Protein AF-A0A1B7P5T7-F1 (afdb_monomer_lite)

Foldseek 3Di:
DQFKEWEWEDAFFKIKIWIWGFDVVTHTAKIKMWGCLVNDQTWIWIAGDPDDDTDIDGDPPRNGLQSRVVVVLVCQCPDPVNVCRVDLQSAQAYEFEAADQQPDLFKDFDDPVSLVVLLVCCVLEVNTGPSRSVNLVVCCVRNVNHGYIYGYQLNLQPLADVVQWDDPDDVVVCVVNVFTFRHGPSLQLLQVLVLVCVVVVHDSQCAWAWEWADDLQTKIFTAHRNGTHHIQGISYSQEAAFGLQAAHDDDPCVQCVVDVQQQPFDPPADPSHGDGPVNCCRRHVHGLCVQPVDSDLVQLLDPDHPDVSSVVSLVSRLVSVLVVVVVSCVVNVLDHQAHEFEHDCSQPRLSSLVSNQVSCVVSQFAFDSVQSVVGADDPPRQKDWGGDDDPDDDDDDNGHTYMYGYTDSSSSDDPPGDPPDPCVVDDDPPPPDDDDDDDDPDPPPPPDDPDDDDDDDDDDPDDDDDDDDDDDDDDDDDDDDDDDDDDDDDDDDDPDDDDDDDDDDDDDDDDDDDDDDDDDDDDDDDD

Organism: NCBI:txid1955775

Structure (mmCIF, N/CA/C/O backbone):
data_AF-A0A1B7P5T7-F1
#
_entry.id   AF-A0A1B7P5T7-F1
#
loop_
_atom_site.group_PDB
_atom_site.id
_atom_site.type_symbol
_atom_site.label_atom_id
_atom_site.label_alt_id
_atom_site.label_comp_id
_atom_site.label_asym_id
_atom_site.label_entity_id
_atom_site.label_seq_id
_atom_site.pdbx_PDB_ins_code
_atom_site.Cartn_x
_atom_site.Cartn_y
_atom_site.Cartn_z
_atom_site.occupancy
_atom_site.B_iso_or_equiv
_atom_site.auth_seq_id
_atom_site.auth_comp_id
_atom_site.auth_asym_id
_atom_site.auth_atom_id
_atom_site.pdbx_PDB_model_num
ATOM 1 N N . MET A 1 1 ? -31.247 10.668 15.272 1.00 51.38 1 MET A N 1
ATOM 2 C CA . MET A 1 1 ? -30.556 9.468 14.753 1.00 51.38 1 MET A CA 1
ATOM 3 C C . MET A 1 1 ? -29.256 9.953 14.159 1.00 51.38 1 MET A C 1
ATOM 5 O O . MET A 1 1 ? -29.330 10.884 13.368 1.00 51.38 1 MET A O 1
ATOM 9 N N . SER A 1 2 ? -28.126 9.380 14.560 1.00 57.34 2 SER A N 1
ATOM 10 C CA . SER A 1 2 ? -26.796 9.682 14.020 1.00 57.34 2 SER A CA 1
ATOM 11 C C . SER A 1 2 ? -26.779 9.445 12.501 1.00 57.34 2 SER A C 1
ATOM 13 O O . SER A 1 2 ? -27.321 8.438 12.042 1.00 57.34 2 SER A O 1
ATOM 15 N N . ARG A 1 3 ? -26.241 10.390 11.717 1.00 76.69 3 ARG A N 1
ATOM 16 C CA . ARG A 1 3 ? -26.348 10.405 10.238 1.00 76.69 3 ARG A CA 1
ATOM 17 C C . ARG A 1 3 ? -25.011 10.359 9.505 1.00 76.69 3 ARG A C 1
ATOM 19 O O . ARG A 1 3 ? -25.023 10.300 8.277 1.00 76.69 3 ARG A O 1
ATOM 26 N N . ALA A 1 4 ? -23.888 10.392 10.216 1.00 89.00 4 ALA A N 1
ATOM 27 C CA . ALA A 1 4 ? -22.567 10.508 9.610 1.00 89.00 4 ALA A CA 1
ATOM 28 C C . ALA A 1 4 ? -21.696 9.254 9.800 1.00 89.00 4 ALA A C 1
ATOM 30 O O . ALA A 1 4 ? -21.784 8.554 10.813 1.00 89.00 4 ALA A O 1
ATOM 31 N N . ILE A 1 5 ? -20.814 9.006 8.831 1.00 91.12 5 ILE A N 1
ATOM 32 C CA . ILE A 1 5 ? -19.674 8.088 8.925 1.00 91.12 5 ILE A CA 1
ATOM 33 C C . ILE A 1 5 ? -18.402 8.938 8.921 1.00 91.12 5 ILE A C 1
ATOM 35 O O . ILE A 1 5 ? -18.224 9.774 8.033 1.00 91.12 5 ILE A O 1
ATOM 39 N N . LEU A 1 6 ? -17.503 8.689 9.869 1.00 92.06 6 LEU A N 1
ATOM 40 C CA . LEU A 1 6 ? -16.169 9.283 9.912 1.00 92.06 6 LEU A CA 1
ATOM 41 C C . LEU A 1 6 ? -15.144 8.281 9.362 1.00 92.06 6 LEU A C 1
ATOM 43 O O . LEU A 1 6 ? -14.897 7.254 9.983 1.00 92.06 6 LEU A O 1
ATOM 47 N N . SER A 1 7 ? -14.539 8.551 8.209 1.00 92.50 7 SER A N 1
ATOM 48 C CA . SER A 1 7 ? -13.424 7.760 7.668 1.00 92.50 7 SER A CA 1
ATOM 49 C C . SER A 1 7 ? -12.093 8.370 8.106 1.00 92.50 7 SER A C 1
ATOM 51 O O . SER A 1 7 ? -11.916 9.582 7.993 1.00 92.50 7 SER A O 1
ATOM 53 N N . VAL A 1 8 ? -11.170 7.554 8.624 1.00 91.56 8 VAL A N 1
ATOM 54 C CA . VAL A 1 8 ? -9.904 7.991 9.236 1.00 91.56 8 VAL A CA 1
ATOM 55 C C . VAL A 1 8 ? -8.719 7.209 8.664 1.00 91.56 8 VAL A C 1
ATOM 57 O O . VAL A 1 8 ? -8.592 5.997 8.853 1.00 91.56 8 VAL A O 1
ATOM 60 N N . ASN A 1 9 ? -7.801 7.922 8.011 1.00 90.38 9 ASN A N 1
ATOM 61 C CA . ASN A 1 9 ? -6.564 7.394 7.435 1.00 90.38 9 ASN A CA 1
ATOM 62 C C . ASN A 1 9 ? -5.360 8.062 8.123 1.00 90.38 9 ASN A C 1
ATOM 64 O O . ASN A 1 9 ? -5.010 9.208 7.829 1.00 90.38 9 ASN A O 1
ATOM 68 N N . ALA A 1 10 ? -4.759 7.359 9.086 1.00 86.75 10 ALA A N 1
ATOM 69 C CA . ALA A 1 10 ? -3.661 7.862 9.907 1.00 86.75 10 ALA A CA 1
ATOM 70 C C . ALA A 1 10 ? -2.315 7.255 9.482 1.00 86.75 10 ALA A C 1
ATOM 72 O O . ALA A 1 10 ? -2.081 6.058 9.623 1.00 86.75 10 ALA A O 1
ATOM 73 N N . GLY A 1 11 ? -1.405 8.097 8.995 1.00 79.38 11 GLY A N 1
ATOM 74 C CA . GLY A 1 11 ? -0.007 7.749 8.748 1.00 79.38 11 GLY A CA 1
ATOM 75 C C . GLY A 1 11 ? 0.931 8.474 9.712 1.00 79.38 11 GLY A C 1
ATOM 76 O O . GLY A 1 11 ? 0.549 9.439 10.370 1.00 79.38 11 GLY A O 1
ATOM 77 N N . SER A 1 12 ? 2.204 8.066 9.762 1.00 72.69 12 SER A N 1
ATOM 78 C CA . SER A 1 12 ? 3.178 8.683 10.681 1.00 72.69 12 SER A CA 1
ATOM 79 C C . SER A 1 12 ? 3.430 10.176 10.420 1.00 72.69 12 SER A C 1
ATOM 81 O O . SER A 1 12 ? 3.912 10.861 11.307 1.00 72.69 12 SER A O 1
ATOM 83 N N . SER A 1 13 ? 3.162 10.665 9.205 1.00 74.38 13 SER A N 1
ATOM 84 C CA . SER A 1 13 ? 3.458 12.034 8.748 1.00 74.38 13 SER A CA 1
ATOM 85 C C . SER A 1 13 ? 2.216 12.878 8.434 1.00 74.38 13 SER A C 1
ATOM 87 O O . SER A 1 13 ? 2.353 14.046 8.066 1.00 74.38 13 SER A O 1
ATOM 89 N N . SER A 1 14 ? 1.020 12.287 8.503 1.00 85.75 14 SER A N 1
ATOM 90 C CA . SER A 1 14 ? -0.239 12.942 8.140 1.00 85.75 14 SER A CA 1
ATOM 91 C C . SER A 1 14 ? -1.453 12.152 8.617 1.00 85.75 14 SER A C 1
ATOM 93 O O . SER A 1 14 ? -1.450 10.924 8.530 1.00 85.75 14 SER A O 1
ATOM 95 N N . VAL A 1 15 ? -2.521 12.851 8.985 1.00 89.81 15 VAL A N 1
ATOM 96 C CA . VAL A 1 15 ? -3.845 12.270 9.233 1.00 89.81 15 VAL A CA 1
ATOM 97 C C . VAL A 1 15 ? -4.824 12.879 8.241 1.00 89.81 15 VAL A C 1
ATOM 99 O O . VAL A 1 15 ? -4.860 14.097 8.080 1.00 89.81 15 VAL A O 1
ATOM 102 N N . LYS A 1 16 ? -5.603 12.039 7.561 1.00 91.19 16 LYS A N 1
ATOM 103 C CA . LYS A 1 16 ? -6.710 12.458 6.699 1.00 91.19 16 LYS A CA 1
ATOM 104 C C . LYS A 1 16 ? -8.017 11.905 7.251 1.00 91.19 16 LYS A C 1
ATOM 106 O O . LYS A 1 16 ? -8.069 10.760 7.701 1.00 91.19 16 LYS A O 1
ATOM 111 N N . VAL A 1 17 ? -9.047 12.740 7.228 1.00 91.19 17 VAL A N 1
ATOM 112 C CA . VAL A 1 17 ? -10.387 12.440 7.718 1.00 91.19 17 VAL A CA 1
ATOM 113 C C . VAL A 1 17 ? -11.403 12.857 6.659 1.00 91.19 17 VAL A C 1
ATOM 115 O O . VAL A 1 17 ? -11.334 13.968 6.135 1.00 91.19 17 VAL A O 1
ATOM 118 N N . THR A 1 18 ? -12.355 11.980 6.355 1.00 90.12 18 THR A N 1
ATOM 119 C CA . THR A 1 18 ? -13.440 12.245 5.399 1.00 90.12 18 THR A CA 1
ATOM 120 C C . THR A 1 18 ? -14.776 11.886 6.030 1.00 90.12 18 THR A C 1
ATOM 122 O O . THR A 1 18 ? -14.934 10.801 6.585 1.00 90.12 18 THR A O 1
ATOM 125 N N . ILE A 1 19 ? -15.741 12.798 5.938 1.00 90.25 19 ILE A N 1
ATOM 126 C CA . ILE A 1 19 ? -17.090 12.628 6.470 1.00 90.25 19 ILE A CA 1
ATOM 127 C C . ILE A 1 19 ? -18.034 12.280 5.326 1.00 90.25 19 ILE A C 1
ATOM 129 O O . ILE A 1 19 ? -18.067 12.955 4.294 1.00 90.25 19 ILE A O 1
ATOM 133 N N . TYR A 1 20 ? -18.820 11.231 5.539 1.00 88.75 20 TYR A N 1
ATOM 134 C CA . TYR A 1 20 ? -19.881 10.794 4.642 1.00 88.75 20 TYR A CA 1
ATOM 135 C C . TYR A 1 20 ? -21.224 10.859 5.352 1.00 88.75 20 TYR A C 1
ATOM 137 O O . TYR A 1 20 ? -21.311 10.617 6.557 1.00 88.75 20 TYR A O 1
ATOM 145 N N . ARG A 1 21 ? -22.288 11.095 4.592 1.00 88.88 21 ARG A N 1
ATOM 146 C CA . ARG A 1 21 ? -23.647 10.814 5.039 1.00 88.88 21 ARG A CA 1
ATOM 147 C C . ARG A 1 21 ? -23.909 9.309 4.956 1.00 88.88 21 ARG A C 1
ATOM 149 O O . ARG A 1 21 ? -23.490 8.646 4.006 1.00 88.88 21 ARG A O 1
ATOM 156 N N . PHE A 1 22 ? -24.619 8.781 5.947 1.00 84.94 22 PHE A N 1
ATOM 157 C CA . PHE A 1 22 ? -25.044 7.388 6.024 1.00 84.94 22 PHE A CA 1
ATOM 158 C C . PHE A 1 22 ? -26.217 7.122 5.058 1.00 84.94 22 PHE A C 1
ATOM 160 O O . PHE A 1 22 ? -27.383 7.101 5.448 1.00 84.94 22 PHE A O 1
ATOM 167 N N . GLU A 1 23 ? -25.880 6.965 3.779 1.00 81.94 23 GLU A N 1
ATOM 168 C CA . GLU A 1 23 ? -26.760 6.592 2.661 1.00 81.94 23 GLU A CA 1
ATOM 169 C C . GLU A 1 23 ? -26.146 5.391 1.903 1.00 81.94 23 GLU A C 1
ATOM 171 O O . GLU A 1 23 ? -25.008 5.002 2.177 1.00 81.94 23 GLU A O 1
ATOM 176 N N . ILE A 1 24 ? -26.885 4.779 0.968 1.00 75.06 24 ILE A N 1
ATOM 177 C CA . ILE A 1 24 ? -26.395 3.668 0.131 1.00 75.06 24 ILE A CA 1
ATOM 178 C C . ILE A 1 24 ? -26.502 4.067 -1.354 1.00 75.06 24 ILE A C 1
ATOM 180 O O . ILE A 1 24 ? -27.625 4.153 -1.855 1.00 75.06 24 ILE A O 1
ATOM 184 N N . PRO A 1 25 ? -25.383 4.288 -2.077 1.00 73.94 25 PRO A N 1
ATOM 185 C CA . PRO A 1 25 ? -24.006 4.400 -1.577 1.00 73.94 25 PRO A CA 1
ATOM 186 C C . PRO A 1 25 ? -23.803 5.636 -0.667 1.00 73.94 25 PRO A C 1
ATOM 188 O O . PRO A 1 25 ? -24.591 6.580 -0.725 1.00 73.94 25 PRO A O 1
ATOM 191 N N . PRO A 1 26 ? -22.749 5.660 0.171 1.00 80.44 26 PRO A N 1
ATOM 192 C CA . PRO A 1 26 ? -22.503 6.743 1.115 1.00 80.44 26 PRO A CA 1
ATOM 193 C C . PRO A 1 26 ? -22.027 8.004 0.389 1.00 80.44 26 PRO A C 1
ATOM 195 O O . PRO A 1 26 ? -21.061 7.980 -0.377 1.00 80.44 26 PRO A O 1
ATOM 198 N N . VAL A 1 27 ? -22.683 9.132 0.657 1.00 83.62 27 VAL A N 1
ATOM 199 C CA . VAL A 1 27 ? -22.398 10.408 -0.015 1.00 83.62 27 VAL A CA 1
ATOM 200 C C . VAL A 1 27 ? -21.320 11.171 0.746 1.00 83.62 27 VAL A C 1
ATOM 202 O O . VAL A 1 27 ? -21.494 11.494 1.920 1.00 83.62 27 VAL A O 1
ATOM 205 N N . LYS A 1 28 ? -20.201 11.482 0.084 1.00 85.19 28 LYS A N 1
ATOM 206 C CA . LYS A 1 28 ? -19.122 12.295 0.663 1.00 85.19 28 LYS A CA 1
ATOM 207 C C . LYS A 1 28 ? -19.605 13.727 0.913 1.00 85.19 28 LYS A C 1
ATOM 209 O O . LYS A 1 28 ? -20.057 14.389 -0.016 1.00 85.19 28 LYS A O 1
ATOM 214 N N . LEU A 1 29 ? -19.471 14.198 2.152 1.00 86.94 29 LEU A N 1
ATOM 215 C CA . LEU A 1 29 ? -19.852 15.552 2.567 1.00 86.94 29 LEU A CA 1
ATOM 216 C C . LEU A 1 29 ? -18.642 16.486 2.612 1.00 86.94 29 LEU A C 1
ATOM 218 O O . LEU A 1 29 ? -18.667 17.553 2.008 1.00 86.94 29 LEU A O 1
ATOM 222 N N . ALA A 1 30 ? -17.570 16.078 3.289 1.00 88.06 30 ALA A N 1
ATOM 223 C CA . ALA A 1 30 ? -16.359 16.881 3.436 1.00 88.06 30 ALA A CA 1
ATOM 224 C C . ALA A 1 30 ? -15.125 15.993 3.636 1.00 88.06 30 ALA A C 1
ATOM 226 O O . ALA A 1 30 ? -15.236 14.838 4.044 1.00 88.06 30 ALA A O 1
ATOM 227 N N . SER A 1 31 ? -13.934 16.519 3.363 1.00 88.56 31 SER A N 1
ATOM 228 C CA . SER A 1 31 ? -12.670 15.870 3.725 1.00 88.56 31 SER A CA 1
ATOM 229 C C . SER A 1 31 ? -11.606 16.880 4.099 1.00 88.56 31 SER A C 1
ATOM 231 O O . SER A 1 31 ? -11.488 17.911 3.445 1.00 88.56 31 SER A O 1
ATOM 233 N N . ALA A 1 32 ? -10.796 16.548 5.097 1.00 89.81 32 ALA A N 1
ATOM 234 C CA . ALA A 1 32 ? -9.703 17.379 5.556 1.00 89.81 32 ALA A CA 1
ATOM 235 C C . ALA A 1 32 ? -8.475 16.540 5.918 1.00 89.81 32 ALA A C 1
ATOM 237 O O . ALA A 1 32 ? -8.563 15.352 6.233 1.00 89.81 32 ALA A O 1
ATOM 238 N N . GLN A 1 33 ? -7.306 17.158 5.832 1.00 90.69 33 GLN A N 1
ATOM 239 C CA . GLN A 1 33 ? -6.018 16.528 6.054 1.00 90.69 33 GLN A CA 1
ATOM 240 C C . GLN A 1 33 ? -5.104 17.473 6.822 1.00 90.69 33 GLN A C 1
ATOM 242 O O . GLN A 1 33 ? -4.976 18.641 6.468 1.00 90.69 33 GLN A O 1
ATOM 247 N N . VAL A 1 34 ? -4.409 16.928 7.816 1.00 89.44 34 VAL A N 1
ATOM 248 C CA . VAL A 1 34 ? -3.215 17.532 8.407 1.00 89.44 34 VAL A CA 1
ATOM 249 C C . VAL A 1 34 ? -2.005 16.731 7.925 1.00 89.44 34 VAL A C 1
ATOM 251 O O . VAL A 1 34 ? -1.988 15.503 8.033 1.00 89.44 34 VAL A O 1
ATOM 254 N N . ALA A 1 35 ? -0.994 17.396 7.373 1.00 86.75 35 ALA A N 1
ATOM 255 C CA . ALA A 1 35 ? 0.223 16.784 6.839 1.00 86.75 35 ALA A CA 1
ATOM 256 C C . ALA A 1 35 ? 1.479 17.550 7.279 1.00 86.75 35 ALA A C 1
ATOM 258 O O . ALA A 1 35 ? 1.395 18.702 7.677 1.00 86.75 35 ALA A O 1
ATOM 259 N N . GLY A 1 36 ? 2.655 16.921 7.203 1.00 79.19 36 GLY A N 1
ATOM 260 C CA . GLY A 1 36 ? 3.926 17.548 7.603 1.00 79.19 36 GLY A CA 1
ATOM 261 C C . GLY A 1 36 ? 4.328 17.301 9.063 1.00 79.19 36 GLY A C 1
ATOM 262 O O . GLY A 1 36 ? 5.327 17.851 9.517 1.00 79.19 36 GLY A O 1
ATOM 263 N N . LEU A 1 37 ? 3.627 16.414 9.784 1.00 80.25 37 LEU A N 1
ATOM 264 C CA . LEU A 1 37 ? 3.866 16.124 11.212 1.00 80.25 37 LEU A CA 1
ATOM 265 C C . LEU A 1 37 ? 5.318 15.712 11.526 1.00 80.25 37 LEU A C 1
ATOM 267 O O . LEU A 1 37 ? 5.845 16.024 12.586 1.00 80.25 37 LEU A O 1
ATOM 271 N N . THR A 1 38 ? 5.987 15.032 10.589 1.00 71.38 38 THR A N 1
ATOM 272 C CA . THR A 1 38 ? 7.397 14.603 10.713 1.00 71.38 38 THR A CA 1
ATOM 273 C C . THR A 1 38 ? 8.345 15.352 9.772 1.00 71.38 38 THR A C 1
ATOM 275 O O . THR A 1 38 ? 9.499 14.955 9.619 1.00 71.38 38 THR A O 1
ATOM 278 N N . ALA A 1 39 ? 7.846 16.362 9.060 1.00 69.94 39 ALA A N 1
ATOM 279 C CA . ALA A 1 39 ? 8.586 17.156 8.082 1.00 69.94 39 ALA A CA 1
ATOM 280 C C . ALA A 1 39 ? 7.889 18.524 7.924 1.00 69.94 39 ALA A C 1
ATOM 282 O O . ALA A 1 39 ? 7.090 18.678 6.998 1.00 69.94 39 ALA A O 1
ATOM 283 N N . PRO A 1 40 ? 8.134 19.477 8.84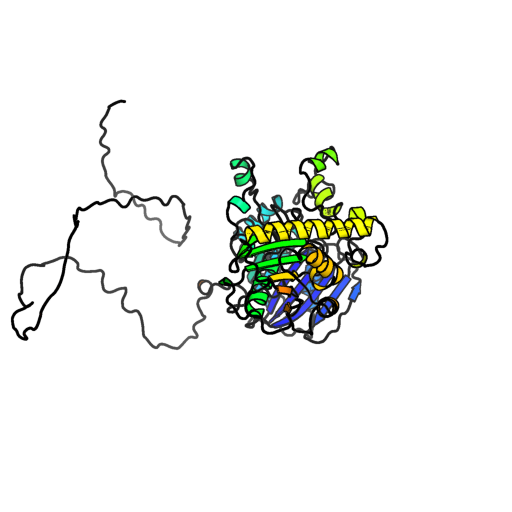7 1.00 67.31 40 PRO A N 1
ATOM 284 C CA . PRO A 1 40 ? 7.455 20.772 8.857 1.00 67.31 40 PRO A CA 1
ATOM 285 C C . PRO A 1 40 ? 7.698 21.604 7.578 1.00 67.31 40 PRO A C 1
ATOM 287 O O . PRO A 1 40 ? 8.721 21.403 6.917 1.00 67.31 40 PRO A O 1
ATOM 290 N N . PRO A 1 41 ? 6.822 22.576 7.248 1.00 77.19 41 PRO A N 1
ATOM 291 C CA . PRO A 1 41 ? 5.680 23.046 8.040 1.00 77.19 41 PRO A CA 1
ATOM 292 C C . PRO A 1 41 ? 4.532 22.032 8.119 1.00 77.19 41 PRO A C 1
ATOM 294 O O . PRO A 1 41 ? 4.277 21.279 7.179 1.00 77.19 41 PRO A O 1
ATOM 297 N N . CYS A 1 42 ? 3.828 22.028 9.252 1.00 82.62 42 CYS A N 1
ATOM 298 C CA . CYS A 1 42 ? 2.563 21.314 9.363 1.00 82.62 42 CYS A CA 1
ATOM 299 C C . CYS A 1 42 ? 1.507 22.094 8.566 1.00 82.62 42 CYS A C 1
ATOM 301 O O . CYS A 1 42 ? 1.411 23.314 8.692 1.00 82.62 42 CYS A O 1
ATOM 303 N N . THR A 1 43 ? 0.757 21.411 7.708 1.00 84.69 43 THR A N 1
ATOM 304 C CA . THR A 1 43 ? -0.218 22.011 6.791 1.00 84.69 43 THR A CA 1
ATOM 305 C C . THR A 1 43 ? -1.584 21.381 6.983 1.00 84.69 43 THR A C 1
ATOM 307 O O . THR A 1 43 ? -1.705 20.159 7.079 1.00 84.69 43 THR A O 1
ATOM 310 N N . PHE A 1 44 ? -2.608 22.222 7.009 1.00 86.81 44 PHE A N 1
ATOM 311 C CA . PHE A 1 44 ? -4.008 21.841 6.984 1.00 86.81 44 PHE A CA 1
ATOM 312 C C . PHE A 1 44 ? -4.583 22.084 5.595 1.00 86.81 44 PHE A C 1
ATOM 314 O O . PHE A 1 44 ? -4.299 23.110 4.981 1.00 86.81 44 PHE A O 1
ATOM 321 N N . LYS A 1 45 ? -5.379 21.135 5.101 1.00 85.12 45 LYS A N 1
ATOM 322 C CA . LYS A 1 45 ? -6.140 21.263 3.855 1.00 85.12 45 LYS A CA 1
ATOM 323 C C . LYS A 1 45 ? -7.536 20.713 4.063 1.00 85.12 45 LYS A C 1
ATOM 325 O O . LYS A 1 45 ? -7.653 19.557 4.466 1.00 85.12 45 LYS A O 1
ATOM 330 N N . ASN A 1 46 ? -8.573 21.469 3.727 1.00 82.81 46 ASN A N 1
ATOM 331 C CA . ASN A 1 46 ? -9.949 20.972 3.681 1.00 82.81 46 ASN A CA 1
ATOM 332 C C . ASN A 1 46 ? -10.553 21.052 2.267 1.00 82.81 46 ASN A C 1
ATOM 334 O O . ASN A 1 46 ? -9.945 21.568 1.328 1.00 82.81 46 ASN A O 1
ATOM 338 N N . ALA A 1 47 ? -11.714 20.421 2.112 1.00 76.88 47 ALA A N 1
ATOM 339 C CA . ALA A 1 47 ? -12.602 20.503 0.960 1.00 76.88 47 ALA A CA 1
ATOM 340 C C . ALA A 1 47 ? -14.014 20.098 1.415 1.00 76.88 47 ALA A C 1
ATOM 342 O O . ALA A 1 47 ? -14.190 19.008 1.971 1.00 76.88 47 ALA A O 1
ATOM 343 N N . GLN A 1 48 ? -15.006 20.953 1.173 1.00 66.94 48 GLN A N 1
ATOM 344 C CA . GLN A 1 48 ? -16.412 20.749 1.540 1.00 66.94 48 GLN A CA 1
ATOM 345 C C . GLN A 1 48 ? -17.281 20.650 0.276 1.00 66.94 48 GLN A C 1
ATOM 347 O O . GLN A 1 48 ? -17.174 21.466 -0.636 1.00 66.94 48 GLN A O 1
ATOM 352 N N . GLY A 1 49 ? -18.169 19.659 0.222 1.00 54.44 49 GLY A N 1
ATOM 353 C CA . GLY A 1 49 ? -19.081 19.441 -0.899 1.00 54.44 49 GLY A CA 1
ATOM 354 C C . GLY A 1 49 ? -18.388 19.167 -2.242 1.00 54.44 49 GLY A C 1
ATOM 355 O O . GLY A 1 49 ? -17.244 18.720 -2.318 1.00 54.44 49 GLY A O 1
ATOM 356 N N . VAL A 1 50 ? -19.125 19.420 -3.328 1.00 44.00 50 VAL A N 1
ATOM 357 C CA . VAL A 1 50 ? -18.649 19.238 -4.716 1.00 44.00 50 VAL A CA 1
ATOM 358 C C . VAL A 1 50 ? -17.842 20.454 -5.207 1.00 44.00 50 VAL A C 1
ATOM 360 O O . VAL A 1 50 ? -17.118 20.354 -6.196 1.00 44.00 50 VAL A O 1
ATOM 363 N N . ASN A 1 51 ? -17.935 21.603 -4.524 1.00 40.56 51 ASN A N 1
ATOM 364 C CA . ASN A 1 51 ? -17.302 22.851 -4.953 1.00 40.56 51 ASN A CA 1
ATOM 365 C C . ASN A 1 51 ? -15.963 23.101 -4.250 1.00 40.56 51 ASN A C 1
ATOM 367 O O . ASN A 1 51 ? -15.809 22.931 -3.046 1.00 40.56 51 ASN A O 1
ATOM 371 N N . ARG A 1 52 ? -14.961 23.476 -5.046 1.00 52.19 52 ARG A N 1
ATOM 372 C CA . ARG A 1 52 ? -13.547 23.336 -4.692 1.00 52.19 52 ARG A CA 1
ATOM 373 C C . ARG A 1 52 ? -12.932 24.596 -4.091 1.00 52.19 52 ARG A C 1
ATOM 375 O O . ARG A 1 52 ? -12.114 25.233 -4.752 1.00 52.19 52 ARG A O 1
ATOM 382 N N . GLU A 1 53 ? -13.210 24.883 -2.826 1.00 47.88 53 GLU A N 1
ATOM 383 C CA . GLU A 1 53 ? -12.281 25.700 -2.037 1.00 47.88 53 GLU A CA 1
ATOM 384 C C . GLU A 1 53 ? -11.364 24.783 -1.223 1.00 47.88 53 GLU A C 1
ATOM 386 O O . GLU A 1 53 ? -11.799 24.007 -0.375 1.00 47.88 53 GLU A O 1
ATOM 391 N N . LYS A 1 54 ? -10.075 24.818 -1.579 1.00 55.38 54 LYS A N 1
ATOM 392 C CA . LYS A 1 54 ? -8.987 24.215 -0.811 1.00 55.38 54 LYS A CA 1
ATOM 393 C C . LYS A 1 54 ? -8.317 25.334 -0.037 1.00 55.38 54 LYS A C 1
ATOM 395 O O . LYS A 1 54 ? -7.414 25.976 -0.574 1.00 55.38 54 LYS A O 1
ATOM 400 N N . ASN A 1 55 ? -8.732 25.542 1.204 1.00 63.22 55 ASN A N 1
ATOM 401 C CA . ASN A 1 55 ? -7.952 26.380 2.101 1.00 63.22 55 ASN A CA 1
ATOM 402 C C . ASN A 1 55 ? -6.726 25.570 2.525 1.00 63.22 55 ASN A C 1
ATOM 404 O O . ASN A 1 55 ? -6.853 24.430 2.973 1.00 63.22 55 ASN A O 1
ATOM 408 N N . GLU A 1 56 ? -5.539 26.125 2.284 1.00 72.12 56 GLU A N 1
ATOM 409 C CA . GLU A 1 56 ? -4.264 25.548 2.698 1.00 72.12 56 GLU A CA 1
ATOM 410 C C . GLU A 1 56 ? -3.617 26.485 3.711 1.00 72.12 56 GLU A C 1
ATOM 412 O O . GLU A 1 56 ? -3.194 27.590 3.374 1.00 72.12 56 GLU A O 1
ATOM 417 N N . GLU A 1 57 ? -3.565 26.033 4.959 1.00 82.38 57 GLU A N 1
ATOM 418 C CA . GLU A 1 57 ? -3.093 26.817 6.097 1.00 82.38 57 GLU A CA 1
ATOM 419 C C . GLU A 1 57 ? -1.883 26.138 6.737 1.00 82.38 57 GLU A C 1
ATOM 421 O O . GLU A 1 57 ? -1.786 24.909 6.770 1.00 82.38 57 GLU A O 1
ATOM 426 N N . ILE A 1 58 ? -0.949 26.932 7.262 1.00 77.94 58 ILE A N 1
ATOM 427 C CA . ILE A 1 58 ? 0.136 26.417 8.102 1.00 77.94 58 ILE A CA 1
ATOM 428 C C . ILE A 1 58 ? -0.390 26.337 9.533 1.00 77.94 58 ILE A C 1
ATOM 430 O O . ILE A 1 58 ? -0.850 27.339 10.076 1.00 77.94 58 ILE A O 1
ATOM 434 N N . LEU A 1 59 ? -0.297 25.158 10.148 1.00 78.25 59 LEU A N 1
ATOM 435 C CA . LEU A 1 59 ? -0.642 24.966 11.552 1.00 78.25 59 LEU A CA 1
ATOM 436 C C . LEU A 1 59 ? 0.614 24.981 12.420 1.00 78.25 59 LEU A C 1
ATOM 438 O O . LEU A 1 59 ? 1.563 24.230 12.187 1.00 78.25 59 LEU A O 1
ATOM 442 N N . GLU A 1 60 ? 0.589 25.791 13.472 1.00 75.75 60 GLU A N 1
ATOM 443 C CA . GLU A 1 60 ? 1.580 25.750 14.545 1.00 75.75 60 GLU A CA 1
ATOM 444 C C . GLU A 1 60 ? 1.072 24.886 15.711 1.00 75.75 60 GLU A C 1
ATOM 446 O O . GLU A 1 60 ? -0.129 24.741 15.929 1.00 75.75 60 GLU A O 1
ATOM 451 N N . GLY A 1 61 ? 1.990 24.279 16.468 1.00 77.06 61 GLY A N 1
ATOM 452 C CA . GLY A 1 61 ? 1.664 23.539 17.696 1.00 77.06 61 GLY A CA 1
ATOM 453 C C . GLY A 1 61 ? 1.115 22.113 17.532 1.00 77.06 61 GLY A C 1
ATOM 454 O O . GLY A 1 61 ? 1.049 21.402 18.529 1.00 77.06 61 GLY A O 1
ATOM 455 N N . ILE A 1 62 ? 0.781 21.649 16.320 1.00 82.69 62 ILE A N 1
ATOM 456 C CA . ILE A 1 62 ? 0.410 20.241 16.077 1.00 82.69 62 ILE A CA 1
ATOM 457 C C . ILE A 1 62 ? 1.656 19.426 15.724 1.00 82.69 62 ILE A C 1
ATOM 459 O O . ILE A 1 62 ? 2.282 19.655 14.689 1.00 82.69 62 ILE A O 1
ATOM 463 N N . SER A 1 63 ? 1.987 18.448 16.568 1.00 81.06 63 SER A N 1
ATOM 464 C CA . SER A 1 63 ? 3.218 17.651 16.475 1.00 81.06 63 SER A CA 1
ATOM 465 C C . SER A 1 63 ? 2.982 16.143 16.339 1.00 81.06 63 SER A C 1
ATOM 467 O O . SER A 1 63 ? 3.870 15.412 15.900 1.00 81.06 63 SER A O 1
ATOM 469 N N . SER A 1 64 ? 1.782 15.668 16.680 1.00 86.69 64 SER A N 1
ATOM 470 C CA . SER A 1 64 ? 1.439 14.244 16.717 1.00 86.69 64 SER A CA 1
ATOM 471 C C . SER A 1 64 ? 0.188 13.899 15.888 1.00 86.69 64 SER A C 1
ATOM 473 O O . SER A 1 64 ? -0.695 14.744 15.713 1.00 86.69 64 SER A O 1
ATOM 475 N N . PRO A 1 65 ? 0.053 12.651 15.389 1.00 88.06 65 PRO A N 1
ATOM 476 C CA . PRO A 1 65 ? -1.175 12.181 14.738 1.00 88.06 65 PRO A CA 1
ATOM 477 C C . PRO A 1 65 ? -2.429 12.314 15.615 1.00 88.06 65 PRO A C 1
ATOM 479 O O . PRO A 1 65 ? -3.521 12.554 15.109 1.00 88.06 65 PRO A O 1
ATOM 482 N N . GLN A 1 66 ? -2.276 12.185 16.932 1.00 90.69 66 GLN A N 1
ATOM 483 C CA . GLN A 1 66 ? -3.345 12.287 17.919 1.00 90.69 66 GLN A CA 1
ATOM 484 C C . GLN A 1 66 ? -3.865 13.732 18.026 1.00 90.69 66 GLN A C 1
ATOM 486 O O . GLN A 1 66 ? -5.075 13.950 17.984 1.00 90.69 66 GLN A O 1
ATOM 491 N N . GLU A 1 67 ? -2.968 14.722 18.099 1.00 90.94 67 GLU A N 1
ATOM 492 C CA . GLU A 1 67 ? -3.317 16.154 18.045 1.00 90.94 67 GLU A CA 1
ATOM 493 C C . GLU A 1 67 ? -3.942 16.525 16.696 1.00 90.94 67 GLU A C 1
ATOM 495 O O . GLU A 1 67 ? -4.971 17.194 16.655 1.00 90.94 67 GLU A O 1
ATOM 500 N N . ALA A 1 68 ? -3.368 16.031 15.594 1.00 91.50 68 ALA A N 1
ATOM 501 C CA . ALA A 1 68 ? -3.887 16.241 14.246 1.00 91.50 68 ALA A CA 1
ATOM 502 C C . ALA A 1 68 ? -5.315 15.699 14.079 1.00 91.50 68 ALA A C 1
ATOM 504 O O . ALA A 1 68 ? -6.173 16.381 13.523 1.00 91.50 68 ALA A O 1
ATOM 505 N N . PHE A 1 69 ? -5.592 14.494 14.588 1.00 93.69 69 PHE A N 1
ATOM 506 C CA . PHE A 1 69 ? -6.936 13.921 14.574 1.00 93.69 69 PHE A CA 1
ATOM 507 C C . PHE A 1 69 ? -7.923 14.742 15.410 1.00 93.69 69 PHE A C 1
ATOM 509 O O . PHE A 1 69 ? -9.031 15.001 14.947 1.00 93.69 69 PHE A O 1
ATOM 516 N N . LYS A 1 70 ? -7.525 15.186 16.609 1.00 92.38 70 LYS A N 1
ATOM 517 C CA . LYS A 1 70 ? -8.374 16.032 17.462 1.00 92.38 70 LYS A CA 1
ATOM 518 C C . LYS A 1 70 ? -8.709 17.359 16.794 1.00 92.38 70 LYS A C 1
ATOM 520 O O . LYS A 1 70 ? -9.880 17.707 16.727 1.00 92.38 70 LYS A O 1
ATOM 525 N N . TYR A 1 71 ? -7.716 18.028 16.212 1.00 91.62 71 TYR A N 1
ATOM 526 C CA . TYR A 1 71 ? -7.930 19.245 15.432 1.00 91.62 71 TYR A CA 1
ATOM 527 C C . TYR A 1 71 ? -8.896 19.016 14.258 1.00 91.62 71 TYR A C 1
ATOM 529 O O . TYR A 1 71 ? -9.817 19.801 14.068 1.00 91.62 71 TYR A O 1
ATOM 537 N N . LEU A 1 72 ? -8.737 17.923 13.500 1.00 91.56 72 LEU A N 1
ATOM 538 C CA . LEU A 1 72 ? -9.638 17.578 12.391 1.00 91.56 72 LEU A CA 1
ATOM 539 C C . LEU A 1 72 ? -11.073 17.306 12.863 1.00 91.56 72 LEU A C 1
ATOM 541 O O . LEU A 1 72 ? -12.025 17.756 12.232 1.00 91.56 72 LEU A O 1
ATOM 545 N N . LEU A 1 73 ? -11.233 16.580 13.969 1.00 90.56 73 LEU A N 1
ATOM 546 C CA . LEU A 1 73 ? -12.533 16.276 14.561 1.00 90.56 73 LEU A CA 1
ATOM 547 C C . LEU A 1 73 ? -13.226 17.545 15.072 1.00 90.56 73 LEU A C 1
ATOM 549 O O . LEU A 1 73 ? -14.400 17.763 14.781 1.00 90.56 73 LEU A O 1
ATOM 553 N N . ASP A 1 74 ? -12.501 18.385 15.808 1.00 90.06 74 ASP A N 1
ATOM 554 C CA . ASP A 1 74 ? -13.038 19.626 16.356 1.00 90.06 74 ASP A CA 1
ATOM 555 C C . ASP A 1 74 ? -13.293 20.662 15.238 1.00 90.06 74 ASP A C 1
ATOM 557 O O . ASP A 1 74 ? -14.271 21.399 15.327 1.00 90.06 74 ASP A O 1
ATOM 561 N N . HIS A 1 75 ? -12.513 20.680 14.146 1.00 88.81 75 HIS A N 1
ATOM 562 C CA . HIS A 1 75 ? -12.811 21.482 12.948 1.00 88.81 75 HIS A CA 1
ATOM 563 C C . HIS A 1 75 ? -14.185 21.126 12.366 1.00 88.81 75 HIS A C 1
ATOM 565 O O . HIS A 1 75 ? -15.000 22.016 12.153 1.00 88.81 75 HIS A O 1
ATOM 571 N N . PHE A 1 76 ? -14.470 19.835 12.164 1.00 88.12 76 PHE A N 1
ATOM 572 C CA . PHE A 1 76 ? -15.738 19.396 11.576 1.00 88.12 76 PHE A CA 1
ATOM 573 C C . PHE A 1 76 ? -16.949 19.532 12.503 1.00 88.12 76 PHE A C 1
ATOM 575 O O . PHE A 1 76 ? -18.035 19.825 12.025 1.00 88.12 76 PHE A O 1
ATOM 582 N N . VAL A 1 77 ? -16.796 19.323 13.814 1.00 87.31 77 VAL A N 1
ATOM 583 C CA . VAL A 1 77 ? -17.918 19.456 14.768 1.00 87.31 77 VAL A CA 1
ATOM 584 C C . VAL A 1 77 ? -18.307 20.925 14.995 1.00 87.31 77 VAL A C 1
ATOM 586 O O . VAL A 1 77 ? -19.441 21.207 15.371 1.00 87.31 77 VAL A O 1
ATOM 589 N N . ASN A 1 78 ? -17.387 21.866 14.757 1.00 87.12 78 ASN A N 1
ATOM 590 C CA . ASN A 1 78 ? -17.647 23.307 14.842 1.00 87.12 78 ASN A CA 1
ATOM 591 C C . ASN A 1 78 ? -17.921 23.960 13.469 1.00 87.12 78 ASN A C 1
ATOM 593 O O . ASN A 1 78 ? -17.999 25.186 13.388 1.00 87.12 78 ASN A O 1
ATOM 597 N N . ASP A 1 79 ? -18.062 23.168 12.403 1.00 85.25 79 ASP A N 1
ATOM 598 C CA . ASP A 1 79 ? -18.334 23.631 11.039 1.00 85.25 79 ASP A CA 1
ATOM 599 C C . ASP A 1 79 ? -19.842 23.923 10.860 1.00 85.25 79 ASP A C 1
ATOM 601 O O . ASP A 1 79 ? -20.650 22.990 10.837 1.00 85.25 79 ASP A O 1
ATOM 605 N N . PRO A 1 80 ? -20.271 25.197 10.735 1.00 80.81 80 PRO A N 1
ATOM 606 C CA . PRO A 1 80 ? -21.692 25.545 10.658 1.00 80.81 80 PRO A CA 1
ATOM 607 C C . PRO A 1 80 ? -22.361 25.098 9.348 1.00 80.81 80 PRO A C 1
ATOM 609 O O . PRO A 1 80 ? -23.595 25.025 9.289 1.00 80.81 80 PRO A O 1
ATOM 612 N N . ASP A 1 81 ? -21.579 24.803 8.306 1.00 81.88 81 ASP A N 1
ATOM 613 C CA . ASP A 1 81 ? -22.095 24.351 7.016 1.00 81.88 81 ASP A CA 1
ATOM 614 C C . ASP A 1 81 ? -22.304 22.825 6.981 1.00 81.88 81 ASP A C 1
ATOM 616 O O . ASP A 1 81 ? -23.170 22.336 6.245 1.00 81.88 81 ASP A O 1
ATOM 620 N N . LEU A 1 82 ? -21.620 22.068 7.849 1.00 82.88 82 LEU A N 1
ATOM 621 C CA . LEU A 1 82 ? -21.733 20.610 7.972 1.00 82.88 82 LEU A CA 1
ATOM 622 C C . LEU A 1 82 ? -22.885 20.179 8.903 1.00 82.88 82 LEU A C 1
ATOM 624 O O . LEU A 1 82 ? -22.702 19.560 9.949 1.00 82.88 82 LEU A O 1
ATOM 628 N N . LYS A 1 83 ? -24.120 20.469 8.488 1.00 81.31 83 LYS A N 1
ATOM 629 C CA . LYS A 1 83 ? -25.354 20.256 9.280 1.00 81.31 83 LYS A CA 1
ATOM 630 C C . LYS A 1 83 ? -25.615 18.809 9.719 1.00 81.31 83 LYS A C 1
ATOM 632 O O . LYS A 1 83 ? -26.424 18.583 10.617 1.00 81.31 83 LYS A O 1
ATOM 637 N N . GLU A 1 84 ? -24.987 17.826 9.080 1.00 81.56 84 GLU A N 1
ATOM 638 C CA . GLU A 1 84 ? -25.033 16.416 9.471 1.00 81.56 84 GLU A CA 1
ATOM 639 C C . GLU A 1 84 ? -24.163 16.062 10.691 1.00 81.56 84 GLU A C 1
ATOM 641 O O . GLU A 1 84 ? -24.320 14.959 11.215 1.00 81.56 84 GLU A O 1
ATOM 646 N N . VAL A 1 85 ? -23.272 16.958 11.137 1.00 83.19 85 VAL A N 1
ATOM 647 C CA . VAL A 1 85 ? -22.364 16.764 12.279 1.00 83.19 85 VAL A CA 1
ATOM 648 C C . VAL A 1 85 ? -22.341 18.031 13.142 1.00 83.19 85 VAL A C 1
ATOM 650 O O . VAL A 1 85 ? -21.446 18.858 13.033 1.00 83.19 85 VAL A O 1
ATOM 653 N N . ALA A 1 86 ? -23.322 18.173 14.036 1.00 83.19 86 ALA A N 1
ATOM 654 C CA . ALA A 1 86 ? -23.352 19.248 15.036 1.00 83.19 86 ALA A CA 1
ATOM 655 C C . ALA A 1 86 ? -22.742 18.814 16.386 1.00 83.19 86 ALA A C 1
ATOM 657 O O . ALA A 1 86 ? -22.583 19.616 17.307 1.00 83.19 86 ALA A O 1
ATOM 658 N N . SER A 1 87 ? -22.447 17.521 16.535 1.00 87.94 87 SER A N 1
ATOM 659 C CA . SER A 1 87 ? -21.897 16.899 17.735 1.00 87.94 87 SER A CA 1
ATOM 660 C C . SER A 1 87 ? -21.050 15.679 17.375 1.00 87.94 87 SER A C 1
ATOM 662 O O . SER A 1 87 ? -21.311 14.990 16.388 1.00 87.94 87 SER A O 1
ATOM 664 N N . LYS A 1 88 ? -20.096 15.322 18.248 1.00 88.00 88 LYS A N 1
ATOM 665 C CA . LYS A 1 88 ? -19.399 14.022 18.191 1.00 88.00 88 LYS A CA 1
ATOM 666 C C . LYS A 1 88 ? -20.403 12.847 18.213 1.00 88.00 88 LYS A C 1
ATOM 668 O O . LYS A 1 88 ? -20.157 11.823 17.589 1.00 88.00 88 LYS A O 1
ATOM 673 N N . ASP A 1 89 ? -21.570 13.016 18.840 1.00 88.94 89 ASP A N 1
ATOM 674 C CA . ASP A 1 89 ? -22.638 12.003 18.903 1.00 88.94 89 ASP A CA 1
ATOM 675 C C . ASP A 1 89 ? -23.382 11.741 17.568 1.00 88.94 89 ASP A C 1
ATOM 677 O O . ASP A 1 89 ? -24.125 10.757 17.458 1.00 88.94 89 ASP A O 1
ATOM 681 N N . ASP A 1 90 ? -23.217 12.597 16.552 1.00 90.38 90 ASP A N 1
ATOM 682 C CA . ASP A 1 90 ? -23.895 12.447 15.253 1.00 90.38 90 ASP A CA 1
ATOM 683 C C . ASP A 1 90 ? -23.226 11.410 14.332 1.00 90.38 90 ASP A C 1
ATOM 685 O O . ASP A 1 90 ? -23.826 10.972 13.339 1.00 90.38 90 ASP A O 1
ATOM 689 N N . PHE A 1 91 ? -22.019 10.956 14.685 1.00 90.25 91 PHE A N 1
ATOM 690 C CA . PHE A 1 91 ? -21.350 9.838 14.026 1.00 90.25 91 PHE A CA 1
ATOM 691 C C . PHE A 1 91 ? -21.992 8.506 14.430 1.00 90.25 91 PHE A C 1
ATOM 693 O O . PHE A 1 91 ? -21.987 8.111 15.593 1.00 90.25 91 PHE A O 1
ATOM 700 N N . ALA A 1 92 ? -22.526 7.780 13.447 1.00 89.44 92 ALA A N 1
ATOM 701 C CA . ALA A 1 92 ? -23.002 6.410 13.630 1.00 89.44 92 ALA A CA 1
ATOM 702 C C . ALA A 1 92 ? -21.839 5.403 13.586 1.00 89.44 92 ALA A C 1
ATOM 704 O O . ALA A 1 92 ? -21.839 4.411 14.317 1.00 89.44 92 ALA A O 1
ATOM 705 N N . TYR A 1 93 ? -20.842 5.677 12.739 1.00 90.69 93 TYR A N 1
ATOM 706 C CA . TYR A 1 93 ? -19.698 4.804 12.481 1.00 90.69 93 TYR A CA 1
ATOM 707 C C . TYR A 1 93 ? -18.401 5.598 12.367 1.00 90.69 93 TYR A C 1
ATOM 709 O O . TYR A 1 93 ? -18.384 6.686 11.788 1.00 90.69 93 TYR A O 1
ATOM 717 N N . ILE A 1 94 ? -17.304 5.009 12.845 1.00 92.44 94 ILE A N 1
ATOM 718 C CA . ILE A 1 94 ? -15.945 5.506 12.612 1.00 92.44 94 ILE A CA 1
ATOM 719 C C . ILE A 1 94 ? -15.141 4.380 11.968 1.00 92.44 94 ILE A C 1
ATOM 721 O O . ILE A 1 94 ? -14.945 3.326 12.566 1.00 92.44 94 ILE A O 1
ATOM 725 N N . CYS A 1 95 ? -14.712 4.591 10.729 1.00 93.00 95 CYS A N 1
ATOM 726 C CA . CYS A 1 95 ? -13.991 3.627 9.910 1.00 93.00 95 CYS A CA 1
ATOM 727 C C . CYS A 1 95 ? -12.504 3.984 9.893 1.00 93.00 95 CYS A C 1
ATOM 729 O O . CYS A 1 95 ? -12.113 4.991 9.307 1.00 93.00 95 CYS A O 1
ATOM 731 N N . HIS A 1 96 ? -11.664 3.156 10.504 1.00 92.31 96 HIS A N 1
ATOM 732 C CA . HIS A 1 96 ? -10.219 3.358 10.544 1.00 92.31 96 HIS A CA 1
ATOM 733 C C . HIS A 1 96 ? -9.510 2.473 9.530 1.00 92.31 96 HIS A C 1
ATOM 735 O O . HIS A 1 96 ? -9.707 1.258 9.511 1.00 92.31 96 HIS A O 1
ATOM 741 N N . ARG A 1 97 ? -8.587 3.055 8.764 1.00 91.19 97 ARG A N 1
ATOM 742 C CA . ARG A 1 97 ? -7.552 2.272 8.091 1.00 91.19 97 ARG A CA 1
ATOM 743 C C . ARG A 1 97 ? -6.471 1.866 9.092 1.00 91.19 97 ARG A C 1
ATOM 745 O O . ARG A 1 97 ? -5.822 2.709 9.717 1.00 91.19 97 ARG A O 1
ATOM 752 N N . VAL A 1 98 ? -6.232 0.565 9.178 1.00 91.00 98 VAL A N 1
ATOM 753 C CA . VAL A 1 98 ? -5.133 -0.047 9.925 1.00 91.00 98 VAL A CA 1
ATOM 754 C C . VAL A 1 98 ? -4.263 -0.813 8.930 1.00 91.00 98 VAL A C 1
ATOM 756 O O . VAL A 1 98 ? -4.768 -1.515 8.058 1.00 91.00 98 VAL A O 1
ATOM 759 N N . VAL A 1 99 ? -2.941 -0.672 9.013 1.00 90.00 99 VAL A N 1
ATOM 760 C CA . VAL A 1 99 ? -2.054 -1.283 8.011 1.00 90.00 99 VAL A CA 1
ATOM 761 C C . VAL A 1 99 ? -2.021 -2.805 8.175 1.00 90.00 99 VAL A C 1
ATOM 763 O O . VAL A 1 99 ? -2.216 -3.536 7.208 1.00 90.00 99 VAL A O 1
ATOM 766 N N . HIS A 1 100 ? -1.817 -3.293 9.398 1.00 90.81 100 HIS A N 1
ATOM 767 C CA . HIS A 1 100 ? -1.618 -4.712 9.680 1.00 90.81 100 HIS A CA 1
ATOM 768 C C . HIS A 1 100 ? -2.754 -5.287 10.539 1.00 90.81 100 HIS A C 1
ATOM 770 O O . HIS A 1 100 ? -2.852 -4.964 11.721 1.00 90.81 100 HIS A O 1
ATOM 776 N N . GLY A 1 101 ? -3.581 -6.166 9.966 1.00 90.69 101 GLY A N 1
ATOM 777 C CA . GLY A 1 101 ? -4.657 -6.876 10.678 1.00 90.69 101 GLY A CA 1
ATOM 778 C C . GLY A 1 101 ? -4.259 -8.238 11.253 1.00 90.69 101 GLY A C 1
ATOM 779 O O . GLY A 1 101 ? -5.034 -8.845 11.981 1.00 90.69 101 GLY A O 1
ATOM 780 N N . GLY A 1 102 ? -3.068 -8.750 10.927 1.00 89.25 102 GLY A N 1
ATOM 781 C CA . GLY A 1 102 ? -2.653 -10.083 11.369 1.00 89.25 102 GLY A CA 1
ATOM 782 C C . GLY A 1 102 ? -3.552 -11.156 10.761 1.00 89.25 102 GLY A C 1
ATOM 783 O O . GLY A 1 102 ? -3.640 -11.268 9.537 1.00 89.25 102 GLY A O 1
ATOM 784 N N . ASP A 1 103 ? -4.220 -11.934 11.606 1.00 87.44 103 ASP A N 1
ATOM 785 C CA . ASP A 1 103 ? -5.089 -13.031 11.175 1.00 87.44 103 ASP A CA 1
ATOM 786 C C . ASP A 1 103 ? -6.550 -12.611 10.924 1.00 87.44 103 ASP A C 1
ATOM 788 O O . ASP A 1 103 ? -7.375 -13.465 10.610 1.00 87.44 103 ASP A O 1
ATOM 792 N N . PHE A 1 104 ? -6.888 -11.313 10.990 1.00 90.19 104 PHE A N 1
ATOM 793 C CA . PHE A 1 104 ? -8.208 -10.838 10.560 1.00 90.19 104 PHE A CA 1
ATOM 794 C C . PHE A 1 104 ? -8.464 -11.156 9.070 1.00 90.19 104 PHE A C 1
ATOM 796 O O . PHE A 1 104 ? -7.723 -10.729 8.175 1.00 90.19 104 PHE A O 1
ATOM 803 N N . GLU A 1 105 ? -9.532 -11.921 8.812 1.00 86.75 105 GLU A N 1
ATOM 804 C CA . GLU A 1 105 ? -9.992 -12.332 7.472 1.00 86.75 105 GLU A CA 1
ATOM 805 C C . GLU A 1 105 ? -10.947 -11.320 6.815 1.00 86.75 105 GLU A C 1
ATOM 807 O O . GLU A 1 105 ? -11.180 -11.383 5.608 1.00 86.75 105 GLU A O 1
ATOM 812 N N . THR A 1 106 ? -11.459 -10.367 7.596 1.00 87.00 106 THR A N 1
ATOM 813 C CA . THR A 1 106 ? -12.376 -9.284 7.208 1.00 87.00 106 THR A CA 1
ATOM 814 C C . THR A 1 106 ? -12.016 -8.008 7.979 1.00 87.00 106 THR A C 1
ATOM 816 O O . THR A 1 106 ? -11.133 -8.017 8.837 1.00 87.00 106 THR A O 1
ATOM 819 N N . GLU A 1 107 ? -12.694 -6.899 7.696 1.00 87.00 107 GLU A N 1
ATOM 820 C CA . GLU A 1 107 ? -12.863 -5.803 8.661 1.00 87.00 107 GLU A CA 1
ATOM 821 C C . GLU A 1 107 ? -13.435 -6.291 10.006 1.00 87.00 107 GLU A C 1
ATOM 823 O O . GLU A 1 107 ? -14.086 -7.337 10.088 1.00 87.00 107 GLU A O 1
ATOM 828 N N . ALA A 1 108 ? -13.176 -5.531 11.073 1.00 89.56 108 ALA A N 1
ATOM 829 C CA . ALA A 1 108 ? -13.594 -5.868 12.432 1.00 89.56 108 ALA A CA 1
ATOM 830 C C . ALA A 1 108 ? -14.216 -4.663 13.146 1.00 89.56 108 ALA A C 1
ATOM 832 O O . ALA A 1 108 ? -13.655 -3.565 13.137 1.00 89.56 108 ALA A O 1
ATOM 833 N N . VAL A 1 109 ? -15.347 -4.878 13.824 1.00 90.94 109 VAL A N 1
ATOM 834 C CA . VAL A 1 109 ? -15.846 -3.943 14.844 1.00 90.94 109 VAL A CA 1
ATOM 835 C C . VAL A 1 109 ? -14.886 -3.998 16.033 1.00 90.94 109 VAL A C 1
ATOM 837 O O . VAL A 1 109 ? -14.573 -5.081 16.525 1.00 90.94 109 VAL A O 1
ATOM 840 N N . ILE A 1 110 ? -14.407 -2.843 16.489 1.00 92.06 110 ILE A N 1
ATOM 841 C CA . ILE A 1 110 ? -13.424 -2.773 17.569 1.00 92.06 110 ILE A CA 1
ATOM 842 C C . ILE A 1 110 ? -14.119 -2.898 18.927 1.00 92.06 110 ILE A C 1
ATOM 844 O O . ILE A 1 110 ? -14.674 -1.938 19.459 1.00 92.06 110 ILE A O 1
ATOM 848 N N . THR A 1 111 ? -14.070 -4.110 19.475 1.00 89.31 111 THR A N 1
ATOM 849 C CA . THR A 1 111 ? -14.289 -4.415 20.895 1.00 89.31 111 THR A CA 1
ATOM 850 C C . THR A 1 111 ? -12.986 -4.258 21.690 1.00 89.31 111 THR A C 1
ATOM 852 O O . THR A 1 111 ? -11.922 -4.052 21.105 1.00 89.31 111 THR A O 1
ATOM 855 N N . GLU A 1 112 ? -13.051 -4.398 23.017 1.00 87.38 112 GLU A N 1
ATOM 856 C CA . GLU A 1 112 ? -11.869 -4.447 23.895 1.00 87.38 112 GLU A CA 1
ATOM 857 C C . GLU A 1 112 ? -10.912 -5.584 23.482 1.00 87.38 112 GLU A C 1
ATOM 859 O O . GLU A 1 112 ? -9.757 -5.316 23.158 1.00 87.38 112 GLU A O 1
ATOM 864 N N . ASP A 1 113 ? -11.418 -6.815 23.319 1.00 88.56 113 ASP A N 1
ATOM 865 C CA . ASP A 1 113 ? -10.637 -7.968 22.830 1.00 88.56 113 ASP A CA 1
ATOM 866 C C . ASP A 1 113 ? -9.972 -7.711 21.461 1.00 88.56 113 ASP A C 1
ATOM 868 O O . ASP A 1 113 ? -8.813 -8.073 21.234 1.00 88.56 113 ASP A O 1
ATOM 872 N N . ALA A 1 114 ? -10.699 -7.089 20.524 1.00 90.50 114 ALA A N 1
ATOM 873 C CA . ALA A 1 114 ? -10.181 -6.786 19.190 1.00 90.50 114 ALA A CA 1
ATOM 874 C C . ALA A 1 114 ? -9.104 -5.692 19.236 1.00 90.50 114 ALA A C 1
ATOM 876 O O . ALA A 1 114 ? -8.106 -5.774 18.517 1.00 90.50 114 ALA A O 1
ATOM 877 N N . TYR A 1 115 ? -9.286 -4.683 20.093 1.00 91.19 115 TYR A N 1
ATOM 878 C CA . TYR A 1 115 ? -8.294 -3.644 20.335 1.00 91.19 115 TYR A CA 1
ATOM 879 C C . TYR A 1 115 ? -7.020 -4.233 20.955 1.00 91.19 115 TYR A C 1
ATOM 881 O O . TYR A 1 115 ? -5.932 -3.974 20.445 1.00 91.19 115 TYR A O 1
ATOM 889 N N . ASP A 1 116 ? -7.135 -5.092 21.969 1.00 89.94 116 ASP A N 1
ATOM 890 C CA . ASP A 1 116 ? -5.987 -5.715 22.635 1.00 89.94 116 ASP A CA 1
ATOM 891 C C . ASP A 1 116 ? -5.221 -6.693 21.736 1.00 89.94 116 ASP A C 1
ATOM 893 O O . ASP A 1 116 ? -3.985 -6.691 21.738 1.00 89.94 116 ASP A O 1
ATOM 897 N N . TYR A 1 117 ? -5.909 -7.453 20.878 1.00 90.31 117 TYR A N 1
ATOM 898 C CA . TYR A 1 117 ? -5.242 -8.233 19.831 1.00 90.31 117 TYR A CA 1
ATOM 899 C C . TYR A 1 117 ? -4.449 -7.330 18.868 1.00 90.31 117 TYR A C 1
ATOM 901 O O . TYR A 1 117 ? -3.286 -7.608 18.563 1.00 90.31 117 TYR A O 1
ATOM 909 N N . LEU A 1 118 ? -5.021 -6.200 18.435 1.00 88.75 118 LEU A N 1
ATOM 910 C CA . LEU A 1 118 ? -4.306 -5.235 17.593 1.00 88.75 118 LEU A CA 1
ATOM 911 C C . LEU A 1 118 ? -3.143 -4.545 18.329 1.00 88.75 118 LEU A C 1
ATOM 913 O O . LEU A 1 118 ? -2.123 -4.252 17.698 1.00 88.75 118 LEU A O 1
ATOM 917 N N . GLN A 1 119 ? -3.248 -4.323 19.645 1.00 86.25 119 GLN A N 1
ATOM 918 C CA . GLN A 1 119 ? -2.130 -3.856 20.469 1.00 86.25 119 GLN A CA 1
ATOM 919 C C . GLN A 1 119 ? -0.996 -4.888 20.504 1.00 86.25 119 GLN A C 1
ATOM 921 O O . GLN A 1 119 ? 0.158 -4.515 20.305 1.00 86.25 119 GLN A O 1
ATOM 926 N N . ALA A 1 120 ? -1.297 -6.180 20.674 1.00 84.12 120 ALA A N 1
ATOM 927 C CA . ALA A 1 120 ? -0.288 -7.244 20.635 1.00 84.12 120 ALA A CA 1
ATOM 928 C C . ALA A 1 120 ? 0.449 -7.300 19.277 1.00 84.12 120 ALA A C 1
ATOM 930 O O . ALA A 1 120 ? 1.672 -7.486 19.230 1.00 84.12 120 ALA A O 1
ATOM 931 N N . LEU A 1 121 ? -0.261 -7.027 18.174 1.00 82.81 121 LEU A N 1
ATOM 932 C CA . LEU A 1 121 ? 0.321 -6.897 16.832 1.00 82.81 121 LEU A CA 1
ATOM 933 C C . LEU A 1 121 ? 1.213 -5.652 16.634 1.00 82.81 121 LEU A C 1
ATOM 935 O O . LEU A 1 121 ? 1.927 -5.597 15.629 1.00 82.81 121 LEU A O 1
ATOM 939 N N . LYS A 1 122 ? 1.264 -4.677 17.563 1.00 76.50 122 LYS A N 1
ATOM 940 C CA . LYS A 1 122 ? 2.233 -3.557 17.480 1.00 76.50 122 LYS A CA 1
ATOM 941 C C . LYS A 1 122 ? 3.682 -4.061 17.432 1.00 76.50 122 LYS A C 1
ATOM 943 O O . LYS A 1 122 ? 4.509 -3.414 16.802 1.00 76.50 122 LYS A O 1
ATOM 948 N N . SER A 1 123 ? 3.981 -5.224 18.016 1.00 75.12 123 SER A N 1
ATOM 949 C CA . SER A 1 123 ? 5.305 -5.869 17.940 1.00 75.12 123 SER A CA 1
ATOM 950 C C . SER A 1 123 ? 5.711 -6.310 16.522 1.00 75.12 123 SER A C 1
ATOM 952 O O . SER A 1 123 ? 6.899 -6.372 16.219 1.00 75.12 123 SER A O 1
ATOM 954 N N . LEU A 1 124 ? 4.735 -6.584 15.650 1.00 78.00 124 LEU A N 1
ATOM 955 C CA . LEU A 1 124 ? 4.932 -7.120 14.299 1.00 78.00 124 LEU A CA 1
ATOM 956 C C . LEU A 1 124 ? 5.070 -6.014 13.236 1.00 78.00 124 LEU A C 1
ATOM 958 O O . LEU A 1 124 ? 5.756 -6.189 12.230 1.00 78.00 124 LEU A O 1
ATOM 962 N N . ALA A 1 125 ? 4.413 -4.869 13.456 1.00 73.81 125 ALA A N 1
ATOM 963 C CA . ALA A 1 125 ? 4.411 -3.722 12.542 1.00 73.81 125 ALA A CA 1
ATOM 964 C C . ALA A 1 125 ? 4.396 -2.356 13.283 1.00 73.81 125 ALA A C 1
ATOM 966 O O . ALA A 1 125 ? 3.502 -1.528 13.045 1.00 73.81 125 ALA A O 1
ATOM 967 N N . PRO A 1 126 ? 5.383 -2.076 14.161 1.00 74.50 126 PRO A N 1
ATOM 968 C CA . PRO A 1 126 ? 5.372 -0.922 15.075 1.00 74.50 126 PRO A CA 1
ATOM 969 C C . PRO A 1 126 ? 5.307 0.426 14.345 1.00 74.50 126 PRO A C 1
ATOM 971 O O . PRO A 1 126 ? 4.550 1.321 14.725 1.00 74.50 126 PRO A O 1
ATOM 974 N N . LEU A 1 127 ? 6.037 0.540 13.231 1.00 74.81 127 LEU A N 1
ATOM 975 C CA . LEU A 1 127 ? 6.095 1.724 12.365 1.00 74.81 127 LEU A CA 1
ATOM 976 C C . LEU A 1 127 ? 4.788 2.041 11.615 1.00 74.81 127 LEU A C 1
ATOM 978 O O . LEU A 1 127 ? 4.719 3.071 10.937 1.00 74.81 127 LEU A O 1
ATOM 982 N N . HIS A 1 128 ? 3.789 1.154 11.662 1.00 76.75 128 HIS A N 1
ATOM 983 C CA . HIS A 1 128 ? 2.622 1.206 10.778 1.00 76.75 128 HIS A CA 1
ATOM 984 C C . HIS A 1 128 ? 1.280 1.215 11.512 1.00 76.75 128 HIS A C 1
ATOM 986 O O . HIS A 1 128 ? 0.382 1.929 11.081 1.00 76.75 128 HIS A O 1
ATOM 992 N N . ASN A 1 129 ? 1.142 0.482 12.622 1.00 84.00 129 ASN A N 1
ATOM 993 C CA . ASN A 1 129 ? -0.132 0.406 13.349 1.00 84.00 129 ASN A CA 1
ATOM 994 C C . ASN A 1 129 ? -0.291 1.449 14.467 1.00 84.00 129 ASN A C 1
ATOM 996 O O . ASN A 1 129 ? -1.422 1.768 14.828 1.00 84.00 129 ASN A O 1
ATOM 1000 N N . THR A 1 130 ? 0.803 1.986 15.019 1.00 84.38 130 THR A N 1
ATOM 1001 C CA . THR A 1 130 ? 0.766 2.807 16.247 1.00 84.38 130 THR A CA 1
ATOM 1002 C C . THR A 1 130 ? -0.157 4.024 16.130 1.00 84.38 130 THR A C 1
ATOM 1004 O O . THR A 1 130 ? -1.073 4.161 16.934 1.00 84.38 130 THR A O 1
ATOM 1007 N N . ALA A 1 131 ? -0.008 4.845 15.083 1.00 86.50 131 ALA A N 1
ATOM 1008 C CA . ALA A 1 131 ? -0.838 6.040 14.892 1.00 86.50 131 ALA A CA 1
ATOM 1009 C C . ALA A 1 131 ? -2.341 5.718 14.750 1.00 86.50 131 ALA A C 1
ATOM 1011 O O . ALA A 1 131 ? -3.167 6.390 15.366 1.00 86.50 131 ALA A O 1
ATOM 1012 N N . SER A 1 132 ? -2.703 4.678 13.985 1.00 89.12 132 SER A N 1
ATOM 1013 C CA . SER A 1 132 ? -4.105 4.266 13.830 1.00 89.12 132 SER A CA 1
ATOM 1014 C C . SER A 1 132 ? -4.705 3.770 15.147 1.00 89.12 132 SER A C 1
ATOM 1016 O O . SER A 1 132 ? -5.832 4.136 15.466 1.00 89.12 132 SER A O 1
ATOM 1018 N N . LEU A 1 133 ? -3.969 2.969 15.927 1.00 89.81 133 LEU A N 1
ATOM 1019 C CA . LEU A 1 133 ? -4.469 2.410 17.190 1.00 89.81 133 LEU A CA 1
ATOM 1020 C C . LEU A 1 133 ? -4.639 3.470 18.275 1.00 89.81 133 LEU A C 1
ATOM 1022 O O . LEU A 1 133 ? -5.633 3.458 18.996 1.00 89.81 133 LEU A O 1
ATOM 1026 N N . ASP A 1 134 ? -3.724 4.430 18.350 1.00 90.00 134 ASP A N 1
ATOM 1027 C CA . ASP A 1 134 ? -3.825 5.504 19.332 1.00 90.00 134 ASP A CA 1
ATOM 1028 C C . ASP A 1 134 ? -5.020 6.434 19.020 1.00 90.00 134 ASP A C 1
ATOM 1030 O O . ASP A 1 134 ? -5.689 6.913 19.935 1.00 90.00 134 ASP A O 1
ATOM 1034 N N . ILE A 1 135 ? -5.356 6.625 17.736 1.00 92.50 135 ILE A N 1
ATOM 1035 C CA . ILE A 1 135 ? -6.563 7.351 17.303 1.00 92.50 135 ILE A CA 1
ATOM 1036 C C . ILE A 1 135 ? -7.843 6.518 17.508 1.00 92.50 135 ILE A C 1
ATOM 1038 O O . ILE A 1 135 ? -8.855 7.076 17.929 1.00 92.50 135 ILE A O 1
ATOM 1042 N N . ILE A 1 136 ? -7.808 5.196 17.295 1.00 93.44 136 ILE A N 1
ATOM 1043 C CA . ILE A 1 136 ? -8.907 4.279 17.661 1.00 93.44 136 ILE A CA 1
ATOM 1044 C C . ILE A 1 136 ? -9.226 4.407 19.158 1.00 93.44 136 ILE A C 1
ATOM 1046 O O . ILE A 1 136 ? -10.384 4.584 19.523 1.00 93.44 136 ILE A O 1
ATOM 1050 N N . ASN A 1 137 ? -8.210 4.413 20.026 1.00 92.38 137 ASN A N 1
ATOM 1051 C CA . ASN A 1 137 ? -8.381 4.592 21.472 1.00 92.38 137 ASN A CA 1
ATOM 1052 C C . ASN A 1 137 ? -9.006 5.955 21.832 1.00 92.38 137 ASN A C 1
ATOM 1054 O O . ASN A 1 137 ? -9.863 6.038 22.711 1.00 92.38 137 ASN A O 1
ATOM 1058 N N . ILE A 1 138 ? -8.633 7.032 21.128 1.00 92.56 138 ILE A N 1
ATOM 1059 C CA . ILE A 1 138 ? -9.295 8.340 21.278 1.00 92.56 138 ILE A CA 1
ATOM 1060 C C . ILE A 1 138 ? -10.775 8.239 20.885 1.00 92.56 138 ILE A C 1
ATOM 1062 O O . ILE A 1 138 ? -11.626 8.713 21.632 1.00 92.56 138 ILE A O 1
ATOM 1066 N N . CYS A 1 139 ? -11.101 7.583 19.768 1.00 92.94 139 CYS A N 1
ATOM 1067 C CA . CYS A 1 139 ? -12.480 7.433 19.294 1.00 92.94 139 CYS A CA 1
ATOM 1068 C C . CYS A 1 139 ? -13.350 6.615 20.259 1.00 92.94 139 CYS A C 1
ATOM 1070 O O . CYS A 1 139 ? -14.440 7.060 20.609 1.00 92.94 139 CYS A O 1
ATOM 1072 N N . LEU A 1 140 ? -12.843 5.486 20.765 1.00 91.75 140 LEU A N 1
ATOM 1073 C CA . LEU A 1 140 ? -13.532 4.654 21.761 1.00 91.75 140 LEU A CA 1
ATOM 1074 C C . LEU A 1 140 ? -13.857 5.424 23.056 1.00 91.75 140 LEU A C 1
ATOM 1076 O O . LEU A 1 140 ? -14.857 5.137 23.711 1.00 91.75 140 LEU A O 1
ATOM 1080 N N . ARG A 1 141 ? -13.024 6.407 23.427 1.00 91.00 141 ARG A N 1
ATOM 1081 C CA . ARG A 1 141 ? -13.181 7.209 24.652 1.00 91.00 141 ARG A CA 1
ATOM 1082 C C . ARG A 1 141 ? -13.998 8.487 24.465 1.00 91.00 141 ARG A C 1
ATOM 1084 O O . ARG A 1 141 ? -14.754 8.845 25.361 1.00 91.00 141 ARG A O 1
ATOM 1091 N N . GLU A 1 142 ? -13.817 9.197 23.353 1.00 91.06 142 GLU A N 1
ATOM 1092 C CA . GLU A 1 142 ? -14.433 10.512 23.102 1.00 91.06 142 GLU A CA 1
ATOM 1093 C C . GLU A 1 142 ? -15.698 10.447 22.239 1.00 91.06 142 GLU A C 1
ATOM 1095 O O . GLU A 1 142 ? -16.472 11.403 22.236 1.00 91.06 142 GLU A O 1
ATOM 1100 N N . ILE A 1 143 ? -15.928 9.339 21.525 1.00 91.69 143 ILE A N 1
ATOM 1101 C CA . ILE A 1 143 ? -17.096 9.132 20.657 1.00 91.69 143 ILE A CA 1
ATOM 1102 C C . ILE A 1 143 ? -17.757 7.757 20.935 1.00 91.69 143 ILE A C 1
ATOM 1104 O O . ILE A 1 143 ? -17.998 6.976 20.014 1.00 91.69 143 ILE A O 1
ATOM 1108 N N . PRO A 1 144 ? -18.090 7.422 22.202 1.00 89.88 144 PRO A N 1
ATOM 1109 C CA . PRO A 1 144 ? -18.497 6.067 22.600 1.00 89.88 144 PRO A CA 1
ATOM 1110 C C . PRO A 1 144 ? -19.852 5.604 22.032 1.00 89.88 144 PRO A C 1
ATOM 1112 O O . PRO A 1 144 ? -20.206 4.436 22.173 1.00 89.88 144 PRO A O 1
ATOM 1115 N N . LYS A 1 145 ? -20.636 6.498 21.410 1.00 89.81 145 LYS A N 1
ATOM 1116 C CA . LYS A 1 145 ? -21.897 6.144 20.730 1.00 89.81 145 LYS A CA 1
ATOM 1117 C C . LYS A 1 145 ? -21.688 5.623 19.306 1.00 89.81 145 LYS A C 1
ATOM 1119 O O . LYS A 1 145 ? -22.572 4.943 18.787 1.00 89.81 145 LYS A O 1
ATOM 1124 N N . ALA A 1 146 ? -20.555 5.936 18.679 1.00 90.81 146 ALA A N 1
ATOM 1125 C CA . ALA A 1 146 ? -20.259 5.501 17.323 1.00 90.81 146 ALA A CA 1
ATOM 1126 C C . ALA A 1 146 ? -19.684 4.078 17.320 1.00 90.81 146 ALA A C 1
ATOM 1128 O O . ALA A 1 146 ? -18.807 3.737 18.117 1.00 90.81 146 ALA A O 1
ATOM 1129 N N . LYS A 1 147 ? -20.120 3.242 16.373 1.00 91.06 147 LYS A N 1
ATOM 1130 C CA . LYS A 1 147 ? -19.503 1.929 16.150 1.00 91.06 147 LYS A CA 1
ATOM 1131 C C . LYS A 1 147 ? -18.149 2.120 15.458 1.00 91.06 147 LYS A C 1
ATOM 1133 O O . LYS A 1 147 ? -18.083 2.502 14.289 1.00 91.06 147 LYS A O 1
ATOM 1138 N N . THR A 1 148 ? -17.070 1.844 16.184 1.00 92.56 148 THR A N 1
ATOM 1139 C CA . THR A 1 148 ? -15.699 1.888 15.654 1.00 92.56 148 THR A CA 1
ATOM 1140 C C . THR A 1 148 ? -15.404 0.607 14.869 1.00 92.56 148 THR A C 1
ATOM 1142 O O . THR A 1 148 ? -15.599 -0.493 15.382 1.00 92.56 148 THR A O 1
ATOM 1145 N N . VAL A 1 149 ? -14.941 0.735 13.625 1.00 92.38 149 VAL A N 1
ATOM 1146 C CA . VAL A 1 149 ? -14.649 -0.371 12.699 1.00 92.38 149 VAL A CA 1
ATOM 1147 C C . VAL A 1 149 ? -13.259 -0.174 12.102 1.00 92.38 149 VAL A C 1
ATOM 1149 O O . VAL A 1 149 ? -12.940 0.915 11.629 1.00 92.38 149 VAL A O 1
ATOM 1152 N N . ALA A 1 150 ? -12.431 -1.216 12.093 1.00 91.81 150 ALA A N 1
ATOM 1153 C CA . ALA A 1 150 ? -11.125 -1.203 11.443 1.00 91.81 150 ALA A CA 1
ATOM 1154 C C . ALA A 1 150 ? -11.129 -2.018 10.145 1.00 91.81 150 ALA A C 1
ATOM 1156 O O . ALA A 1 150 ? -11.594 -3.157 10.109 1.00 91.81 150 ALA A O 1
ATOM 1157 N N . TYR A 1 151 ? -10.544 -1.433 9.103 1.00 91.62 151 TYR A N 1
ATOM 1158 C CA . TYR A 1 151 ? -10.268 -2.056 7.814 1.00 91.62 151 TYR A CA 1
ATOM 1159 C C . TYR A 1 151 ? -8.768 -2.273 7.679 1.00 91.62 151 TYR A C 1
ATOM 1161 O O . TYR A 1 151 ? -7.988 -1.334 7.870 1.00 91.62 151 TYR A O 1
ATOM 1169 N N . PHE A 1 152 ? -8.366 -3.493 7.326 1.00 92.25 152 PHE A N 1
ATOM 1170 C CA . PHE A 1 152 ? -6.958 -3.870 7.291 1.00 92.25 152 PHE A CA 1
ATOM 1171 C C . PHE A 1 152 ? -6.428 -3.978 5.864 1.00 92.25 152 PHE A C 1
ATOM 1173 O O . PHE A 1 152 ? -6.977 -4.701 5.031 1.00 92.25 152 PHE A O 1
ATOM 1180 N N . ASP A 1 153 ? -5.293 -3.333 5.594 1.00 93.06 153 ASP A N 1
ATOM 1181 C CA . ASP A 1 153 ? -4.617 -3.449 4.296 1.00 93.06 153 ASP A CA 1
ATOM 1182 C C . ASP A 1 153 ? -4.097 -4.869 4.004 1.00 93.06 153 ASP A C 1
ATOM 1184 O O . ASP A 1 153 ? -3.833 -5.193 2.847 1.00 93.06 153 ASP A O 1
ATOM 1188 N N . SER A 1 154 ? -3.989 -5.731 5.018 1.00 94.62 154 SER A N 1
ATOM 1189 C CA . SER A 1 154 ? -3.634 -7.148 4.867 1.00 94.62 154 SER A CA 1
ATOM 1190 C C . SER A 1 154 ? -4.801 -8.055 4.447 1.00 94.62 154 SER A C 1
ATOM 1192 O O . SER A 1 154 ? -4.569 -9.146 3.927 1.00 94.62 154 SER A O 1
ATOM 1194 N N . THR A 1 155 ? -6.058 -7.638 4.643 1.00 93.75 155 THR A N 1
ATOM 1195 C CA . THR A 1 155 ? -7.238 -8.518 4.514 1.00 93.75 155 THR A CA 1
ATOM 1196 C C . THR A 1 155 ? -7.439 -9.067 3.099 1.00 93.75 155 THR A C 1
ATOM 1198 O O . THR A 1 155 ? -7.637 -10.269 2.925 1.00 93.75 155 THR A O 1
ATOM 1201 N N . PHE A 1 156 ? -7.318 -8.230 2.061 1.00 95.62 156 PHE A N 1
ATOM 1202 C CA . PHE A 1 156 ? -7.502 -8.654 0.660 1.00 95.62 156 PHE A CA 1
ATOM 1203 C C . PHE A 1 156 ? -6.543 -9.789 0.243 1.00 95.62 156 PHE A C 1
ATOM 1205 O O . PHE A 1 156 ? -6.859 -10.617 -0.616 1.00 95.62 156 PHE A O 1
ATOM 1212 N N . HIS A 1 157 ? -5.385 -9.866 0.900 1.00 97.50 157 HIS A N 1
ATOM 1213 C CA . HIS A 1 157 ? -4.320 -10.818 0.615 1.00 97.50 157 HIS A CA 1
ATOM 1214 C C . HIS A 1 157 ? -4.450 -12.155 1.369 1.00 97.50 157 HIS A C 1
ATOM 1216 O O . HIS A 1 157 ? -3.695 -13.083 1.082 1.00 97.50 157 HIS A O 1
ATOM 1222 N N . GLN A 1 158 ? -5.433 -12.333 2.262 1.00 94.56 158 GLN A N 1
ATOM 1223 C CA . GLN A 1 158 ? -5.647 -13.618 2.960 1.00 94.56 158 GLN A CA 1
ATOM 1224 C C . GLN A 1 158 ? -5.948 -14.784 1.999 1.00 94.56 158 GLN A C 1
ATOM 1226 O O . GLN A 1 158 ? -5.657 -15.940 2.306 1.00 94.56 158 GLN A O 1
ATOM 1231 N N . SER A 1 159 ? -6.457 -14.468 0.802 1.00 96.00 159 SER A N 1
ATOM 1232 C CA . SER A 1 159 ? -6.695 -15.420 -0.291 1.00 96.00 159 SER A CA 1
ATOM 1233 C C . SER A 1 159 ? -5.425 -16.004 -0.937 1.00 96.00 159 SER A C 1
ATOM 1235 O O . SER A 1 159 ? -5.535 -16.959 -1.709 1.00 96.00 159 SER A O 1
ATOM 1237 N N . MET A 1 160 ? -4.227 -15.510 -0.591 1.00 97.62 160 MET A N 1
ATOM 1238 C CA . MET A 1 160 ? -2.967 -16.106 -1.046 1.00 97.62 160 MET A CA 1
ATOM 1239 C C . MET A 1 160 ? -2.820 -17.550 -0.528 1.00 97.62 160 MET A C 1
ATOM 1241 O O . MET A 1 160 ? -3.114 -17.821 0.643 1.00 97.62 160 MET A O 1
ATOM 1245 N N . PRO A 1 161 ? -2.322 -18.491 -1.349 1.00 97.12 161 PRO A N 1
ATOM 1246 C CA . PRO A 1 161 ? -2.085 -19.865 -0.919 1.00 97.12 161 PRO A CA 1
ATOM 1247 C C . PRO A 1 161 ? -0.874 -19.958 0.022 1.00 97.12 161 PRO A C 1
ATOM 1249 O O . PRO A 1 161 ? 0.017 -19.107 0.017 1.00 97.12 161 PRO A O 1
ATOM 1252 N N . ASP A 1 162 ? -0.812 -21.009 0.840 1.00 96.44 162 ASP A N 1
ATOM 1253 C CA . ASP A 1 162 ? 0.181 -21.105 1.921 1.00 96.44 162 ASP A CA 1
ATOM 1254 C C . ASP A 1 162 ? 1.634 -21.107 1.419 1.00 96.44 162 ASP A C 1
ATOM 1256 O O . ASP A 1 162 ? 2.485 -20.476 2.038 1.00 96.44 162 ASP A O 1
ATOM 1260 N N . TYR A 1 163 ? 1.913 -21.682 0.243 1.00 96.62 163 TYR A N 1
ATOM 1261 C CA . TYR A 1 163 ? 3.248 -21.650 -0.379 1.00 96.62 163 TYR A CA 1
ATOM 1262 C C . TYR A 1 163 ? 3.694 -20.253 -0.864 1.00 96.62 163 TYR A C 1
ATOM 1264 O O . TYR A 1 163 ? 4.854 -20.075 -1.227 1.00 96.62 163 TYR A O 1
ATOM 1272 N N . VAL A 1 164 ? 2.794 -19.262 -0.887 1.00 97.75 164 VAL A N 1
ATOM 1273 C CA . VAL A 1 164 ? 3.112 -17.838 -1.118 1.00 97.75 164 VAL A CA 1
ATOM 1274 C C . VAL A 1 164 ? 3.256 -17.076 0.206 1.00 97.75 164 VAL A C 1
ATOM 1276 O O . VAL A 1 164 ? 4.005 -16.100 0.281 1.00 97.75 164 VAL A O 1
ATOM 1279 N N . LYS A 1 165 ? 2.551 -17.519 1.255 1.00 96.88 165 LYS A N 1
ATOM 1280 C CA . LYS A 1 165 ? 2.532 -16.876 2.578 1.00 96.88 165 LYS A CA 1
ATOM 1281 C C . LYS A 1 165 ? 3.695 -17.302 3.476 1.00 96.88 165 LYS A C 1
ATOM 1283 O O . LYS A 1 165 ? 4.186 -16.490 4.254 1.00 96.88 165 LYS A O 1
ATOM 1288 N N . VAL A 1 166 ? 4.114 -18.562 3.414 1.00 97.44 166 VAL A N 1
ATOM 1289 C CA . VAL A 1 166 ? 5.108 -19.138 4.331 1.00 97.44 166 VAL A CA 1
ATOM 1290 C C . VAL A 1 166 ? 6.531 -18.799 3.883 1.00 97.44 166 VAL A C 1
ATOM 1292 O O . VAL A 1 166 ? 6.920 -19.073 2.750 1.00 97.44 166 VAL A O 1
ATOM 1295 N N . TYR A 1 167 ? 7.331 -18.250 4.799 1.00 97.44 167 TYR A N 1
ATOM 1296 C CA . TYR A 1 167 ? 8.775 -18.109 4.608 1.00 97.44 167 TYR A CA 1
ATOM 1297 C C . TYR A 1 167 ? 9.503 -19.427 4.936 1.00 97.44 167 TYR A C 1
ATOM 1299 O O . TYR A 1 167 ? 9.115 -20.102 5.892 1.00 97.44 167 TYR A O 1
ATOM 1307 N N . PRO A 1 168 ? 10.579 -19.793 4.209 1.00 97.00 168 PRO A N 1
ATOM 1308 C CA . PRO A 1 168 ? 11.364 -21.005 4.459 1.00 97.00 168 PRO A CA 1
ATOM 1309 C C . PRO A 1 168 ? 12.300 -20.833 5.673 1.00 97.00 168 PRO A C 1
ATOM 1311 O O . PRO A 1 168 ? 13.522 -20.802 5.550 1.00 97.00 168 PRO A O 1
ATOM 1314 N N . ILE A 1 169 ? 11.705 -20.690 6.857 1.00 96.81 169 ILE A N 1
ATOM 1315 C CA . ILE A 1 169 ? 12.367 -20.553 8.163 1.00 96.81 169 ILE A CA 1
ATOM 1316 C C . ILE A 1 169 ? 11.842 -21.623 9.135 1.00 96.81 169 ILE A C 1
ATOM 1318 O O . ILE A 1 169 ? 10.980 -22.424 8.775 1.00 96.81 169 ILE A O 1
ATOM 1322 N N . ASN A 1 170 ? 12.348 -21.664 10.374 1.00 97.75 170 ASN A N 1
ATOM 1323 C CA . ASN A 1 170 ? 11.838 -22.592 11.389 1.00 97.75 170 ASN A CA 1
ATOM 1324 C C . ASN A 1 170 ? 10.311 -22.387 11.590 1.00 97.75 170 ASN A C 1
ATOM 1326 O O . ASN A 1 170 ? 9.896 -21.274 11.929 1.00 97.75 170 ASN A O 1
ATOM 1330 N N . PRO A 1 171 ? 9.475 -23.429 11.402 1.00 96.31 171 PRO A N 1
ATOM 1331 C CA . PRO A 1 171 ? 8.019 -23.280 11.372 1.00 96.31 171 PRO A CA 1
ATOM 1332 C C . PRO A 1 171 ? 7.406 -23.005 12.750 1.00 96.31 171 PRO A C 1
ATOM 1334 O O . PRO A 1 171 ? 6.364 -22.359 12.836 1.00 96.31 171 PRO A O 1
ATOM 1337 N N . GLU A 1 172 ? 8.049 -23.453 13.831 1.00 96.88 172 GLU A N 1
ATOM 1338 C CA . GLU A 1 172 ? 7.610 -23.188 15.204 1.00 96.88 172 GLU A CA 1
ATOM 1339 C C . GLU A 1 172 ? 7.789 -21.702 15.521 1.00 96.88 172 GLU A C 1
ATOM 1341 O O . GLU A 1 172 ? 6.825 -21.027 15.872 1.00 96.88 172 GLU A O 1
ATOM 1346 N N . LYS A 1 173 ? 8.985 -21.152 15.268 1.00 95.44 173 LYS A N 1
ATOM 1347 C CA . LYS A 1 173 ? 9.280 -19.722 15.445 1.00 95.44 173 LYS A CA 1
ATOM 1348 C C . LYS A 1 173 ? 8.457 -18.838 14.514 1.00 95.44 173 LYS A C 1
ATOM 1350 O O . LYS A 1 173 ? 8.036 -17.763 14.937 1.00 95.44 173 LYS A O 1
ATOM 1355 N N . ALA A 1 174 ? 8.189 -19.287 13.287 1.00 94.69 174 ALA A N 1
ATOM 1356 C CA . ALA A 1 174 ? 7.294 -18.581 12.378 1.00 94.69 174 ALA A CA 1
ATOM 1357 C C . ALA A 1 174 ? 5.866 -18.502 12.934 1.00 94.69 174 ALA A C 1
ATOM 1359 O O . ALA A 1 174 ? 5.265 -17.434 12.927 1.00 94.69 174 ALA A O 1
ATOM 1360 N N . LYS A 1 175 ? 5.340 -19.609 13.469 1.00 91.88 175 LYS A N 1
ATOM 1361 C CA . LYS A 1 175 ? 3.998 -19.659 14.057 1.00 91.88 175 LYS A CA 1
ATOM 1362 C C . LYS A 1 175 ? 3.894 -18.860 15.360 1.00 91.88 175 LYS A C 1
ATOM 1364 O O . LYS A 1 175 ? 2.944 -18.106 15.518 1.00 91.88 175 LYS A O 1
ATOM 1369 N N . GLU A 1 176 ? 4.852 -19.018 16.273 1.00 91.19 176 GLU A N 1
ATOM 1370 C CA . GLU A 1 176 ? 4.890 -18.315 17.566 1.00 91.19 176 GLU A CA 1
ATOM 1371 C C . GLU A 1 176 ? 4.900 -16.789 17.412 1.00 91.19 176 GLU A C 1
ATOM 1373 O O . GLU A 1 176 ? 4.251 -16.095 18.185 1.00 91.19 176 GLU A O 1
ATOM 1378 N N . ASN A 1 177 ? 5.630 -16.278 16.416 1.00 89.69 177 ASN A N 1
ATOM 1379 C CA . ASN A 1 177 ? 5.846 -14.843 16.210 1.00 89.69 177 ASN A CA 1
ATOM 1380 C C . ASN A 1 177 ? 5.075 -14.294 14.994 1.00 89.69 177 ASN A C 1
ATOM 1382 O O . ASN A 1 177 ? 5.386 -13.208 14.515 1.00 89.69 177 ASN A O 1
ATOM 1386 N N . LEU A 1 178 ? 4.101 -15.052 14.471 1.00 92.19 178 LEU A N 1
ATOM 1387 C CA . LEU A 1 178 ? 3.247 -14.670 13.336 1.00 92.19 178 LEU A CA 1
ATOM 1388 C C . LEU A 1 178 ? 4.034 -14.242 12.067 1.00 92.19 178 LEU A C 1
ATOM 1390 O O . LEU A 1 178 ? 3.622 -13.370 11.306 1.00 92.19 178 LEU A O 1
ATOM 1394 N N . LEU A 1 179 ? 5.186 -14.869 11.804 1.00 94.44 179 LEU A N 1
ATOM 1395 C CA . LEU A 1 179 ? 6.088 -14.517 10.701 1.00 94.44 179 LEU A CA 1
ATOM 1396 C C . LEU A 1 179 ? 5.664 -15.190 9.389 1.00 94.44 179 LEU A C 1
ATOM 1398 O O . LEU A 1 179 ? 6.023 -16.331 9.092 1.00 94.44 179 LEU A O 1
ATOM 1402 N N . ARG A 1 180 ? 4.926 -14.447 8.568 1.00 95.69 180 ARG A N 1
ATOM 1403 C CA . ARG A 1 180 ? 4.476 -14.838 7.223 1.00 95.69 180 ARG A CA 1
ATOM 1404 C C . ARG A 1 180 ? 4.381 -13.609 6.325 1.00 95.69 180 ARG A C 1
ATOM 1406 O O . ARG A 1 180 ? 4.372 -12.483 6.812 1.00 95.69 180 ARG A O 1
ATOM 1413 N N . LYS A 1 181 ? 4.276 -13.801 5.010 1.00 97.38 181 LYS A N 1
ATOM 1414 C CA . LYS A 1 181 ? 3.800 -12.740 4.120 1.00 97.38 181 LYS A CA 1
ATOM 1415 C C . LYS A 1 181 ? 2.329 -12.448 4.452 1.00 97.38 181 LYS A C 1
ATOM 1417 O O . LYS A 1 181 ? 1.489 -13.354 4.453 1.00 97.38 181 LYS A O 1
ATOM 1422 N N . TYR A 1 182 ? 2.046 -11.171 4.697 1.00 97.25 182 TYR A N 1
ATOM 1423 C CA . TYR A 1 182 ? 0.698 -10.618 4.811 1.00 97.25 182 TYR A CA 1
ATOM 1424 C C . TYR A 1 182 ? 0.323 -9.858 3.545 1.00 97.25 182 TYR A C 1
ATOM 1426 O O . TYR A 1 182 ? -0.711 -10.150 2.957 1.00 97.25 182 TYR A O 1
ATOM 1434 N N . GLY A 1 183 ? 1.191 -8.951 3.085 1.00 97.00 183 GLY A N 1
ATOM 1435 C CA . GLY A 1 183 ? 0.856 -8.017 2.010 1.00 97.00 183 GLY A CA 1
ATOM 1436 C C . GLY A 1 183 ? 0.049 -6.810 2.494 1.00 97.00 183 GLY A C 1
ATOM 1437 O O . GLY A 1 183 ? -0.587 -6.863 3.542 1.00 97.00 183 GLY A O 1
ATOM 1438 N N . PHE A 1 184 ? 0.100 -5.711 1.733 1.00 95.88 184 PHE A N 1
ATOM 1439 C CA . PHE A 1 184 ? -0.527 -4.428 2.082 1.00 95.88 184 PHE A CA 1
ATOM 1440 C C . PHE A 1 184 ? -0.956 -3.652 0.825 1.00 95.88 184 PHE A C 1
ATOM 1442 O O . PHE A 1 184 ? -0.632 -4.042 -0.299 1.00 95.88 184 PHE A O 1
ATOM 1449 N N . HIS A 1 185 ? -1.644 -2.524 1.038 1.00 95.50 185 HIS A N 1
ATOM 1450 C CA . HIS A 1 185 ? -2.484 -1.821 0.056 1.00 95.50 185 HIS A CA 1
ATOM 1451 C C . HIS A 1 185 ? -3.707 -2.647 -0.390 1.00 95.50 185 HIS A C 1
ATOM 1453 O O . HIS A 1 185 ? -4.288 -2.389 -1.443 1.00 95.50 185 HIS A O 1
ATOM 1459 N N . GLY A 1 186 ? -4.128 -3.640 0.402 1.00 95.00 186 GLY A N 1
ATOM 1460 C CA . GLY A 1 186 ? -5.275 -4.492 0.108 1.00 95.00 186 GLY A CA 1
ATOM 1461 C C . GLY A 1 186 ? -6.600 -3.739 -0.004 1.00 95.00 186 GLY A C 1
ATOM 1462 O O . GLY A 1 186 ? -7.448 -4.156 -0.789 1.00 95.00 186 GLY A O 1
ATOM 1463 N N . ILE A 1 187 ? -6.773 -2.605 0.689 1.00 91.62 187 ILE A N 1
ATOM 1464 C CA . ILE A 1 187 ? -7.952 -1.740 0.500 1.00 91.62 187 ILE A CA 1
ATOM 1465 C C . ILE A 1 187 ? -7.940 -1.161 -0.922 1.00 91.62 187 ILE A C 1
ATOM 1467 O O . ILE A 1 187 ? -8.937 -1.247 -1.641 1.00 91.62 187 ILE A O 1
ATOM 1471 N N . SER A 1 188 ? -6.783 -0.663 -1.369 1.00 92.88 188 SER A N 1
ATOM 1472 C CA . SER A 1 188 ? -6.600 -0.153 -2.728 1.00 92.88 188 SER A CA 1
ATOM 1473 C C . SER A 1 188 ? -6.768 -1.247 -3.787 1.00 92.88 188 SER A C 1
ATOM 1475 O O . SER A 1 188 ? -7.505 -1.051 -4.747 1.00 92.88 188 SER A O 1
ATOM 1477 N N . TYR A 1 189 ? -6.179 -2.434 -3.606 1.00 97.25 189 TYR A N 1
ATOM 1478 C CA . TYR A 1 189 ? -6.359 -3.548 -4.546 1.00 97.25 189 TYR A CA 1
ATOM 1479 C C . TYR A 1 189 ? -7.801 -4.055 -4.607 1.00 97.25 189 TYR A C 1
ATOM 1481 O O . TYR A 1 189 ? -8.288 -4.373 -5.692 1.00 97.25 189 TYR A O 1
ATOM 1489 N N . SER A 1 190 ? -8.502 -4.075 -3.473 1.00 94.25 190 SER A N 1
ATOM 1490 C CA . SER A 1 190 ? -9.931 -4.380 -3.398 1.00 94.25 190 SER A CA 1
ATOM 1491 C C . SER A 1 190 ? -10.754 -3.381 -4.223 1.00 94.25 190 SER A C 1
ATOM 1493 O O . SER A 1 190 ? -11.598 -3.803 -5.013 1.00 94.25 190 SER A O 1
ATOM 1495 N N . PHE A 1 191 ? -10.471 -2.077 -4.104 1.00 92.56 191 PHE A N 1
ATOM 1496 C CA . PHE A 1 191 ? -11.077 -1.023 -4.930 1.00 92.56 191 PHE A CA 1
ATOM 1497 C C . PHE A 1 191 ? -10.758 -1.212 -6.423 1.00 92.56 191 PHE A C 1
ATOM 1499 O O . PHE A 1 191 ? -11.675 -1.377 -7.223 1.00 92.56 191 PHE A O 1
ATOM 1506 N N . ILE A 1 192 ? -9.471 -1.296 -6.790 1.00 95.94 192 ILE A N 1
ATOM 1507 C CA . ILE A 1 192 ? -9.004 -1.456 -8.181 1.00 95.94 192 ILE A CA 1
ATOM 1508 C C . ILE A 1 192 ? -9.674 -2.662 -8.853 1.00 95.94 192 ILE A C 1
ATOM 1510 O O . ILE A 1 192 ? -10.103 -2.576 -10.001 1.00 95.94 192 ILE A O 1
ATOM 1514 N N . THR A 1 193 ? -9.788 -3.784 -8.138 1.00 96.56 193 THR A N 1
ATOM 1515 C CA . THR A 1 193 ? -10.409 -5.008 -8.662 1.00 96.56 193 THR A CA 1
ATOM 1516 C C . THR A 1 193 ? -11.883 -4.795 -9.012 1.00 96.56 193 THR A C 1
ATOM 1518 O O . THR A 1 193 ? -12.313 -5.254 -10.069 1.00 96.56 193 THR A O 1
ATOM 1521 N N . ARG A 1 194 ? -12.646 -4.081 -8.168 1.00 94.38 194 ARG A N 1
ATOM 1522 C CA . ARG A 1 194 ? -14.057 -3.751 -8.436 1.00 94.38 194 ARG A CA 1
ATOM 1523 C C . ARG A 1 194 ? -14.190 -2.811 -9.628 1.00 94.38 194 ARG A C 1
ATOM 1525 O O . ARG A 1 194 ? -14.802 -3.187 -10.622 1.00 94.38 194 ARG A O 1
ATOM 1532 N N . SER A 1 195 ? -13.506 -1.668 -9.595 1.00 94.19 195 SER A N 1
ATOM 1533 C CA . SER A 1 195 ? -13.608 -0.653 -10.649 1.00 94.19 195 SER A CA 1
ATOM 1534 C C . SER A 1 195 ? -13.169 -1.170 -12.024 1.00 94.19 195 SER A C 1
ATOM 1536 O O . SER A 1 195 ? -13.720 -0.768 -13.047 1.00 94.19 195 SER A O 1
ATOM 1538 N N . VAL A 1 196 ? -12.204 -2.096 -12.082 1.00 95.81 196 VAL A N 1
ATOM 1539 C CA . VAL A 1 196 ? -11.788 -2.737 -13.342 1.00 95.81 196 VAL A CA 1
ATOM 1540 C C . VAL A 1 196 ? -12.791 -3.801 -13.809 1.00 95.81 196 VAL A C 1
ATOM 1542 O O . VAL A 1 196 ? -13.033 -3.906 -15.012 1.00 95.81 196 VAL A O 1
ATOM 1545 N N . ALA A 1 197 ? -13.423 -4.549 -12.898 1.00 95.81 197 ALA A N 1
ATOM 1546 C CA . ALA A 1 197 ? -14.509 -5.473 -13.237 1.00 95.81 197 ALA A CA 1
ATOM 1547 C C . ALA A 1 197 ? -15.744 -4.720 -13.781 1.00 95.81 197 ALA A C 1
ATOM 1549 O O . ALA A 1 197 ? -16.272 -5.080 -14.836 1.00 95.81 197 ALA A O 1
ATOM 1550 N N . GLU A 1 198 ? -16.126 -3.615 -13.131 1.00 94.69 198 GLU A N 1
ATOM 1551 C CA . GLU A 1 198 ? -17.162 -2.668 -13.571 1.00 94.69 198 GLU A CA 1
ATOM 1552 C C . GLU A 1 198 ? -16.838 -2.076 -14.953 1.00 94.69 198 GLU A C 1
ATOM 1554 O O . GLU A 1 198 ? -17.671 -2.120 -15.862 1.00 94.69 198 GLU A O 1
ATOM 1559 N N . PHE A 1 199 ? -15.604 -1.594 -15.155 1.00 95.06 199 PHE A N 1
ATOM 1560 C CA . PHE A 1 199 ? -15.125 -1.078 -16.443 1.00 95.06 199 PHE A CA 1
ATOM 1561 C C . PHE A 1 199 ? -15.228 -2.125 -17.566 1.00 95.06 199 PHE A C 1
ATOM 1563 O O . PHE A 1 199 ? -15.653 -1.814 -18.682 1.00 95.06 199 PHE A O 1
ATOM 1570 N N . PHE A 1 200 ? -14.890 -3.383 -17.270 1.00 94.44 200 PHE A N 1
ATOM 1571 C CA . PHE A 1 200 ? -15.052 -4.507 -18.194 1.00 94.44 200 PHE A CA 1
ATOM 1572 C C . PHE A 1 200 ? -16.489 -5.031 -18.314 1.00 94.44 200 PHE A C 1
ATOM 1574 O O . PHE A 1 200 ? -16.754 -5.829 -19.215 1.00 94.44 200 PHE A O 1
ATOM 1581 N N . LYS A 1 201 ? -17.416 -4.567 -17.467 1.00 96.19 201 LYS A N 1
ATOM 1582 C CA . LYS A 1 201 ? -18.810 -5.031 -17.381 1.00 96.19 201 LYS A CA 1
ATOM 1583 C C . LYS A 1 201 ? -18.902 -6.548 -17.184 1.00 96.19 201 LYS A C 1
ATOM 1585 O O . LYS A 1 201 ? -19.714 -7.219 -17.821 1.00 96.19 201 LYS A O 1
ATOM 1590 N N . GLN A 1 202 ? -18.039 -7.084 -16.322 1.00 94.06 202 GLN A N 1
ATOM 1591 C CA . GLN A 1 202 ? -17.951 -8.509 -16.003 1.00 94.06 202 GLN A CA 1
ATOM 1592 C C . GLN A 1 202 ? -17.922 -8.728 -14.480 1.00 94.06 202 GLN A C 1
ATOM 1594 O O . GLN A 1 202 ? -17.536 -7.817 -13.750 1.00 94.06 202 GLN A O 1
ATOM 1599 N N . PRO A 1 203 ? -18.279 -9.925 -13.977 1.00 96.00 203 PRO A N 1
ATOM 1600 C CA . PRO A 1 203 ? -18.150 -10.240 -12.557 1.00 96.00 203 PRO A CA 1
ATOM 1601 C C . PRO A 1 203 ? -16.705 -10.112 -12.055 1.00 96.00 203 PRO A C 1
ATOM 1603 O O . PRO A 1 203 ? -15.743 -10.384 -12.784 1.00 96.00 203 PRO A O 1
ATOM 1606 N N . ILE A 1 204 ? -16.548 -9.775 -10.776 1.00 94.75 204 ILE A N 1
ATOM 1607 C CA . ILE A 1 204 ? -15.247 -9.702 -10.092 1.00 94.75 204 ILE A CA 1
ATOM 1608 C C . ILE A 1 204 ? -14.515 -11.052 -10.195 1.00 94.75 204 ILE A C 1
ATOM 1610 O O . ILE A 1 204 ? -13.324 -11.106 -10.495 1.00 94.75 204 ILE A O 1
ATOM 1614 N N . GLU A 1 205 ? -15.257 -12.152 -10.085 1.00 96.69 205 GLU A N 1
ATOM 1615 C CA . GLU A 1 205 ? -14.799 -13.541 -10.196 1.00 96.69 205 GLU A CA 1
ATOM 1616 C C . GLU A 1 205 ? -14.268 -13.896 -11.595 1.00 96.69 205 GLU A C 1
ATOM 1618 O O . GLU A 1 205 ? -13.601 -14.914 -11.757 1.00 96.69 205 GLU A O 1
ATOM 1623 N N . SER A 1 206 ? -14.548 -13.070 -12.608 1.00 95.50 206 SER A N 1
ATOM 1624 C CA . SER A 1 206 ? -14.041 -13.217 -13.981 1.00 95.50 206 SER A CA 1
ATOM 1625 C C . SER A 1 206 ? -12.857 -12.292 -14.291 1.00 95.50 206 SER A C 1
ATOM 1627 O O . SER A 1 206 ? -12.407 -12.247 -15.431 1.00 95.50 206 SER A O 1
ATOM 1629 N N . THR A 1 207 ? -12.355 -11.544 -13.302 1.00 96.38 207 THR A N 1
ATOM 1630 C CA . THR A 1 207 ? -11.317 -10.518 -13.490 1.00 96.38 207 THR A CA 1
ATOM 1631 C C . THR A 1 207 ? -9.960 -11.009 -12.988 1.00 96.38 207 THR A C 1
ATOM 1633 O O . THR A 1 207 ? -9.790 -11.256 -11.791 1.00 96.38 207 THR A O 1
ATOM 1636 N N . SER A 1 208 ? -8.984 -11.135 -13.894 1.00 97.69 208 SER A N 1
ATOM 1637 C CA . SER A 1 208 ? -7.599 -11.506 -13.561 1.00 97.69 208 SER A CA 1
ATOM 1638 C C . SER A 1 208 ? -6.618 -10.438 -14.046 1.00 97.69 208 SER A C 1
ATOM 1640 O O . SER A 1 208 ? -6.445 -10.240 -15.245 1.00 97.69 208 SER A O 1
ATOM 1642 N N . ILE A 1 209 ? -5.979 -9.715 -13.126 1.00 98.62 209 ILE A N 1
ATOM 1643 C CA . ILE A 1 209 ? -5.196 -8.504 -13.419 1.00 98.62 209 ILE A CA 1
ATOM 1644 C C . ILE A 1 209 ? -3.873 -8.471 -12.651 1.00 98.62 209 ILE A C 1
ATOM 1646 O O . ILE A 1 209 ? -3.727 -9.078 -11.590 1.00 98.62 209 ILE A O 1
ATOM 1650 N N . ILE A 1 210 ? -2.918 -7.698 -13.167 1.00 98.81 210 ILE A N 1
ATOM 1651 C CA . ILE A 1 210 ? -1.731 -7.271 -12.420 1.00 98.81 210 ILE A CA 1
ATOM 1652 C C . ILE A 1 210 ? -1.936 -5.802 -12.066 1.00 98.81 210 ILE A C 1
ATOM 1654 O O . ILE A 1 210 ? -1.906 -4.938 -12.943 1.00 98.81 210 ILE A O 1
ATOM 1658 N N . ALA A 1 211 ? -2.157 -5.515 -10.788 1.00 98.81 211 ALA A N 1
ATOM 1659 C CA . ALA A 1 211 ? -2.352 -4.156 -10.297 1.00 98.81 211 ALA A CA 1
ATOM 1660 C C . ALA A 1 211 ? -1.062 -3.627 -9.658 1.00 98.81 211 ALA A C 1
ATOM 1662 O O . ALA A 1 211 ? -0.423 -4.329 -8.876 1.00 98.81 211 ALA A O 1
ATOM 1663 N N . LEU A 1 212 ? -0.695 -2.384 -9.966 1.00 98.75 212 LEU A N 1
ATOM 1664 C CA . LEU A 1 212 ? 0.426 -1.668 -9.367 1.00 98.75 212 LEU A CA 1
ATOM 1665 C C . LEU A 1 212 ? -0.113 -0.488 -8.561 1.00 98.75 212 LEU A C 1
ATOM 1667 O O . LEU A 1 212 ? -0.551 0.503 -9.147 1.00 98.75 212 LEU A O 1
ATOM 1671 N N . HIS A 1 213 ? -0.037 -0.559 -7.233 1.00 98.25 213 HIS A N 1
ATOM 1672 C CA . HIS A 1 213 ? -0.237 0.620 -6.394 1.00 98.25 213 HIS A CA 1
ATOM 1673 C C . HIS A 1 213 ? 1.114 1.315 -6.213 1.00 98.25 213 HIS A C 1
ATOM 1675 O O . HIS A 1 213 ? 1.965 0.844 -5.457 1.00 98.25 213 HIS A O 1
ATOM 1681 N N . LEU A 1 214 ? 1.335 2.429 -6.912 1.00 97.75 214 LEU A N 1
ATOM 1682 C CA . LEU A 1 214 ? 2.608 3.148 -6.918 1.00 97.75 214 LEU A CA 1
ATOM 1683 C C . LEU A 1 214 ? 2.453 4.508 -6.226 1.00 97.75 214 LEU A C 1
ATOM 1685 O O . LEU A 1 214 ? 1.841 5.431 -6.765 1.00 97.75 214 LEU A O 1
ATOM 1689 N N . GLY A 1 215 ? 3.047 4.646 -5.043 1.00 93.00 215 GLY A N 1
ATOM 1690 C CA . GLY A 1 215 ? 3.104 5.879 -4.257 1.00 93.00 215 GLY A CA 1
ATOM 1691 C C . GLY A 1 215 ? 4.428 5.991 -3.494 1.00 93.00 215 GLY A C 1
ATOM 1692 O O . GLY A 1 215 ? 5.425 5.381 -3.872 1.00 93.00 215 GLY A O 1
ATOM 1693 N N . SER A 1 216 ? 4.454 6.749 -2.393 1.00 88.50 216 SER A N 1
ATOM 1694 C CA . SER A 1 216 ? 5.636 6.830 -1.513 1.00 88.50 216 SER A CA 1
ATOM 1695 C C . SER A 1 216 ? 5.983 5.482 -0.860 1.00 88.50 216 SER A C 1
ATOM 1697 O O . SER A 1 216 ? 7.158 5.188 -0.635 1.00 88.50 216 SER A O 1
ATOM 1699 N N . GLY A 1 217 ? 4.972 4.648 -0.605 1.00 92.19 217 GLY A N 1
ATOM 1700 C CA . GLY A 1 217 ? 5.092 3.192 -0.603 1.00 92.19 217 GLY A CA 1
ATOM 1701 C C . GLY A 1 217 ? 4.540 2.641 -1.918 1.00 92.19 217 GLY A C 1
ATOM 1702 O O . GLY A 1 217 ? 3.544 3.151 -2.428 1.00 92.19 217 GLY A O 1
ATOM 1703 N N . ALA A 1 218 ? 5.170 1.605 -2.467 1.00 97.12 218 ALA A N 1
ATOM 1704 C CA . ALA A 1 218 ? 4.781 1.011 -3.741 1.00 97.12 218 ALA A CA 1
ATOM 1705 C C . ALA A 1 218 ? 4.678 -0.513 -3.624 1.00 97.12 218 ALA A C 1
ATOM 1707 O O . ALA A 1 218 ? 5.482 -1.142 -2.938 1.00 97.12 218 ALA A O 1
ATOM 1708 N N . SER A 1 219 ? 3.698 -1.114 -4.293 1.00 98.69 219 SER A N 1
ATOM 1709 C CA . SER A 1 219 ? 3.564 -2.566 -4.399 1.00 98.69 219 SER A CA 1
ATOM 1710 C C . SER A 1 219 ? 2.958 -2.992 -5.737 1.00 98.69 219 SER A C 1
ATOM 1712 O O . SER A 1 219 ? 2.424 -2.176 -6.489 1.00 98.69 219 SER A O 1
ATOM 1714 N N . VAL A 1 220 ? 3.052 -4.290 -6.023 1.00 98.88 220 VAL A N 1
ATOM 1715 C CA . VAL A 1 220 ? 2.350 -4.956 -7.128 1.00 98.88 220 VAL A CA 1
ATOM 1716 C C . VAL A 1 220 ? 1.541 -6.119 -6.553 1.00 98.88 220 VAL A C 1
ATOM 1718 O O . VAL A 1 220 ? 2.028 -6.795 -5.649 1.00 98.88 220 VAL A O 1
ATOM 1721 N N . CYS A 1 221 ? 0.352 -6.396 -7.085 1.00 98.88 221 CYS A N 1
ATOM 1722 C CA . CYS A 1 221 ? -0.465 -7.556 -6.729 1.00 98.88 221 CYS A CA 1
ATOM 1723 C C . CYS A 1 221 ? -0.895 -8.341 -7.976 1.00 98.88 221 CYS A C 1
ATOM 1725 O O . CYS A 1 221 ? -1.335 -7.762 -8.972 1.00 98.88 221 CYS A O 1
ATOM 1727 N N . ALA A 1 222 ? -0.766 -9.667 -7.902 1.00 98.81 222 ALA A N 1
ATOM 1728 C CA . ALA A 1 222 ? -1.331 -10.613 -8.853 1.00 98.81 222 ALA A CA 1
ATOM 1729 C C . ALA A 1 222 ? -2.732 -11.007 -8.383 1.00 98.81 222 ALA A C 1
ATOM 1731 O O . ALA A 1 222 ? -2.890 -11.619 -7.322 1.00 98.81 222 ALA A O 1
ATOM 1732 N N . ILE A 1 223 ? -3.743 -10.671 -9.178 1.00 98.81 223 ILE A N 1
ATOM 1733 C CA . ILE A 1 223 ? -5.150 -10.925 -8.876 1.00 98.81 223 ILE A CA 1
ATOM 1734 C C . ILE A 1 223 ? -5.681 -11.922 -9.900 1.00 98.81 223 ILE A C 1
ATOM 1736 O O . ILE A 1 223 ? -5.561 -11.704 -11.102 1.00 98.81 223 ILE A O 1
ATOM 1740 N N . ARG A 1 224 ? -6.274 -13.016 -9.425 1.00 98.44 224 ARG A N 1
ATOM 1741 C CA . ARG A 1 224 ? -6.917 -14.052 -10.239 1.00 98.44 224 ARG A CA 1
ATOM 1742 C C . ARG A 1 224 ? -8.345 -14.226 -9.763 1.00 98.44 224 ARG A C 1
ATOM 1744 O O . ARG A 1 224 ? -8.560 -14.457 -8.575 1.00 98.44 224 ARG A O 1
ATOM 1751 N N . ASN A 1 225 ? -9.303 -14.157 -10.681 1.00 97.38 225 ASN A N 1
ATOM 1752 C CA . ASN A 1 225 ? -10.729 -14.332 -10.388 1.00 97.38 225 ASN A CA 1
ATOM 1753 C C . ASN A 1 225 ? -11.181 -13.461 -9.193 1.00 97.38 225 ASN A C 1
ATOM 1755 O O . ASN A 1 225 ? -11.801 -13.947 -8.246 1.00 97.38 225 ASN A O 1
ATOM 1759 N N . GLY A 1 226 ? -10.758 -12.193 -9.192 1.00 97.00 226 GLY A N 1
ATOM 1760 C CA . GLY A 1 226 ? -11.067 -11.216 -8.146 1.00 97.00 226 GLY A CA 1
ATOM 1761 C C . GLY A 1 226 ? -10.316 -11.373 -6.816 1.00 97.00 226 GLY A C 1
ATOM 1762 O O . GLY A 1 226 ? -10.568 -10.607 -5.888 1.00 97.00 226 GLY A O 1
ATOM 1763 N N . LYS A 1 227 ? -9.402 -12.347 -6.689 1.00 98.00 227 LYS A N 1
ATOM 1764 C CA . LYS A 1 227 ? -8.682 -12.669 -5.443 1.00 98.00 227 LYS A CA 1
ATOM 1765 C C . LYS A 1 227 ? -7.172 -12.483 -5.583 1.00 98.00 227 LYS A C 1
ATOM 1767 O O . LYS A 1 227 ? -6.590 -12.848 -6.601 1.00 98.00 227 LYS A O 1
ATOM 1772 N N . SER A 1 228 ? -6.524 -11.961 -4.543 1.00 98.38 228 SER A N 1
ATOM 1773 C CA . SER A 1 228 ? -5.063 -11.837 -4.472 1.00 98.38 228 SER A CA 1
ATOM 1774 C C . SER A 1 228 ? -4.396 -13.212 -4.374 1.00 98.38 228 SER A C 1
ATOM 1776 O O . SER A 1 228 ? -4.508 -13.878 -3.348 1.00 98.38 228 SER A O 1
ATOM 1778 N N . ILE A 1 229 ? -3.612 -13.598 -5.381 1.00 98.50 229 ILE A N 1
ATOM 1779 C CA . ILE A 1 229 ? -2.814 -14.837 -5.353 1.00 98.50 229 ILE A CA 1
ATOM 1780 C C . ILE A 1 229 ? -1.344 -14.609 -4.976 1.00 98.50 229 ILE A C 1
ATOM 1782 O O . ILE A 1 229 ? -0.704 -15.528 -4.470 1.00 98.50 229 ILE A O 1
ATOM 1786 N N . ASP A 1 230 ? -0.817 -13.397 -5.176 1.00 98.75 230 ASP A N 1
ATOM 1787 C CA . ASP A 1 230 ? 0.474 -12.936 -4.646 1.00 98.75 230 ASP A CA 1
ATOM 1788 C C . ASP A 1 230 ? 0.515 -11.396 -4.598 1.00 98.75 230 ASP A C 1
ATOM 1790 O O . ASP A 1 230 ? -0.237 -10.712 -5.293 1.00 98.75 230 ASP A O 1
ATOM 1794 N N . THR A 1 231 ? 1.407 -10.840 -3.786 1.00 98.81 231 THR A N 1
ATOM 1795 C CA . THR A 1 231 ? 1.658 -9.399 -3.653 1.00 98.81 231 THR A CA 1
ATOM 1796 C C . THR A 1 231 ? 3.118 -9.149 -3.291 1.00 98.81 231 THR A C 1
ATOM 1798 O O . THR A 1 231 ? 3.757 -9.989 -2.655 1.00 98.81 231 THR A O 1
ATOM 1801 N N . SER A 1 232 ? 3.690 -8.028 -3.728 1.00 98.62 232 SER A N 1
ATOM 1802 C CA . SER A 1 232 ? 5.135 -7.791 -3.621 1.00 98.62 232 SER A CA 1
ATOM 1803 C C . SER A 1 232 ? 5.581 -7.581 -2.175 1.00 98.62 232 SER A C 1
ATOM 1805 O O . SER A 1 232 ? 6.691 -7.956 -1.815 1.00 98.62 232 SER A O 1
ATOM 1807 N N . MET A 1 233 ? 4.715 -7.000 -1.339 1.00 98.31 233 MET A N 1
ATOM 1808 C CA . MET A 1 233 ? 5.011 -6.791 0.077 1.00 98.31 233 MET A CA 1
ATOM 1809 C C . MET A 1 233 ? 4.926 -8.093 0.883 1.00 98.31 233 MET A C 1
ATOM 1811 O O . MET A 1 233 ? 4.261 -9.054 0.498 1.00 98.31 233 MET A O 1
ATOM 1815 N N . GLY A 1 234 ? 5.645 -8.121 2.005 1.00 96.69 234 GLY A N 1
ATOM 1816 C CA . GLY A 1 234 ? 5.947 -9.330 2.769 1.00 96.69 234 GLY A CA 1
ATOM 1817 C C . GLY A 1 234 ? 5.280 -9.354 4.140 1.00 96.69 234 GLY A C 1
ATOM 1818 O O . GLY A 1 234 ? 4.085 -9.086 4.271 1.00 96.69 234 GLY A O 1
ATOM 1819 N N . LEU A 1 235 ? 6.081 -9.674 5.159 1.00 95.38 235 LEU A N 1
ATOM 1820 C CA . LEU A 1 235 ? 5.750 -9.493 6.575 1.00 95.38 235 LEU A CA 1
ATOM 1821 C C . LEU A 1 235 ? 5.395 -8.037 6.898 1.00 95.38 235 LEU A C 1
ATOM 1823 O O . LEU A 1 235 ? 4.464 -7.770 7.643 1.00 95.38 235 LEU A O 1
ATOM 1827 N N . THR A 1 236 ? 6.129 -7.095 6.306 1.00 93.94 236 THR A N 1
ATOM 1828 C CA . THR A 1 236 ? 5.915 -5.656 6.473 1.00 93.94 236 THR A CA 1
ATOM 1829 C C . THR A 1 236 ? 5.881 -4.952 5.109 1.00 93.94 236 THR A C 1
ATOM 1831 O O . THR A 1 236 ? 6.339 -5.518 4.105 1.00 93.94 236 THR A O 1
ATOM 1834 N N . PRO A 1 237 ? 5.398 -3.696 5.048 1.00 94.50 237 PRO A N 1
ATOM 1835 C CA . PRO A 1 237 ? 5.452 -2.837 3.861 1.00 94.50 237 PRO A CA 1
ATOM 1836 C C . PRO A 1 237 ? 6.860 -2.457 3.349 1.00 94.50 237 PRO A C 1
ATOM 1838 O O . PRO A 1 237 ? 6.972 -1.537 2.532 1.00 94.50 237 PRO A O 1
ATOM 1841 N N . LEU A 1 238 ? 7.926 -3.083 3.864 1.00 95.94 238 LEU A N 1
ATOM 1842 C CA . LEU A 1 238 ? 9.314 -2.887 3.436 1.00 95.94 238 LEU A CA 1
ATOM 1843 C C . LEU A 1 238 ? 9.691 -3.743 2.219 1.00 95.94 238 LEU A C 1
ATOM 1845 O O . LEU A 1 238 ? 10.448 -3.277 1.373 1.00 95.94 238 LEU A O 1
ATOM 1849 N N . ALA A 1 239 ? 9.198 -4.982 2.156 1.00 97.56 239 ALA A N 1
ATOM 1850 C CA . ALA A 1 239 ? 9.546 -5.923 1.093 1.00 97.56 239 ALA A CA 1
ATOM 1851 C C . ALA A 1 239 ? 8.868 -5.564 -0.242 1.00 97.56 239 ALA A C 1
ATOM 1853 O O . ALA A 1 239 ? 7.832 -4.893 -0.278 1.00 97.56 239 ALA A O 1
ATOM 1854 N N . GLY A 1 240 ? 9.439 -6.048 -1.339 1.00 98.12 240 GLY A N 1
ATOM 1855 C CA . GLY A 1 240 ? 8.979 -5.801 -2.697 1.00 98.12 240 GLY A CA 1
ATOM 1856 C C . GLY A 1 240 ? 9.659 -4.602 -3.355 1.00 98.12 240 GLY A C 1
ATOM 1857 O O . GLY A 1 240 ? 10.884 -4.538 -3.472 1.00 98.12 240 GLY A O 1
ATOM 1858 N N . LEU A 1 241 ? 8.857 -3.654 -3.844 1.00 98.56 241 LEU A N 1
ATOM 1859 C CA . LEU A 1 241 ? 9.369 -2.471 -4.537 1.00 98.56 241 LEU A CA 1
ATOM 1860 C C . LEU A 1 241 ? 10.070 -1.499 -3.569 1.00 98.56 241 LEU A C 1
ATOM 1862 O O . LEU A 1 241 ? 9.604 -1.321 -2.441 1.00 98.56 241 LEU A O 1
ATOM 1866 N N . PRO A 1 242 ? 11.137 -0.801 -4.007 1.00 97.81 242 PRO A N 1
ATOM 1867 C CA . PRO A 1 242 ? 11.661 0.331 -3.257 1.00 97.81 242 PRO A CA 1
ATOM 1868 C C . PRO A 1 242 ? 10.606 1.440 -3.176 1.00 97.81 242 PRO A C 1
ATOM 1870 O O . PRO A 1 242 ? 9.792 1.620 -4.083 1.00 97.81 242 PRO A O 1
ATOM 1873 N N . GLY A 1 243 ? 10.634 2.187 -2.076 1.00 96.06 243 GLY A N 1
ATOM 1874 C CA . GLY A 1 243 ? 9.772 3.344 -1.839 1.00 96.06 243 GLY A CA 1
ATOM 1875 C C . GLY A 1 243 ? 10.580 4.627 -1.671 1.00 96.06 243 GLY A C 1
ATOM 1876 O O . GLY A 1 243 ? 11.803 4.640 -1.822 1.00 96.06 243 GLY A O 1
ATOM 1877 N N . ALA A 1 244 ? 9.910 5.702 -1.259 1.00 95.50 244 ALA A N 1
ATOM 1878 C CA . ALA A 1 244 ? 10.546 7.003 -1.058 1.00 95.50 244 ALA A CA 1
ATOM 1879 C C . ALA A 1 244 ? 11.693 6.951 -0.049 1.00 95.50 244 ALA A C 1
ATOM 1881 O O . ALA A 1 244 ? 12.765 7.494 -0.300 1.00 95.50 244 ALA A O 1
ATOM 1882 N N . THR A 1 245 ? 11.477 6.253 1.065 1.00 95.81 245 THR A N 1
ATOM 1883 C CA . THR A 1 245 ? 12.475 6.053 2.126 1.00 95.81 245 THR A CA 1
ATOM 1884 C C . THR A 1 245 ? 12.761 4.578 2.422 1.00 95.81 245 THR A C 1
ATOM 1886 O O . THR A 1 245 ? 13.533 4.275 3.335 1.00 95.81 245 THR A O 1
ATOM 1889 N N . ARG A 1 246 ? 12.115 3.663 1.681 1.00 96.25 246 ARG A N 1
ATOM 1890 C CA . ARG A 1 246 ? 12.151 2.210 1.900 1.00 96.25 246 ARG A CA 1
ATOM 1891 C C . ARG A 1 246 ? 13.058 1.514 0.891 1.00 96.25 246 ARG A C 1
ATOM 1893 O O . ARG A 1 246 ? 12.954 1.809 -0.296 1.00 96.25 246 ARG A O 1
ATOM 1900 N N . SER A 1 247 ? 13.891 0.573 1.335 1.00 98.19 247 SER A N 1
ATOM 1901 C CA . SER A 1 247 ? 14.825 -0.154 0.457 1.00 98.19 247 SER A CA 1
ATOM 1902 C C . SER A 1 247 ? 14.148 -1.000 -0.623 1.00 98.19 247 SER A C 1
ATOM 1904 O O . SER A 1 247 ? 14.731 -1.170 -1.690 1.00 98.19 247 SER A O 1
ATOM 1906 N N . GLY A 1 248 ? 12.953 -1.536 -0.355 1.00 98.00 248 GLY A N 1
ATOM 1907 C CA . GLY A 1 248 ? 12.440 -2.677 -1.112 1.00 98.00 248 GLY A CA 1
ATOM 1908 C C . GLY A 1 248 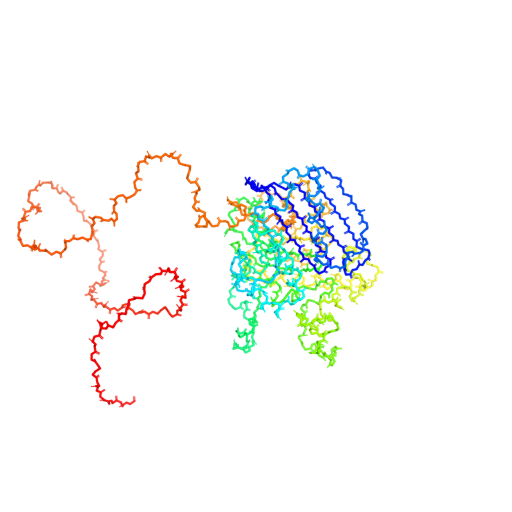? 13.244 -3.943 -0.804 1.00 98.00 248 GLY A C 1
ATOM 1909 O O . GLY A 1 248 ? 13.998 -3.988 0.178 1.00 98.00 248 GLY A O 1
ATOM 1910 N N . ASP A 1 249 ? 13.112 -4.948 -1.667 1.00 98.19 249 ASP A N 1
ATOM 1911 C CA . ASP A 1 249 ? 13.874 -6.193 -1.574 1.00 98.19 249 ASP A CA 1
ATOM 1912 C C . ASP A 1 249 ? 15.381 -5.965 -1.778 1.00 98.19 249 ASP A C 1
ATOM 1914 O O . ASP A 1 249 ? 15.842 -5.439 -2.797 1.00 98.19 249 ASP A O 1
ATOM 1918 N N . ILE A 1 250 ? 16.145 -6.426 -0.789 1.00 97.31 250 ILE A N 1
ATOM 1919 C CA . ILE A 1 250 ? 17.607 -6.466 -0.732 1.00 97.31 250 ILE A CA 1
ATOM 1920 C C . ILE A 1 250 ? 18.042 -7.786 -0.078 1.00 97.31 250 ILE A C 1
ATOM 1922 O O . ILE A 1 250 ? 17.223 -8.488 0.516 1.00 97.31 250 ILE A O 1
ATOM 1926 N N . ASP A 1 251 ? 19.333 -8.113 -0.144 1.00 97.88 251 ASP A N 1
ATOM 1927 C CA . ASP A 1 251 ? 19.892 -9.245 0.602 1.00 97.88 251 ASP A CA 1
ATOM 1928 C C . ASP A 1 251 ? 19.688 -9.041 2.125 1.00 97.88 251 ASP A C 1
ATOM 1930 O O . ASP A 1 251 ? 20.129 -8.017 2.657 1.00 97.88 251 ASP A O 1
ATOM 1934 N N . PRO A 1 252 ? 19.052 -9.981 2.857 1.00 95.44 252 PRO A N 1
ATOM 1935 C CA . PRO A 1 252 ? 18.836 -9.855 4.301 1.00 95.44 252 PRO A CA 1
ATOM 1936 C C . PRO A 1 252 ? 20.123 -9.715 5.129 1.00 95.44 252 PRO A C 1
ATOM 1938 O O . PRO A 1 252 ? 20.095 -9.122 6.208 1.00 95.44 252 PRO A O 1
ATOM 1941 N N . SER A 1 253 ? 21.258 -10.230 4.645 1.00 96.25 253 SER A N 1
ATOM 1942 C CA . SER A 1 253 ? 22.559 -10.090 5.310 1.00 96.25 253 SER A CA 1
ATOM 1943 C C . SER A 1 253 ? 23.149 -8.680 5.176 1.00 96.25 253 SER A C 1
ATOM 1945 O O . SER A 1 253 ? 23.908 -8.248 6.048 1.00 96.25 253 SER A O 1
ATOM 1947 N N . LEU A 1 254 ? 22.754 -7.921 4.141 1.00 96.81 254 LEU A N 1
ATOM 1948 C CA . LEU A 1 254 ? 23.306 -6.600 3.817 1.00 96.81 254 LEU A CA 1
ATOM 1949 C C . LEU A 1 254 ? 23.250 -5.647 5.008 1.00 96.81 254 LEU A C 1
ATOM 1951 O O . LEU A 1 254 ? 24.208 -4.919 5.250 1.00 96.81 254 LEU A O 1
ATOM 1955 N N . VAL A 1 255 ? 22.164 -5.663 5.786 1.00 95.81 255 VAL A N 1
ATOM 1956 C CA . VAL A 1 255 ? 21.986 -4.730 6.908 1.00 95.81 255 VAL A CA 1
ATOM 1957 C C . VAL A 1 255 ? 23.011 -4.937 8.033 1.00 95.81 255 VAL A C 1
ATOM 1959 O O . VAL A 1 255 ? 23.415 -3.968 8.675 1.00 95.81 255 VAL A O 1
ATOM 1962 N N . PHE A 1 256 ? 23.501 -6.167 8.221 1.00 95.06 256 PHE A N 1
ATOM 1963 C CA . PHE A 1 256 ? 24.552 -6.493 9.192 1.00 95.06 256 PHE A CA 1
ATOM 1964 C C . PHE A 1 256 ? 25.949 -6.094 8.695 1.00 95.06 256 PHE A C 1
ATOM 1966 O O . PHE A 1 256 ? 26.815 -5.759 9.502 1.00 95.06 256 PHE A O 1
ATOM 1973 N N . HIS A 1 257 ? 26.157 -6.055 7.375 1.00 96.06 257 HIS A N 1
ATOM 1974 C CA . HIS A 1 257 ? 27.355 -5.472 6.762 1.00 96.06 257 HIS A CA 1
ATOM 1975 C C . HIS A 1 257 ? 27.304 -3.936 6.719 1.00 96.06 257 HIS A C 1
ATOM 1977 O O . HIS A 1 257 ? 28.334 -3.284 6.864 1.00 96.06 257 HIS A O 1
ATOM 1983 N N . TYR A 1 258 ? 26.111 -3.352 6.573 1.00 95.44 258 TYR A N 1
ATOM 1984 C CA . TYR A 1 258 ? 25.888 -1.905 6.596 1.00 95.44 258 TYR A CA 1
ATOM 1985 C C . TYR A 1 258 ? 26.118 -1.311 7.994 1.00 95.44 258 TYR A C 1
ATOM 1987 O O . TYR A 1 258 ? 26.616 -0.194 8.131 1.00 95.44 258 TYR A O 1
ATOM 1995 N N . THR A 1 259 ? 25.760 -2.039 9.059 1.00 94.88 259 THR A N 1
ATOM 1996 C CA . THR A 1 259 ? 26.042 -1.613 10.432 1.00 94.88 259 THR A CA 1
ATOM 1997 C C . THR A 1 259 ? 26.187 -2.777 11.412 1.00 94.88 259 THR A C 1
ATOM 1999 O O . THR A 1 259 ? 25.325 -3.645 11.526 1.00 94.88 259 THR A O 1
ATOM 2002 N N . SER A 1 260 ? 27.232 -2.718 12.242 1.00 93.31 260 SER A N 1
ATOM 2003 C CA . SER A 1 260 ? 27.445 -3.646 13.362 1.00 93.31 260 SER A CA 1
ATOM 2004 C C . SER A 1 260 ? 26.403 -3.528 14.484 1.00 93.31 260 SER A C 1
ATOM 2006 O O . SER A 1 260 ? 26.408 -4.334 15.410 1.00 93.31 260 SER A O 1
ATOM 2008 N N . LYS A 1 261 ? 25.505 -2.533 14.420 1.00 93.94 261 LYS A N 1
ATOM 2009 C CA . LYS A 1 261 ? 24.445 -2.276 15.409 1.00 93.94 261 LYS A CA 1
ATOM 2010 C C . LYS A 1 261 ? 23.043 -2.623 14.898 1.00 93.94 261 LYS A C 1
ATOM 2012 O O . LYS A 1 261 ? 22.070 -2.157 15.479 1.00 93.94 261 LYS A O 1
ATOM 2017 N N . ALA A 1 262 ? 22.914 -3.405 13.821 1.00 92.69 262 ALA A N 1
ATOM 2018 C CA . ALA A 1 262 ? 21.637 -3.672 13.145 1.00 92.69 262 ALA A CA 1
ATOM 2019 C C . ALA A 1 262 ? 20.500 -4.103 14.100 1.00 92.69 262 ALA A C 1
ATOM 2021 O O . ALA A 1 262 ? 19.393 -3.573 14.007 1.00 92.69 262 ALA A O 1
ATOM 2022 N N . GLY A 1 263 ? 20.793 -4.996 15.055 1.00 91.06 263 GLY A N 1
ATOM 2023 C CA . GLY A 1 263 ? 19.834 -5.488 16.055 1.00 91.06 263 GLY A CA 1
ATOM 2024 C C . GLY A 1 263 ? 19.604 -4.583 17.275 1.00 91.06 263 GLY A C 1
ATOM 2025 O O . GLY A 1 263 ? 18.759 -4.903 18.105 1.00 91.06 263 GLY A O 1
ATOM 2026 N N . ASN A 1 264 ? 20.324 -3.466 17.419 1.00 93.06 264 ASN A N 1
ATOM 2027 C CA . ASN A 1 264 ? 20.128 -2.549 18.545 1.00 93.06 264 ASN A CA 1
ATOM 2028 C C . ASN A 1 264 ? 18.842 -1.736 18.358 1.00 93.06 264 ASN A C 1
ATOM 2030 O O . ASN A 1 264 ? 18.531 -1.340 17.232 1.00 93.06 264 ASN A O 1
ATOM 2034 N N . LEU A 1 265 ? 18.162 -1.386 19.456 1.00 90.25 265 LEU A N 1
ATOM 2035 C CA . LEU A 1 265 ? 17.066 -0.410 19.434 1.00 90.25 265 LEU A CA 1
ATOM 2036 C C . LEU A 1 265 ? 17.515 0.911 18.795 1.00 90.25 265 LEU A C 1
ATOM 2038 O O . LEU A 1 265 ? 18.625 1.398 19.028 1.00 90.25 265 LEU A O 1
ATOM 2042 N N . SER A 1 266 ? 16.639 1.481 17.978 1.00 88.75 266 SER A N 1
ATOM 2043 C CA . SER A 1 266 ? 16.845 2.775 17.343 1.00 88.75 266 SER A CA 1
ATOM 2044 C C . SER A 1 266 ? 16.551 3.930 18.318 1.00 88.75 266 SER A C 1
ATOM 2046 O O . SER A 1 266 ? 15.770 3.741 19.252 1.00 88.75 266 SER A O 1
ATOM 2048 N N . PRO A 1 267 ? 17.088 5.147 18.090 1.00 82.75 267 PRO A N 1
ATOM 2049 C CA . PRO A 1 267 ? 16.764 6.325 18.908 1.00 82.75 267 PRO A CA 1
ATOM 2050 C C . PRO A 1 267 ? 15.285 6.742 18.866 1.00 82.75 267 PRO A C 1
ATOM 2052 O O . PRO A 1 267 ? 14.842 7.508 19.710 1.00 82.75 267 PRO A O 1
ATOM 2055 N N . GLU A 1 268 ? 14.538 6.254 17.873 1.00 77.38 268 GLU A N 1
ATOM 2056 C CA . GLU A 1 268 ? 13.104 6.499 17.672 1.00 77.38 268 GLU A CA 1
ATOM 2057 C C . GLU A 1 268 ? 12.233 5.463 18.410 1.00 77.38 268 GLU A C 1
ATOM 2059 O O . GLU A 1 268 ? 11.007 5.556 18.386 1.00 77.38 268 GLU A O 1
ATOM 2064 N N . SER A 1 269 ? 12.851 4.461 19.050 1.00 80.25 269 SER A N 1
ATOM 2065 C CA . SER A 1 269 ? 12.132 3.455 19.833 1.00 80.25 269 SER A CA 1
ATOM 2066 C C . SER A 1 269 ? 11.598 4.055 21.126 1.00 80.25 269 SER A C 1
ATOM 2068 O O . SER A 1 269 ? 12.330 4.712 21.865 1.00 80.25 269 SER A O 1
ATOM 2070 N N . THR A 1 270 ? 10.346 3.749 21.448 1.00 76.75 270 THR A N 1
ATOM 2071 C CA . THR A 1 270 ? 9.744 4.068 22.747 1.00 76.75 270 THR A CA 1
ATOM 2072 C C . THR A 1 270 ? 9.555 2.789 23.562 1.00 76.75 270 THR A C 1
ATOM 2074 O O . THR A 1 270 ? 9.842 1.685 23.090 1.00 76.75 270 THR A O 1
ATOM 2077 N N . LYS A 1 271 ? 9.058 2.919 24.798 1.00 71.38 271 LYS A N 1
ATOM 2078 C CA . LYS A 1 271 ? 8.670 1.770 25.631 1.00 71.38 271 LYS A CA 1
ATOM 2079 C C . LYS A 1 271 ? 7.651 0.863 24.925 1.00 71.38 271 LYS A C 1
ATOM 2081 O O . LYS A 1 271 ? 7.711 -0.349 25.085 1.00 71.38 271 LYS A O 1
ATOM 2086 N N . ASP A 1 272 ? 6.765 1.464 24.135 1.00 67.00 272 ASP A N 1
ATOM 2087 C CA . ASP A 1 272 ? 5.601 0.815 23.524 1.00 67.00 272 ASP A CA 1
ATOM 2088 C C . ASP A 1 272 ? 5.772 0.621 21.999 1.00 67.00 272 ASP A C 1
ATOM 2090 O O . ASP A 1 272 ? 4.858 0.170 21.309 1.00 67.00 272 ASP A O 1
ATOM 2094 N N . MET A 1 273 ? 6.949 0.971 21.460 1.00 74.94 273 MET A N 1
ATOM 2095 C CA . MET A 1 273 ? 7.289 0.887 20.039 1.00 74.94 273 MET A CA 1
ATOM 2096 C C . MET A 1 273 ? 8.775 0.528 19.872 1.00 74.94 273 MET A C 1
ATOM 2098 O O . MET A 1 273 ? 9.638 1.400 19.763 1.00 74.94 273 MET A O 1
ATOM 2102 N N . HIS A 1 274 ? 9.085 -0.768 19.851 1.00 82.06 274 HIS A N 1
ATOM 2103 C CA . HIS A 1 274 ? 10.440 -1.263 19.594 1.00 82.06 274 HIS A CA 1
ATOM 2104 C C . HIS A 1 274 ? 10.752 -1.223 18.095 1.00 82.06 274 HIS A C 1
ATOM 2106 O O . HIS A 1 274 ? 10.081 -1.889 17.315 1.00 82.06 274 HIS A O 1
ATOM 2112 N N . ILE A 1 275 ? 11.769 -0.459 17.688 1.00 86.44 275 ILE A N 1
ATOM 2113 C CA . ILE A 1 275 ? 12.216 -0.366 16.292 1.00 86.44 275 ILE A CA 1
ATOM 2114 C C . ILE A 1 275 ? 13.712 -0.655 16.257 1.00 86.44 275 ILE A C 1
ATOM 2116 O O . ILE A 1 275 ? 14.506 0.088 16.834 1.00 86.44 275 ILE A O 1
ATOM 2120 N N . SER A 1 276 ? 14.134 -1.697 15.552 1.00 92.25 276 SER A N 1
ATOM 2121 C CA . SER A 1 276 ? 15.558 -1.977 15.366 1.00 92.25 276 SER A CA 1
ATOM 2122 C C . SER A 1 276 ? 16.259 -0.898 14.529 1.00 92.25 276 SER A C 1
ATOM 2124 O O . SER A 1 276 ? 15.671 -0.190 13.705 1.00 92.25 276 SER A O 1
ATOM 2126 N N . THR A 1 277 ? 17.572 -0.778 14.707 1.00 94.06 277 THR A N 1
ATOM 2127 C CA . THR A 1 277 ? 18.418 0.091 13.882 1.00 94.06 277 THR A CA 1
ATOM 2128 C C . THR A 1 277 ? 18.341 -0.319 12.409 1.00 94.06 277 THR A C 1
ATOM 2130 O O . THR A 1 277 ? 18.320 0.560 11.545 1.00 94.06 277 THR A O 1
ATOM 2133 N N . ALA A 1 278 ? 18.220 -1.623 12.133 1.00 94.94 278 ALA A N 1
ATOM 2134 C CA . ALA A 1 278 ? 17.926 -2.176 10.816 1.00 94.94 278 ALA A CA 1
ATOM 2135 C C . ALA A 1 278 ? 16.619 -1.620 10.229 1.00 94.94 278 ALA A C 1
ATOM 2137 O O . ALA A 1 278 ? 16.645 -1.015 9.159 1.00 94.94 278 ALA A O 1
ATOM 2138 N N . GLU A 1 279 ? 15.489 -1.746 10.931 1.00 92.88 279 GLU A N 1
ATOM 2139 C CA . GLU A 1 279 ? 14.193 -1.247 10.448 1.00 92.88 279 GLU A CA 1
ATOM 2140 C C . GLU A 1 279 ? 14.210 0.252 10.165 1.00 92.88 279 GLU A C 1
ATOM 2142 O O . GLU A 1 279 ? 13.673 0.677 9.142 1.00 92.88 279 GLU A O 1
ATOM 2147 N N . ARG A 1 280 ? 14.852 1.051 11.027 1.00 92.81 280 ARG A N 1
ATOM 2148 C CA . ARG A 1 280 ? 15.001 2.499 10.821 1.00 92.81 280 ARG A CA 1
ATOM 2149 C C . ARG A 1 280 ? 15.798 2.808 9.552 1.00 92.81 280 ARG A C 1
ATOM 2151 O O . ARG A 1 280 ? 15.352 3.619 8.740 1.00 92.81 280 ARG A O 1
ATOM 2158 N N . ILE A 1 281 ? 16.949 2.160 9.350 1.00 95.69 281 ILE A N 1
ATOM 2159 C CA . ILE A 1 281 ? 17.763 2.347 8.137 1.00 95.69 281 ILE A CA 1
ATOM 2160 C C . ILE A 1 281 ? 16.941 1.976 6.899 1.00 95.69 281 ILE A C 1
ATOM 2162 O O . ILE A 1 281 ? 16.804 2.787 5.980 1.00 95.69 281 ILE A O 1
ATOM 2166 N N . LEU A 1 282 ? 16.334 0.789 6.907 1.00 96.38 282 LEU A N 1
ATOM 2167 C CA . LEU A 1 282 ? 15.655 0.224 5.746 1.00 96.38 282 LEU A CA 1
ATOM 2168 C C . LEU A 1 282 ? 14.310 0.893 5.427 1.00 96.38 282 LEU A C 1
ATOM 2170 O O . LEU A 1 282 ? 13.947 0.924 4.257 1.00 96.38 282 LEU A O 1
ATOM 2174 N N . ASN A 1 283 ? 13.593 1.468 6.405 1.00 93.00 283 ASN A N 1
ATOM 2175 C CA . ASN A 1 283 ? 12.300 2.140 6.180 1.00 93.00 283 ASN A CA 1
ATOM 2176 C C . ASN A 1 283 ? 12.354 3.671 6.088 1.00 93.00 283 ASN A C 1
ATOM 2178 O O . ASN A 1 283 ? 11.424 4.266 5.533 1.00 93.00 283 ASN A O 1
ATOM 2182 N N . LYS A 1 284 ? 13.358 4.326 6.688 1.00 90.81 284 LYS A N 1
ATOM 2183 C CA . LYS A 1 284 ? 13.414 5.797 6.818 1.00 90.81 284 LYS A CA 1
ATOM 2184 C C . LYS A 1 284 ? 14.657 6.427 6.177 1.00 90.81 284 LYS A C 1
ATOM 2186 O O . LYS A 1 284 ? 14.625 7.622 5.887 1.00 90.81 284 LYS A O 1
ATOM 2191 N N . GLN A 1 285 ? 15.727 5.658 5.950 1.00 94.62 285 GLN A N 1
ATOM 2192 C CA . GLN A 1 285 ? 17.015 6.162 5.441 1.00 94.62 285 GLN A CA 1
ATOM 2193 C C . GLN A 1 285 ? 17.475 5.504 4.129 1.00 94.62 285 GLN A C 1
ATOM 2195 O O . GLN A 1 285 ? 18.613 5.715 3.724 1.00 94.62 285 GLN A O 1
ATOM 2200 N N . SER A 1 286 ? 16.609 4.725 3.480 1.00 97.06 286 SER A N 1
ATOM 2201 C CA . SER A 1 286 ? 16.883 4.022 2.219 1.00 97.06 286 SER A CA 1
ATOM 2202 C C . SER A 1 286 ? 16.005 4.585 1.090 1.00 97.06 286 SER A C 1
ATOM 2204 O O . SER A 1 286 ? 15.530 5.720 1.176 1.00 97.06 286 SER A O 1
ATOM 2206 N N . GLY A 1 287 ? 15.742 3.795 0.045 1.00 97.12 287 GLY A N 1
ATOM 2207 C CA . GLY A 1 287 ? 14.837 4.168 -1.044 1.00 97.12 287 GLY A CA 1
ATOM 2208 C C . GLY A 1 287 ? 15.426 5.215 -1.986 1.00 97.12 287 GLY A C 1
ATOM 2209 O O . GLY A 1 287 ? 16.621 5.504 -1.951 1.00 97.12 287 GLY A O 1
ATOM 2210 N N . TRP A 1 288 ? 14.602 5.815 -2.847 1.00 97.81 288 TRP A N 1
ATOM 2211 C CA . TRP A 1 288 ? 15.128 6.814 -3.787 1.00 97.81 288 TRP A CA 1
ATOM 2212 C C . TRP A 1 288 ? 15.622 8.093 -3.099 1.00 97.81 288 TRP A C 1
ATOM 2214 O O . TRP A 1 288 ? 16.532 8.737 -3.625 1.00 97.81 288 TRP A O 1
ATOM 2224 N N . LYS A 1 289 ? 15.127 8.429 -1.897 1.00 97.31 289 LYS A N 1
ATOM 2225 C CA . LYS A 1 289 ? 15.643 9.557 -1.105 1.00 97.31 289 LYS A CA 1
ATOM 2226 C C . LYS A 1 289 ? 17.132 9.416 -0.792 1.00 97.31 289 LYS A C 1
ATOM 2228 O O . LYS A 1 289 ? 17.841 10.415 -0.858 1.00 97.31 289 LYS A O 1
ATOM 2233 N N . SER A 1 290 ? 17.629 8.216 -0.476 1.00 97.31 290 SER A N 1
ATOM 2234 C CA . SER A 1 290 ? 19.054 8.035 -0.152 1.00 97.31 290 SER A CA 1
ATOM 2235 C C . SER A 1 290 ? 19.979 8.168 -1.366 1.00 97.31 290 SER A C 1
ATOM 2237 O O . SER A 1 290 ? 21.174 8.375 -1.186 1.00 97.31 290 SER A O 1
ATOM 2239 N N . LEU A 1 291 ? 19.439 8.070 -2.587 1.00 97.31 291 LEU A N 1
ATOM 2240 C CA . LEU A 1 291 ? 20.176 8.285 -3.838 1.00 97.31 291 LEU A CA 1
ATOM 2241 C C . LEU A 1 291 ? 20.085 9.745 -4.312 1.00 97.31 291 LEU A C 1
ATOM 2243 O O . LEU A 1 291 ? 21.075 10.336 -4.732 1.00 97.31 291 LEU A O 1
ATOM 2247 N N . THR A 1 292 ? 18.887 10.331 -4.247 1.00 97.62 292 THR A N 1
ATOM 2248 C CA . THR A 1 292 ? 18.549 11.604 -4.915 1.00 97.62 292 THR A CA 1
ATOM 2249 C C . THR A 1 292 ? 18.474 12.812 -3.983 1.00 97.62 292 THR A C 1
ATOM 2251 O O . THR A 1 292 ? 18.515 13.946 -4.448 1.00 97.62 292 THR A O 1
ATOM 2254 N N . GLY A 1 293 ? 18.339 12.587 -2.673 1.00 95.81 293 GLY A N 1
ATOM 2255 C CA . GLY A 1 293 ? 18.058 13.616 -1.669 1.00 95.81 293 GLY A CA 1
ATOM 2256 C C . GLY A 1 293 ? 16.571 13.961 -1.502 1.00 95.81 293 GLY A C 1
ATOM 2257 O O . GLY A 1 293 ? 16.201 14.523 -0.471 1.00 95.81 293 GLY A O 1
ATOM 2258 N N . THR A 1 294 ? 15.700 13.582 -2.446 1.00 93.75 294 THR A N 1
ATOM 2259 C CA . THR A 1 294 ? 14.268 13.933 -2.445 1.00 93.75 294 THR A CA 1
ATOM 2260 C C . THR A 1 294 ? 13.364 12.709 -2.287 1.00 93.75 294 THR A C 1
ATOM 2262 O O . THR A 1 294 ? 13.666 11.614 -2.754 1.00 93.75 294 THR A O 1
ATOM 2265 N N . THR A 1 295 ? 12.226 12.878 -1.613 1.00 92.81 295 THR A N 1
ATOM 2266 C CA . THR A 1 295 ? 11.145 11.876 -1.586 1.00 92.81 295 THR A CA 1
ATOM 2267 C C . THR A 1 295 ? 10.156 12.050 -2.736 1.00 92.81 295 THR A C 1
ATOM 2269 O O . THR A 1 295 ? 9.389 11.130 -3.016 1.00 92.81 295 THR A O 1
ATOM 2272 N N . ASP A 1 296 ? 10.150 13.215 -3.385 1.00 92.75 296 ASP A N 1
ATOM 2273 C CA . ASP A 1 296 ? 9.221 13.557 -4.457 1.00 92.75 296 ASP A CA 1
ATOM 2274 C C . ASP A 1 296 ? 9.643 12.888 -5.769 1.00 92.75 296 ASP A C 1
ATOM 2276 O O . ASP A 1 296 ? 10.599 13.288 -6.432 1.00 92.75 296 ASP A O 1
ATOM 2280 N N . PHE A 1 297 ? 8.896 11.856 -6.157 1.00 94.56 297 PHE A N 1
ATOM 2281 C CA . PHE A 1 297 ? 9.174 11.096 -7.367 1.00 94.56 297 PHE A CA 1
ATOM 2282 C C . PHE A 1 297 ? 8.907 11.890 -8.661 1.00 94.56 297 PHE A C 1
ATOM 2284 O O . PHE A 1 297 ? 9.396 11.498 -9.717 1.00 94.56 297 PHE A O 1
ATOM 2291 N N . SER A 1 298 ? 8.191 13.023 -8.615 1.00 94.19 298 SER A N 1
ATOM 2292 C CA . SER A 1 298 ? 7.991 13.872 -9.802 1.00 94.19 298 SER A CA 1
ATOM 2293 C C . SER A 1 298 ? 9.279 14.577 -10.248 1.00 94.19 298 SER A C 1
ATOM 2295 O O . SER A 1 298 ? 9.476 14.788 -11.441 1.00 94.19 298 SER A O 1
ATOM 2297 N N . GLN A 1 299 ? 10.207 14.832 -9.317 1.00 94.44 299 GLN A N 1
ATOM 2298 C CA . GLN A 1 299 ? 11.551 15.363 -9.595 1.00 94.44 299 GLN A CA 1
ATOM 2299 C C . GLN A 1 299 ? 12.505 14.295 -10.166 1.00 94.44 299 GLN A C 1
ATOM 2301 O O . GLN A 1 299 ? 13.563 14.618 -10.702 1.00 94.44 299 GLN A O 1
ATOM 2306 N N . ILE A 1 300 ? 12.132 13.017 -10.043 1.00 97.06 300 ILE A N 1
ATOM 2307 C CA . ILE A 1 300 ? 12.912 11.848 -10.474 1.00 97.06 300 ILE A CA 1
ATOM 2308 C C . ILE A 1 300 ? 12.418 11.340 -11.836 1.00 97.06 300 ILE A C 1
ATOM 2310 O O . ILE A 1 300 ? 13.220 11.023 -12.710 1.00 97.06 300 ILE A O 1
ATOM 2314 N N . ALA A 1 301 ? 11.099 11.281 -12.033 1.00 95.50 301 ALA A N 1
ATOM 2315 C CA . ALA A 1 301 ? 10.457 10.775 -13.243 1.00 95.50 301 ALA A CA 1
ATOM 2316 C C . ALA A 1 301 ? 10.347 11.836 -14.353 1.00 95.50 301 ALA A C 1
ATOM 2318 O O . ALA A 1 301 ? 9.248 12.154 -14.814 1.00 95.50 301 ALA A O 1
ATOM 2319 N N . THR A 1 302 ? 11.489 12.360 -14.799 1.00 94.38 302 THR A N 1
ATOM 2320 C CA . THR A 1 302 ? 11.593 13.359 -15.875 1.00 94.38 302 THR A CA 1
ATOM 2321 C C . THR A 1 302 ? 12.367 12.805 -17.080 1.00 94.38 302 THR A C 1
ATOM 2323 O O . THR A 1 302 ? 13.245 11.958 -16.931 1.00 94.38 302 THR A O 1
ATOM 2326 N N . GLU A 1 303 ? 12.076 13.292 -18.296 1.00 92.81 303 GLU A N 1
ATOM 2327 C CA . GLU A 1 303 ? 12.877 12.951 -19.496 1.00 92.81 303 GLU A CA 1
ATOM 2328 C C . GLU A 1 303 ? 14.290 13.595 -19.436 1.00 92.81 303 GLU A C 1
ATOM 2330 O O . GLU A 1 303 ? 15.192 13.204 -20.174 1.00 92.81 303 GLU A O 1
ATOM 2335 N N . THR A 1 304 ? 14.508 14.557 -18.527 1.00 95.12 304 THR A N 1
ATOM 2336 C CA . THR A 1 304 ? 15.797 15.219 -18.252 1.00 95.12 304 THR A CA 1
ATOM 2337 C C . THR A 1 304 ? 16.154 15.115 -16.757 1.00 95.12 304 THR A C 1
ATOM 2339 O O . THR A 1 304 ? 15.857 16.042 -15.993 1.00 95.12 304 THR A O 1
ATOM 2342 N N . PRO A 1 305 ? 16.757 13.997 -16.303 1.00 94.06 305 PRO A N 1
ATOM 2343 C CA . PRO A 1 305 ? 17.109 13.797 -14.896 1.00 94.06 305 PRO A CA 1
ATOM 2344 C C . PRO A 1 305 ? 18.106 14.844 -14.386 1.00 94.06 305 PRO A C 1
ATOM 2346 O O . PRO A 1 305 ? 19.084 15.148 -15.067 1.00 94.06 305 PRO A O 1
ATOM 2349 N N . LEU A 1 306 ? 17.894 15.350 -13.165 1.00 94.88 306 LEU A N 1
ATOM 2350 C CA . LEU A 1 306 ? 18.743 16.387 -12.556 1.00 94.88 306 LEU A CA 1
ATOM 2351 C C . LEU A 1 306 ? 20.189 15.923 -12.311 1.00 94.88 306 LEU A C 1
ATOM 2353 O O . LEU A 1 306 ? 21.120 16.717 -12.409 1.00 94.88 306 LEU A O 1
ATOM 2357 N N . THR A 1 307 ? 20.377 14.645 -11.975 1.00 97.38 307 THR A N 1
ATOM 2358 C CA . THR A 1 307 ? 21.692 14.012 -11.783 1.00 97.38 307 THR A CA 1
ATOM 2359 C C . THR A 1 307 ? 21.650 12.547 -12.218 1.00 97.38 307 THR A C 1
ATOM 2361 O O . THR A 1 307 ? 20.572 11.954 -12.331 1.00 97.38 307 THR A O 1
ATOM 2364 N N . ASP A 1 308 ? 22.815 11.915 -12.374 1.00 97.81 308 ASP A N 1
ATOM 2365 C CA . ASP A 1 308 ? 22.898 10.471 -12.640 1.00 97.81 308 ASP A CA 1
ATOM 2366 C C . ASP A 1 308 ? 22.249 9.625 -11.535 1.00 97.81 308 ASP A C 1
ATOM 2368 O O . ASP A 1 308 ? 21.693 8.570 -11.821 1.00 97.81 308 ASP A O 1
ATOM 2372 N N . GLN A 1 309 ? 22.218 10.110 -10.287 1.00 98.19 309 GLN A N 1
ATOM 2373 C CA . GLN A 1 309 ? 21.497 9.439 -9.199 1.00 98.19 309 GLN A CA 1
ATOM 2374 C C . GLN A 1 309 ? 19.972 9.506 -9.366 1.00 98.19 309 GLN A C 1
ATOM 2376 O O . GLN A 1 309 ? 19.285 8.551 -9.011 1.00 98.19 309 GLN A O 1
ATOM 2381 N N . HIS A 1 310 ? 19.428 10.587 -9.942 1.00 98.25 310 HIS A N 1
ATOM 2382 C CA . HIS A 1 310 ? 17.999 10.653 -10.284 1.00 98.25 310 HIS A CA 1
ATOM 2383 C C . HIS A 1 310 ? 17.665 9.647 -11.389 1.00 98.25 310 HIS A C 1
ATOM 2385 O O . HIS A 1 310 ? 16.696 8.899 -11.266 1.00 98.25 310 HIS A O 1
ATOM 2391 N N . ARG A 1 311 ? 18.516 9.558 -12.421 1.00 98.31 311 ARG A N 1
ATOM 2392 C CA . ARG A 1 311 ? 18.381 8.549 -13.481 1.00 98.31 311 ARG A CA 1
ATOM 2393 C C . ARG A 1 311 ? 18.443 7.127 -12.915 1.00 98.31 311 ARG A C 1
ATOM 2395 O O . ARG A 1 311 ? 17.540 6.337 -13.165 1.00 98.31 311 ARG A O 1
ATOM 2402 N N . LEU A 1 312 ? 19.456 6.833 -12.101 1.00 98.56 312 LEU A N 1
ATOM 2403 C CA . LEU A 1 312 ? 19.651 5.526 -11.475 1.00 98.56 312 LEU A CA 1
ATOM 2404 C C . LEU A 1 312 ? 18.462 5.132 -10.585 1.00 98.56 312 LEU A C 1
ATOM 2406 O O . LEU A 1 312 ? 17.985 4.003 -10.665 1.00 98.56 312 LEU A O 1
ATOM 2410 N N . ALA A 1 313 ? 17.938 6.055 -9.771 1.00 98.50 313 ALA A N 1
ATOM 2411 C CA . ALA A 1 313 ? 16.763 5.800 -8.938 1.00 98.50 313 ALA A CA 1
ATOM 2412 C C . ALA A 1 313 ? 15.507 5.478 -9.771 1.00 98.50 313 ALA A C 1
ATOM 2414 O O . ALA A 1 313 ? 14.751 4.567 -9.423 1.00 98.50 313 ALA A O 1
ATOM 2415 N N . PHE A 1 314 ? 15.304 6.188 -10.885 1.00 98.56 314 PHE A N 1
ATOM 2416 C CA . PHE A 1 314 ? 14.211 5.933 -11.825 1.00 98.56 314 PHE A CA 1
ATOM 2417 C C . PHE A 1 314 ? 14.347 4.560 -12.509 1.00 98.56 314 PHE A C 1
ATOM 2419 O O . PHE A 1 314 ? 13.391 3.782 -12.545 1.00 98.56 314 PHE A O 1
ATOM 2426 N N . GLU A 1 315 ? 15.547 4.232 -12.995 1.00 98.56 315 GLU A N 1
ATOM 2427 C CA . GLU A 1 315 ? 15.857 2.959 -13.657 1.00 98.56 315 GLU A CA 1
ATOM 2428 C C . GLU A 1 315 ? 15.723 1.759 -12.706 1.00 98.56 315 GLU A C 1
ATOM 2430 O O . GLU A 1 315 ? 15.107 0.761 -13.082 1.00 98.56 315 GLU A O 1
ATOM 2435 N N . ILE A 1 316 ? 16.198 1.871 -11.457 1.00 98.62 316 ILE A N 1
ATOM 2436 C CA . ILE A 1 316 ? 16.009 0.846 -10.415 1.00 98.62 316 ILE A CA 1
ATOM 2437 C C . ILE A 1 316 ? 14.517 0.591 -10.168 1.00 98.62 316 ILE A C 1
ATOM 2439 O O . ILE A 1 316 ? 14.101 -0.565 -10.082 1.00 98.62 316 ILE A O 1
ATOM 2443 N N . PHE A 1 317 ? 13.691 1.637 -10.062 1.00 98.75 317 PHE A N 1
ATOM 2444 C CA . PHE A 1 317 ? 12.262 1.456 -9.795 1.00 98.75 317 PHE A CA 1
ATOM 2445 C C . PHE A 1 317 ? 11.543 0.760 -10.959 1.00 98.75 317 PHE A C 1
ATOM 2447 O O . PHE A 1 317 ? 10.769 -0.170 -10.725 1.00 98.75 317 PHE A O 1
ATOM 2454 N N . ILE A 1 318 ? 11.851 1.136 -12.208 1.00 98.69 318 ILE A N 1
ATOM 2455 C CA . ILE A 1 318 ? 11.328 0.450 -13.401 1.00 98.69 318 ILE A CA 1
ATOM 2456 C C . ILE A 1 318 ? 11.767 -1.015 -13.429 1.00 98.69 318 ILE A C 1
ATOM 2458 O O . ILE A 1 318 ? 10.932 -1.884 -13.664 1.00 98.69 318 ILE A O 1
ATOM 2462 N N . ASP A 1 319 ? 13.047 -1.303 -13.186 1.00 98.75 319 ASP A N 1
ATOM 2463 C CA . ASP A 1 319 ? 13.581 -2.667 -13.200 1.00 98.75 319 ASP A CA 1
ATOM 2464 C C . ASP A 1 319 ? 12.844 -3.580 -12.207 1.00 98.75 319 ASP A C 1
ATOM 2466 O O . ASP A 1 319 ? 12.337 -4.638 -12.591 1.00 98.75 319 ASP A O 1
ATOM 2470 N N . ARG A 1 320 ? 12.676 -3.126 -10.956 1.00 98.62 320 ARG A N 1
ATOM 2471 C CA . ARG A 1 320 ? 11.939 -3.887 -9.937 1.00 98.62 320 ARG A CA 1
ATOM 2472 C C . ARG A 1 320 ? 10.469 -4.082 -10.314 1.00 98.62 320 ARG A C 1
ATOM 2474 O O . ARG A 1 320 ? 9.961 -5.192 -10.174 1.00 98.62 320 ARG A O 1
ATOM 2481 N N . ILE A 1 321 ? 9.801 -3.055 -10.851 1.00 98.81 321 ILE A N 1
ATOM 2482 C CA . ILE A 1 321 ? 8.423 -3.174 -11.358 1.00 98.81 321 ILE A CA 1
ATOM 2483 C C . ILE A 1 321 ? 8.330 -4.238 -12.462 1.00 98.81 321 ILE A C 1
ATOM 2485 O O . ILE A 1 321 ? 7.477 -5.122 -12.389 1.00 98.81 321 ILE A O 1
ATOM 2489 N N . VAL A 1 322 ? 9.215 -4.191 -13.462 1.00 98.75 322 VAL A N 1
ATOM 2490 C CA . VAL A 1 322 ? 9.235 -5.142 -14.587 1.00 98.75 322 VAL A CA 1
ATOM 2491 C C . VAL A 1 322 ? 9.485 -6.573 -14.098 1.00 98.75 322 VAL A C 1
ATOM 2493 O O . VAL A 1 322 ? 8.827 -7.500 -14.575 1.00 98.75 322 VAL A O 1
ATOM 2496 N N . GLY A 1 323 ? 10.358 -6.760 -13.102 1.00 98.69 323 GLY A N 1
ATOM 2497 C CA . GLY A 1 323 ? 10.584 -8.054 -12.452 1.00 98.69 323 GLY A CA 1
ATOM 2498 C C . GLY A 1 323 ? 9.319 -8.639 -11.810 1.00 98.69 323 GLY A C 1
ATOM 2499 O O . GLY A 1 323 ? 9.000 -9.810 -12.035 1.00 98.69 323 GLY A O 1
ATOM 2500 N N . PHE A 1 324 ? 8.551 -7.827 -11.072 1.00 98.75 324 PHE A N 1
ATOM 2501 C CA . PHE A 1 324 ? 7.268 -8.261 -10.504 1.00 98.75 324 PHE A CA 1
ATOM 2502 C C . PHE A 1 324 ? 6.210 -8.543 -11.576 1.00 98.75 324 PHE A C 1
ATOM 2504 O O . PHE A 1 324 ? 5.513 -9.550 -11.468 1.00 98.75 324 PHE A O 1
ATOM 2511 N N . ILE A 1 325 ? 6.119 -7.731 -12.637 1.00 98.75 325 ILE A N 1
ATOM 2512 C CA . ILE A 1 325 ? 5.198 -7.996 -13.756 1.00 98.75 325 ILE A CA 1
ATOM 2513 C C . ILE A 1 325 ? 5.523 -9.344 -14.409 1.00 98.75 325 ILE A C 1
ATOM 2515 O O . ILE A 1 325 ? 4.623 -10.163 -14.574 1.00 98.75 325 ILE A O 1
ATOM 2519 N N . GLY A 1 326 ? 6.792 -9.615 -14.733 1.00 98.50 326 GLY A N 1
ATOM 2520 C CA . GLY A 1 326 ? 7.202 -10.885 -15.341 1.00 98.50 326 GLY A CA 1
ATOM 2521 C C . GLY A 1 326 ? 6.867 -12.098 -14.466 1.00 98.50 326 GLY A C 1
ATOM 2522 O O . GLY A 1 326 ? 6.266 -13.059 -14.944 1.00 98.50 326 GLY A O 1
ATOM 2523 N N . ASN A 1 327 ? 7.175 -12.021 -13.167 1.00 98.31 327 ASN A N 1
ATOM 2524 C CA . ASN A 1 327 ? 6.804 -13.036 -12.175 1.00 98.31 327 ASN A CA 1
ATOM 2525 C C . ASN A 1 327 ? 5.281 -13.270 -12.155 1.00 98.31 327 ASN A C 1
ATOM 2527 O O . ASN A 1 327 ? 4.814 -14.407 -12.207 1.00 98.31 327 ASN A O 1
ATOM 2531 N N . TYR A 1 328 ? 4.493 -12.196 -12.139 1.00 98.69 328 TYR A N 1
ATOM 2532 C CA . TYR A 1 328 ? 3.044 -12.281 -11.974 1.00 98.69 328 TYR A CA 1
ATOM 2533 C C . TYR A 1 328 ? 2.290 -12.657 -13.247 1.00 98.69 328 TYR A C 1
ATOM 2535 O O . TYR A 1 328 ? 1.273 -13.331 -13.137 1.00 98.69 328 TYR A O 1
ATOM 2543 N N . VAL A 1 329 ? 2.814 -12.363 -14.442 1.00 98.19 329 VAL A N 1
ATOM 2544 C CA . VAL A 1 329 ? 2.299 -12.953 -15.691 1.00 98.19 329 VAL A CA 1
ATOM 2545 C C . VAL A 1 329 ? 2.453 -14.476 -15.658 1.00 98.19 329 VAL A C 1
ATOM 2547 O O . VAL A 1 329 ? 1.506 -15.186 -15.989 1.00 98.19 329 VAL A O 1
ATOM 2550 N N . VAL A 1 330 ? 3.598 -14.994 -15.192 1.00 98.00 330 VAL A N 1
ATOM 2551 C CA . VAL A 1 330 ? 3.814 -16.446 -15.055 1.00 98.00 330 VAL A CA 1
ATOM 2552 C C . VAL A 1 330 ? 2.912 -17.047 -13.973 1.00 98.00 330 VAL A C 1
ATOM 2554 O O . VAL A 1 330 ? 2.277 -18.065 -14.223 1.00 98.00 330 VAL A O 1
ATOM 2557 N N . LYS A 1 331 ? 2.765 -16.407 -12.803 1.00 97.75 331 LYS A N 1
ATOM 2558 C CA . LYS A 1 331 ? 1.827 -16.865 -11.752 1.00 97.75 331 LYS A CA 1
ATOM 2559 C C . LYS A 1 331 ? 0.351 -16.780 -12.149 1.00 97.75 331 LYS A C 1
ATOM 2561 O O . LYS A 1 331 ? -0.478 -17.454 -11.541 1.00 97.75 331 LYS A O 1
ATOM 2566 N N . LEU A 1 332 ? 0.025 -15.963 -13.149 1.00 97.25 332 LEU A N 1
ATOM 2567 C CA . LEU A 1 332 ? -1.295 -15.893 -13.765 1.00 97.25 332 LEU A CA 1
ATOM 2568 C C . LEU A 1 332 ? -1.448 -16.850 -14.962 1.00 97.25 332 LEU A C 1
ATOM 2570 O O . LEU A 1 332 ? -2.488 -16.819 -15.616 1.00 97.25 332 LEU A O 1
ATOM 2574 N N . ASP A 1 333 ? -0.493 -17.759 -15.197 1.00 95.19 333 ASP A N 1
ATOM 2575 C CA . ASP A 1 333 ? -0.478 -18.724 -16.310 1.00 95.19 333 ASP A CA 1
ATOM 2576 C C . ASP A 1 333 ? -0.598 -18.035 -17.690 1.00 95.19 333 ASP A C 1
ATOM 2578 O O . ASP A 1 333 ? -1.194 -18.557 -18.627 1.00 95.19 333 ASP A O 1
ATOM 2582 N N . GLY A 1 334 ? -0.069 -16.809 -17.809 1.00 93.25 334 GLY A N 1
ATOM 2583 C CA . GLY A 1 334 ? -0.196 -15.952 -18.994 1.00 93.25 334 GLY A CA 1
ATOM 2584 C C . GLY A 1 334 ? -1.555 -15.253 -19.147 1.00 93.25 334 GLY A C 1
ATOM 2585 O O . GLY A 1 334 ? -1.691 -14.363 -19.987 1.00 93.25 334 GLY A O 1
ATOM 2586 N N . HIS A 1 335 ? -2.557 -15.598 -18.334 1.00 90.81 335 HIS A N 1
ATOM 2587 C CA . HIS A 1 335 ? -3.909 -15.047 -18.418 1.00 90.81 335 HIS A CA 1
ATOM 2588 C C . HIS A 1 335 ? -4.045 -13.745 -17.618 1.00 90.81 335 HIS A C 1
ATOM 2590 O O . HIS A 1 335 ? -4.363 -13.751 -16.429 1.00 90.81 335 HIS A O 1
ATOM 2596 N N . VAL A 1 336 ? -3.825 -12.617 -18.297 1.00 96.25 336 VAL A N 1
ATOM 2597 C CA . VAL A 1 336 ? -3.961 -11.268 -17.731 1.00 96.25 336 VAL A CA 1
ATOM 2598 C C . VAL A 1 336 ? -4.946 -10.453 -18.572 1.00 96.25 336 VAL A C 1
ATOM 2600 O O . VAL A 1 336 ? -4.713 -10.228 -19.755 1.00 96.25 336 VAL A O 1
ATOM 2603 N N . ASP A 1 337 ? -6.038 -9.982 -17.969 1.00 96.50 337 ASP A N 1
ATOM 2604 C CA . ASP A 1 337 ? -6.989 -9.060 -18.601 1.00 96.50 337 ASP A CA 1
ATOM 2605 C C . ASP A 1 337 ? -6.415 -7.640 -18.702 1.00 96.50 337 ASP A C 1
ATOM 2607 O O . ASP A 1 337 ? -6.629 -6.955 -19.705 1.00 96.50 337 ASP A O 1
ATOM 2611 N N . ALA A 1 338 ? -5.691 -7.190 -17.669 1.00 97.88 338 ALA A N 1
ATOM 2612 C CA . ALA A 1 338 ? -5.089 -5.861 -17.610 1.00 97.88 338 ALA A CA 1
ATOM 2613 C C . ALA A 1 338 ? -3.826 -5.769 -16.739 1.00 97.88 338 ALA A C 1
ATOM 2615 O O . ALA A 1 338 ? -3.719 -6.408 -15.690 1.00 97.88 338 ALA A O 1
ATOM 2616 N N . LEU A 1 339 ? -2.927 -4.871 -17.146 1.00 98.62 339 LEU A N 1
ATOM 2617 C CA . LEU A 1 339 ? -1.944 -4.214 -16.286 1.00 98.62 339 LEU A CA 1
ATOM 2618 C C . LEU A 1 339 ? -2.532 -2.878 -15.819 1.00 98.62 339 LEU A C 1
ATOM 2620 O O . LEU A 1 339 ? -2.891 -2.048 -16.654 1.00 98.62 339 LEU A O 1
ATOM 2624 N N . VAL A 1 340 ? -2.648 -2.664 -14.510 1.00 98.75 340 VAL A N 1
ATOM 2625 C CA . VAL A 1 340 ? -3.390 -1.524 -13.949 1.00 98.75 340 VAL A CA 1
ATOM 2626 C C . VAL A 1 340 ? -2.475 -0.644 -13.112 1.00 98.75 340 VAL A C 1
ATOM 2628 O O . VAL A 1 340 ? -1.994 -1.069 -12.066 1.00 98.75 340 VAL A O 1
ATOM 2631 N N . PHE A 1 341 ? -2.248 0.590 -13.554 1.00 98.69 341 PHE A N 1
ATOM 2632 C CA . PHE A 1 341 ? -1.479 1.590 -12.817 1.00 98.69 341 PHE A CA 1
ATOM 2633 C C . PHE A 1 341 ? -2.394 2.408 -11.904 1.00 98.69 341 PHE A C 1
ATOM 2635 O O . PHE A 1 341 ? -3.377 2.987 -12.362 1.00 98.69 341 PHE A O 1
ATOM 2642 N N . ALA A 1 342 ? -2.046 2.477 -10.625 1.00 97.06 342 ALA A N 1
ATOM 2643 C CA . ALA A 1 342 ? -2.820 3.142 -9.586 1.00 97.06 342 ALA A CA 1
ATOM 2644 C C . ALA A 1 342 ? -1.902 3.821 -8.556 1.00 97.06 342 ALA A C 1
ATOM 2646 O O . ALA A 1 342 ? -0.682 3.616 -8.557 1.00 97.06 342 ALA A O 1
ATOM 2647 N N . GLY A 1 343 ? -2.486 4.621 -7.662 1.00 91.12 343 GLY A N 1
ATOM 2648 C CA . GLY A 1 343 ? -1.751 5.386 -6.658 1.00 91.12 343 GLY A CA 1
ATOM 2649 C C . GLY A 1 343 ? -1.045 6.608 -7.255 1.00 91.12 343 GLY A C 1
ATOM 2650 O O . GLY A 1 343 ? -0.873 6.737 -8.468 1.00 91.12 343 GLY A O 1
ATOM 2651 N N . GLY A 1 344 ? -0.615 7.535 -6.396 1.00 89.81 344 GLY A N 1
ATOM 2652 C CA . GLY A 1 344 ? -0.214 8.884 -6.819 1.00 89.81 344 GLY A CA 1
ATOM 2653 C C . GLY A 1 344 ? 0.912 8.975 -7.865 1.00 89.81 344 GLY A C 1
ATOM 2654 O O . GLY A 1 344 ? 0.946 9.952 -8.610 1.00 89.81 344 GLY A O 1
ATOM 2655 N N . ILE A 1 345 ? 1.811 7.987 -7.956 1.00 95.31 345 ILE A N 1
ATOM 2656 C CA . ILE A 1 345 ? 2.829 7.893 -9.018 1.00 95.31 345 ILE A CA 1
ATOM 2657 C C . ILE A 1 345 ? 2.252 7.202 -10.261 1.00 95.31 345 ILE A C 1
ATOM 2659 O O . ILE A 1 345 ? 2.460 7.689 -11.372 1.00 95.31 345 ILE A O 1
ATOM 2663 N N . GLY A 1 346 ? 1.523 6.093 -10.092 1.00 96.88 346 GLY A N 1
ATOM 2664 C CA . GLY A 1 346 ? 0.963 5.309 -11.200 1.00 96.88 346 GLY A CA 1
ATOM 2665 C C . GLY A 1 346 ? -0.091 6.078 -11.999 1.00 96.88 346 GLY A C 1
ATOM 2666 O O . GLY A 1 346 ? -0.106 6.014 -13.228 1.00 96.88 346 GLY A O 1
ATOM 2667 N N . GLU A 1 347 ? -0.905 6.878 -11.314 1.00 94.62 347 GLU A N 1
ATOM 2668 C CA . GLU A 1 347 ? -1.930 7.753 -11.890 1.00 94.62 347 GLU A CA 1
ATOM 2669 C C . GLU A 1 347 ? -1.323 8.944 -12.654 1.00 94.62 347 GLU A C 1
ATOM 2671 O O . GLU A 1 347 ? -1.795 9.298 -13.736 1.00 94.62 347 GLU A O 1
ATOM 2676 N N . LYS A 1 348 ? -0.232 9.539 -12.149 1.00 94.06 348 LYS A N 1
ATOM 2677 C CA . LYS A 1 348 ? 0.294 10.823 -12.657 1.00 94.06 348 LYS A CA 1
ATOM 2678 C C . LYS A 1 348 ? 1.497 10.701 -13.594 1.00 94.06 348 LYS A C 1
ATOM 2680 O O . LYS A 1 348 ? 1.639 11.513 -14.504 1.00 94.06 348 LYS A O 1
ATOM 2685 N N . SER A 1 349 ? 2.370 9.708 -13.416 1.00 96.62 349 SER A N 1
ATOM 2686 C CA . SER A 1 349 ? 3.615 9.609 -14.191 1.00 96.62 349 SER A CA 1
ATOM 2687 C C . SER A 1 349 ? 3.416 8.878 -15.525 1.00 96.62 349 SER A C 1
ATOM 2689 O O . SER A 1 349 ? 3.643 7.671 -15.646 1.00 96.62 349 SER A O 1
ATOM 2691 N N . ALA A 1 350 ? 3.042 9.633 -16.562 1.00 97.50 350 ALA A N 1
ATOM 2692 C CA . ALA A 1 350 ? 2.963 9.133 -17.938 1.00 97.50 350 ALA A CA 1
ATOM 2693 C C . ALA A 1 350 ? 4.295 8.535 -18.431 1.00 97.50 350 ALA A C 1
ATOM 2695 O O . ALA A 1 350 ? 4.291 7.529 -19.147 1.00 97.50 350 ALA A O 1
ATOM 2696 N N . LEU A 1 351 ? 5.430 9.110 -18.009 1.00 98.00 351 LEU A N 1
ATOM 2697 C CA . LEU A 1 351 ? 6.766 8.611 -18.336 1.00 98.00 351 LEU A CA 1
ATOM 2698 C C . LEU A 1 351 ? 7.045 7.241 -17.704 1.00 98.00 351 LEU A C 1
ATOM 2700 O O . LEU A 1 351 ? 7.527 6.346 -18.397 1.00 98.00 351 LEU A O 1
ATOM 2704 N N . LEU A 1 352 ? 6.706 7.039 -16.425 1.00 98.44 352 LEU A N 1
ATOM 2705 C CA . LEU A 1 352 ? 6.875 5.735 -15.777 1.00 98.44 352 LEU A CA 1
ATOM 2706 C C . LEU A 1 352 ? 6.028 4.662 -16.468 1.00 98.44 352 LEU A C 1
ATOM 2708 O O . LEU A 1 352 ? 6.559 3.606 -16.812 1.00 98.44 352 LEU A O 1
ATOM 2712 N N . ARG A 1 353 ? 4.743 4.940 -16.733 1.00 98.50 353 ARG A N 1
ATOM 2713 C CA . ARG A 1 353 ? 3.854 3.999 -17.440 1.00 98.50 353 ARG A CA 1
ATOM 2714 C C . ARG A 1 353 ? 4.421 3.615 -18.805 1.00 98.50 353 ARG A C 1
ATOM 2716 O O . ARG A 1 353 ? 4.529 2.429 -19.113 1.00 98.50 353 ARG A O 1
ATOM 2723 N N . LYS A 1 354 ? 4.864 4.611 -19.582 1.00 98.31 354 LYS A N 1
ATOM 2724 C CA . LYS A 1 354 ? 5.539 4.426 -20.874 1.00 98.31 354 LYS A CA 1
ATOM 2725 C C . LYS A 1 354 ? 6.752 3.507 -20.752 1.00 98.31 354 LYS A C 1
ATOM 2727 O O . LYS A 1 354 ? 6.807 2.500 -21.450 1.00 98.31 354 LYS A O 1
ATOM 2732 N N . LYS A 1 355 ? 7.686 3.796 -19.841 1.00 98.44 355 LYS A N 1
ATOM 2733 C CA . LYS A 1 355 ? 8.929 3.022 -19.687 1.00 98.44 355 LYS A CA 1
ATOM 2734 C C . LYS A 1 355 ? 8.693 1.591 -19.200 1.00 98.44 355 LYS A C 1
ATOM 2736 O O . LYS A 1 355 ? 9.331 0.669 -19.703 1.00 98.44 355 LYS A O 1
ATOM 2741 N N . VAL A 1 356 ? 7.750 1.382 -18.280 1.00 98.69 356 VAL A N 1
ATOM 2742 C CA . VAL A 1 356 ? 7.361 0.038 -17.822 1.00 98.69 356 VAL A CA 1
ATOM 2743 C C . VAL A 1 356 ? 6.741 -0.771 -18.967 1.00 98.69 356 VAL A C 1
ATOM 2745 O O . VAL A 1 356 ? 7.154 -1.907 -19.201 1.00 98.69 356 VAL A O 1
ATOM 2748 N N . VAL A 1 357 ? 5.804 -0.193 -19.729 1.00 98.12 357 VAL A N 1
ATOM 2749 C CA . VAL A 1 357 ? 5.160 -0.887 -20.860 1.00 98.12 357 VAL A CA 1
ATOM 2750 C C . VAL A 1 357 ? 6.139 -1.135 -22.012 1.00 98.12 357 VAL A C 1
ATOM 2752 O O . VAL A 1 357 ? 6.132 -2.228 -22.572 1.00 98.12 357 VAL A O 1
ATOM 2755 N N . GLU A 1 358 ? 7.034 -0.190 -22.327 1.00 97.69 358 GLU A N 1
ATOM 27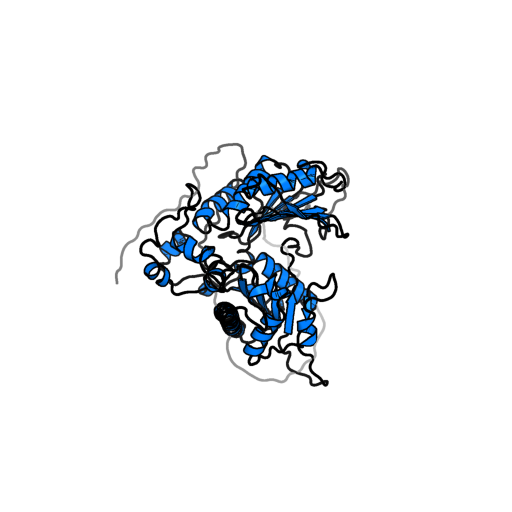56 C CA . GLU A 1 358 ? 8.121 -0.375 -23.307 1.00 97.69 358 GLU A CA 1
ATOM 2757 C C . GLU A 1 358 ? 8.952 -1.633 -22.986 1.00 97.69 358 GLU A C 1
ATOM 2759 O O . GLU A 1 358 ? 9.239 -2.431 -23.881 1.00 97.69 358 GLU A O 1
ATOM 2764 N N . ARG A 1 359 ? 9.280 -1.852 -21.704 1.00 98.00 359 ARG A N 1
ATOM 2765 C CA . ARG A 1 359 ? 10.029 -3.027 -21.222 1.00 98.00 359 ARG A CA 1
ATOM 2766 C C . ARG A 1 359 ? 9.195 -4.313 -21.193 1.00 98.00 359 ARG A C 1
ATOM 2768 O O . ARG A 1 359 ? 9.748 -5.385 -21.410 1.00 98.00 359 ARG A O 1
ATOM 2775 N N . CYS A 1 360 ? 7.883 -4.215 -20.977 1.00 96.94 360 CYS A N 1
ATOM 2776 C CA . CYS A 1 360 ? 6.963 -5.359 -20.924 1.00 96.94 360 CYS A CA 1
ATOM 2777 C C . CYS A 1 360 ? 6.296 -5.694 -22.274 1.00 96.94 360 CYS A C 1
ATOM 2779 O O . CYS A 1 360 ? 5.419 -6.556 -22.323 1.00 96.94 360 CYS A O 1
ATOM 2781 N N . ARG A 1 361 ? 6.698 -5.054 -23.382 1.00 94.88 361 ARG A N 1
ATOM 2782 C CA . ARG A 1 361 ? 6.074 -5.221 -24.710 1.00 94.88 361 ARG A CA 1
ATOM 2783 C C . ARG A 1 361 ? 6.073 -6.667 -25.227 1.00 94.88 361 ARG A C 1
ATOM 2785 O O . ARG A 1 361 ? 5.162 -7.051 -25.957 1.00 94.88 361 ARG A O 1
ATOM 2792 N N . CYS A 1 362 ? 7.055 -7.482 -24.837 1.00 94.31 362 CYS A N 1
ATOM 2793 C CA . CYS A 1 362 ? 7.103 -8.914 -25.160 1.00 94.31 362 CYS A CA 1
ATOM 2794 C C . CYS A 1 362 ? 5.958 -9.731 -24.526 1.00 94.31 362 CYS A C 1
ATOM 2796 O O . CYS A 1 362 ? 5.653 -10.812 -25.016 1.00 94.31 362 CYS A O 1
ATOM 2798 N N . LEU A 1 363 ? 5.302 -9.200 -23.489 1.00 94.38 363 LEU A N 1
ATOM 2799 C CA . LEU A 1 363 ? 4.154 -9.798 -22.798 1.00 94.38 363 LEU A CA 1
ATOM 2800 C C . LEU A 1 363 ? 2.805 -9.329 -23.389 1.00 94.38 363 LEU A C 1
ATOM 2802 O O . LEU A 1 363 ? 1.749 -9.597 -22.828 1.00 94.38 363 LEU A O 1
ATOM 2806 N N . GLY A 1 364 ? 2.824 -8.598 -24.512 1.00 92.62 364 GLY A N 1
ATOM 2807 C CA . GLY A 1 364 ? 1.626 -8.159 -25.238 1.00 92.62 364 GLY A CA 1
ATOM 2808 C C . GLY A 1 364 ? 1.040 -6.808 -24.809 1.00 92.62 364 GLY A C 1
ATOM 2809 O O . GLY A 1 364 ? 0.152 -6.305 -25.500 1.00 92.62 364 GLY A O 1
ATOM 2810 N N . PHE A 1 365 ? 1.546 -6.190 -23.736 1.00 95.38 365 PHE A N 1
ATOM 2811 C CA . PHE A 1 365 ? 1.134 -4.846 -23.314 1.00 95.38 365 PHE A CA 1
ATOM 2812 C C . PHE A 1 365 ? 1.625 -3.781 -24.305 1.00 95.38 365 PHE A C 1
ATOM 2814 O O . PHE A 1 365 ? 2.818 -3.696 -24.600 1.00 95.38 365 PHE A O 1
ATOM 2821 N N . VAL A 1 366 ? 0.714 -2.938 -24.800 1.00 95.25 366 VAL A N 1
ATOM 2822 C CA . VAL A 1 366 ? 1.042 -1.797 -25.669 1.00 95.25 366 VAL A CA 1
ATOM 2823 C C . VAL A 1 366 ? 0.098 -0.638 -25.359 1.00 95.25 366 VAL A C 1
ATOM 2825 O O . VAL A 1 366 ? -1.111 -0.843 -25.277 1.00 95.25 366 VAL A O 1
ATOM 2828 N N . ILE A 1 367 ? 0.642 0.571 -25.208 1.00 95.75 367 ILE A N 1
ATOM 2829 C CA . ILE A 1 367 ? -0.121 1.796 -24.924 1.00 95.75 367 ILE A CA 1
ATOM 2830 C C . ILE A 1 367 ? -0.215 2.724 -26.133 1.00 95.75 367 ILE A C 1
ATOM 2832 O O . ILE A 1 367 ? 0.692 2.780 -26.965 1.00 95.75 367 ILE A O 1
ATOM 2836 N N . ASP A 1 368 ? -1.292 3.498 -26.168 1.00 96.12 368 ASP A N 1
ATOM 2837 C CA . ASP A 1 368 ? -1.388 4.720 -26.952 1.00 96.12 368 ASP A CA 1
ATOM 2838 C C . ASP A 1 368 ? -0.615 5.839 -26.230 1.00 96.12 368 ASP A C 1
ATOM 2840 O O . ASP A 1 368 ? -0.838 6.104 -25.045 1.00 96.12 368 ASP A O 1
ATOM 2844 N N . GLN A 1 369 ? 0.335 6.473 -26.921 1.00 95.44 369 GLN A N 1
ATOM 2845 C CA . GLN A 1 369 ? 1.211 7.481 -26.315 1.00 95.44 369 GLN A CA 1
ATOM 2846 C C . GLN A 1 369 ? 0.484 8.806 -26.047 1.00 95.44 369 GLN A C 1
ATOM 2848 O O . GLN A 1 369 ? 0.802 9.472 -25.061 1.00 95.44 369 GLN A O 1
ATOM 2853 N N . GLU A 1 370 ? -0.501 9.178 -26.870 1.00 94.19 370 GLU A N 1
ATOM 2854 C CA . GLU A 1 370 ? -1.269 10.412 -26.685 1.00 94.19 370 GLU A CA 1
ATOM 2855 C C . GLU A 1 370 ? -2.259 10.269 -25.530 1.00 94.19 370 GLU A C 1
ATOM 2857 O O . GLU A 1 370 ? -2.350 11.156 -24.679 1.00 94.19 370 GLU A O 1
ATOM 2862 N N . VAL A 1 371 ? -2.966 9.135 -25.450 1.00 94.25 371 VAL A N 1
ATOM 2863 C CA . VAL A 1 371 ? -3.887 8.866 -24.333 1.00 94.25 371 VAL A CA 1
ATOM 2864 C C . VAL A 1 371 ? -3.105 8.718 -23.022 1.00 94.25 371 VAL A C 1
ATOM 2866 O O . VAL A 1 371 ? -3.460 9.342 -22.024 1.00 94.25 371 VAL A O 1
ATOM 2869 N N . ASN A 1 372 ? -1.977 7.996 -23.024 1.00 96.31 372 ASN A N 1
ATOM 2870 C CA . ASN A 1 372 ? -1.098 7.912 -21.852 1.00 96.31 372 ASN A CA 1
ATOM 2871 C C . ASN A 1 372 ? -0.559 9.284 -21.403 1.00 96.31 372 ASN A C 1
ATOM 2873 O O . ASN A 1 372 ? -0.407 9.501 -20.198 1.00 96.31 372 ASN A O 1
ATOM 2877 N N . GLY A 1 373 ? -0.264 10.181 -22.352 1.00 93.19 373 GLY A N 1
ATOM 2878 C CA . GLY A 1 373 ? 0.207 11.543 -22.091 1.00 93.19 373 GLY A CA 1
ATOM 2879 C C . GLY A 1 373 ? -0.851 12.456 -21.466 1.00 93.19 373 GLY A C 1
ATOM 2880 O O . GLY A 1 373 ? -0.502 13.290 -20.636 1.00 93.19 373 GLY A O 1
ATOM 2881 N N . LYS A 1 374 ? -2.136 12.262 -21.800 1.00 91.56 374 LYS A N 1
ATOM 2882 C CA . LYS A 1 374 ? -3.268 12.947 -21.145 1.00 91.56 374 LYS A CA 1
ATOM 2883 C C . LYS A 1 374 ? -3.470 12.470 -19.702 1.00 91.56 374 LYS A C 1
ATOM 2885 O O . LYS A 1 374 ? -3.752 13.282 -18.828 1.00 91.56 374 LYS A O 1
ATOM 2890 N N . GLY A 1 375 ? -3.240 11.182 -19.438 1.00 87.75 375 GLY A N 1
ATOM 2891 C CA . GLY A 1 375 ? -3.311 10.603 -18.096 1.00 87.75 375 GLY A CA 1
ATOM 2892 C C . GLY A 1 375 ? -4.713 10.115 -17.739 1.00 87.75 375 GLY A C 1
ATOM 2893 O O . GLY A 1 375 ? -5.298 9.346 -18.498 1.00 87.75 375 GLY A O 1
ATOM 2894 N N . LEU A 1 376 ? -5.212 10.502 -16.562 1.00 83.81 376 LEU A N 1
ATOM 2895 C CA . LEU A 1 376 ? -6.597 10.234 -16.165 1.00 83.81 376 LEU A CA 1
ATOM 2896 C C . LEU A 1 376 ? -7.574 10.964 -17.102 1.00 83.81 376 LEU A C 1
ATOM 2898 O O . LEU A 1 376 ? -7.251 12.026 -17.634 1.00 83.81 376 LEU A O 1
ATOM 2902 N N . GLY A 1 377 ? -8.753 10.374 -17.307 1.00 70.88 377 GLY A N 1
ATOM 2903 C CA . GLY A 1 377 ? -9.847 10.998 -18.050 1.00 70.88 377 GLY A CA 1
ATOM 2904 C C . GLY A 1 377 ? -10.508 12.168 -17.311 1.00 70.88 377 GLY A C 1
ATOM 2905 O O . GLY A 1 377 ? -10.027 12.638 -16.280 1.00 70.88 377 GLY A O 1
ATOM 2906 N N . ASP A 1 378 ? -11.639 12.619 -17.855 1.00 74.06 378 ASP A N 1
ATOM 2907 C CA . ASP A 1 378 ? -12.471 13.664 -17.255 1.00 74.06 378 ASP A CA 1
ATOM 2908 C C . ASP A 1 378 ? -12.961 13.288 -15.842 1.00 74.06 378 ASP A C 1
ATOM 2910 O O . ASP A 1 378 ? -12.996 12.119 -15.444 1.00 74.06 378 ASP A O 1
ATOM 2914 N N . GLU A 1 379 ? -13.364 14.294 -15.068 1.00 68.56 379 GLU A N 1
ATOM 2915 C CA . GLU A 1 379 ? -13.779 14.111 -13.676 1.00 68.56 379 GLU A CA 1
ATOM 2916 C C . GLU A 1 379 ? -14.946 13.124 -13.533 1.00 68.56 379 GLU A C 1
ATOM 2918 O O . GLU A 1 379 ? -15.972 13.236 -14.201 1.00 68.56 379 GLU A O 1
ATOM 2923 N N . GLY A 1 380 ? -14.775 12.147 -12.637 1.00 69.12 380 GLY A N 1
ATOM 2924 C CA . GLY A 1 380 ? -15.702 11.027 -12.444 1.00 69.12 380 GLY A CA 1
ATOM 2925 C C . GLY A 1 380 ? -15.299 9.735 -13.169 1.00 69.12 380 GLY A C 1
ATOM 2926 O O . GLY A 1 380 ? -15.853 8.682 -12.862 1.00 69.12 380 GLY A O 1
ATOM 2927 N N . ILE A 1 381 ? -14.313 9.760 -14.076 1.00 81.75 381 ILE A N 1
ATOM 2928 C CA . ILE A 1 381 ? -13.800 8.544 -14.729 1.00 81.75 381 ILE A CA 1
ATOM 2929 C C . ILE A 1 381 ? -12.780 7.839 -13.820 1.00 81.75 381 ILE A C 1
ATOM 2931 O O . ILE A 1 381 ? -11.600 8.180 -13.794 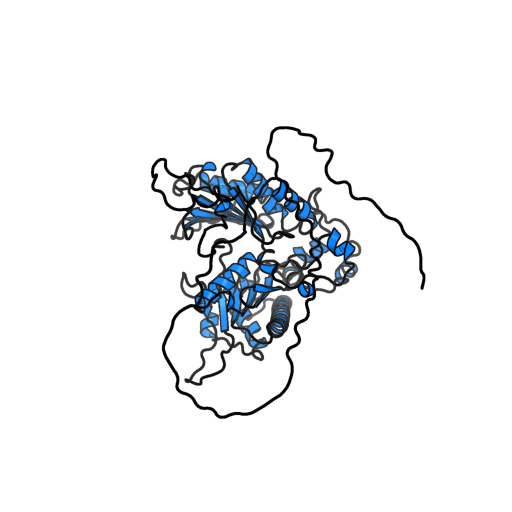1.00 81.75 381 ILE A O 1
ATOM 2935 N N . VAL A 1 382 ? -13.230 6.802 -13.105 1.00 89.44 382 VAL A N 1
ATOM 2936 C CA . VAL A 1 382 ? -12.378 6.001 -12.200 1.00 89.44 382 VAL A CA 1
ATOM 2937 C C . VAL A 1 382 ? -11.326 5.180 -12.959 1.00 89.44 382 VAL A C 1
ATOM 2939 O O . VAL A 1 382 ? -10.186 5.074 -12.507 1.00 89.44 382 VAL A O 1
ATOM 2942 N N . VAL A 1 383 ? -11.678 4.610 -14.118 1.00 94.69 383 VAL A N 1
ATOM 2943 C CA . VAL A 1 383 ? -10.789 3.749 -14.920 1.00 94.69 383 VAL A CA 1
ATOM 2944 C C . VAL A 1 383 ? -10.649 4.290 -16.340 1.00 94.69 383 VAL A C 1
ATOM 2946 O O . VAL A 1 383 ? -11.633 4.445 -17.059 1.00 94.69 383 VAL A O 1
ATOM 2949 N N . THR A 1 384 ? -9.408 4.543 -16.755 1.00 95.75 384 THR A N 1
ATOM 2950 C CA . THR A 1 384 ? -9.048 5.033 -18.094 1.00 95.75 384 THR A CA 1
ATOM 2951 C C . THR A 1 384 ? -8.237 3.970 -18.839 1.00 95.75 384 THR A C 1
ATOM 2953 O O . THR A 1 384 ? -7.178 3.558 -18.367 1.00 95.75 384 THR A O 1
ATOM 2956 N N . ASP A 1 385 ? -8.706 3.528 -20.010 1.00 95.81 385 ASP A N 1
ATOM 2957 C CA . ASP A 1 385 ? -7.963 2.604 -20.880 1.00 95.81 385 ASP A CA 1
ATOM 2958 C C . ASP A 1 385 ? -6.977 3.374 -21.765 1.00 95.81 385 ASP A C 1
ATOM 2960 O O . ASP A 1 385 ? -7.377 4.167 -22.619 1.00 95.81 385 ASP A O 1
ATOM 2964 N N . ILE A 1 386 ? -5.684 3.124 -21.550 1.00 96.38 386 ILE A N 1
ATOM 2965 C CA . ILE A 1 386 ? -4.577 3.734 -22.296 1.00 96.38 386 ILE A CA 1
ATOM 2966 C C . ILE A 1 386 ? -3.942 2.756 -23.296 1.00 96.38 386 ILE A C 1
ATOM 2968 O O . ILE A 1 386 ? -2.870 3.031 -23.834 1.00 96.38 386 ILE A O 1
ATOM 2972 N N . SER A 1 387 ? -4.571 1.605 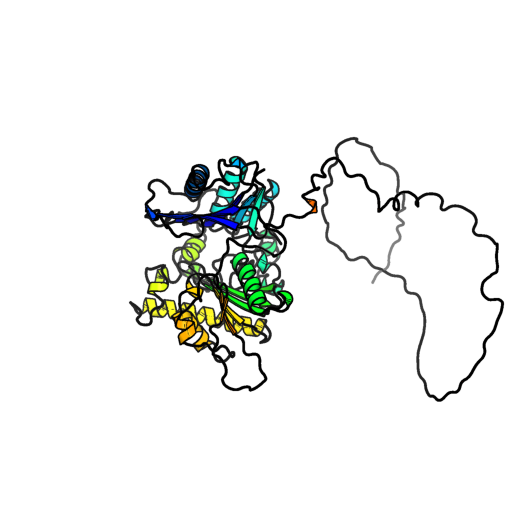-23.549 1.00 94.75 387 SER A N 1
ATOM 2973 C CA . SER A 1 387 ? -4.087 0.602 -24.505 1.00 94.75 387 SER A CA 1
ATOM 2974 C C . SER A 1 387 ? -4.067 1.135 -25.937 1.00 94.75 387 SER A C 1
ATOM 2976 O O . SER A 1 387 ? -4.992 1.825 -26.367 1.00 94.75 387 SER A O 1
ATOM 2978 N N . GLN A 1 388 ? -3.080 0.714 -26.732 1.00 91.75 388 GLN A N 1
ATOM 2979 C CA . GLN A 1 388 ? -3.109 0.970 -28.170 1.00 91.75 388 GLN A CA 1
ATOM 2980 C C . GLN A 1 388 ? -4.315 0.250 -28.799 1.00 91.75 388 GLN A C 1
ATOM 2982 O O . GLN A 1 388 ? -4.476 -0.967 -28.657 1.00 91.75 388 GLN A O 1
ATOM 2987 N N . LYS A 1 389 ? -5.160 0.993 -29.520 1.00 82.94 389 LYS A N 1
ATOM 2988 C CA . LYS A 1 389 ? -6.248 0.409 -30.315 1.00 82.94 389 LYS A CA 1
ATOM 2989 C C . LYS A 1 389 ? -5.659 -0.330 -31.520 1.00 82.94 389 LYS A C 1
ATOM 2991 O O . LYS A 1 389 ? -4.745 0.166 -32.170 1.00 82.94 389 LYS A O 1
ATOM 2996 N N . LEU A 1 390 ? -6.182 -1.520 -31.813 1.00 68.88 390 LEU A N 1
ATOM 2997 C CA . LEU A 1 390 ? -5.822 -2.267 -33.019 1.00 68.88 390 LEU A CA 1
ATOM 2998 C C . LEU A 1 390 ? -6.638 -1.740 -34.203 1.00 68.88 390 LEU A C 1
ATOM 3000 O O . LEU A 1 390 ? -7.862 -1.640 -34.111 1.00 68.88 390 LEU A O 1
ATOM 3004 N N . GLU A 1 391 ? -5.966 -1.422 -35.306 1.00 58.16 391 GLU A N 1
ATOM 3005 C CA . GLU A 1 391 ? -6.621 -1.071 -36.566 1.00 58.16 391 GLU A CA 1
ATOM 3006 C C . GLU A 1 391 ? -7.067 -2.331 -37.322 1.00 58.16 391 GLU A C 1
ATOM 3008 O O . GLU A 1 391 ? -6.329 -3.310 -37.426 1.00 58.16 391 GLU A O 1
ATOM 3013 N N . GLY A 1 392 ? -8.274 -2.285 -37.893 1.00 52.53 392 GLY A N 1
ATOM 3014 C CA . GLY A 1 392 ? -8.836 -3.366 -38.705 1.00 52.53 392 GLY A CA 1
ATOM 3015 C C . GLY A 1 392 ? -9.526 -4.474 -37.898 1.00 52.53 392 GLY A C 1
ATOM 3016 O O . GLY A 1 392 ? -9.080 -4.891 -36.834 1.00 52.53 392 GLY A O 1
ATOM 3017 N N . GLY A 1 393 ? -10.640 -4.985 -38.431 1.00 48.88 393 GLY A N 1
ATOM 3018 C CA . GLY A 1 393 ? -11.517 -5.972 -37.781 1.00 48.88 393 GLY A CA 1
ATOM 3019 C C . GLY A 1 393 ? -10.965 -7.402 -37.678 1.00 48.88 393 GLY A C 1
ATOM 3020 O O . GLY A 1 393 ? -11.729 -8.356 -37.824 1.00 48.88 393 GLY A O 1
ATOM 3021 N N . GLN A 1 394 ? -9.660 -7.580 -37.451 1.00 43.25 394 GLN A N 1
ATOM 3022 C CA . GLN A 1 394 ? -9.078 -8.898 -37.198 1.00 43.25 394 GLN A CA 1
ATOM 3023 C C . GLN A 1 394 ? -9.516 -9.420 -35.823 1.00 43.25 394 GLN A C 1
ATOM 3025 O O . GLN A 1 394 ? -9.212 -8.858 -34.773 1.00 43.25 394 GLN A O 1
ATOM 3030 N N . ARG A 1 395 ? -10.264 -10.524 -35.838 1.00 50.12 395 ARG A N 1
ATOM 3031 C CA . ARG A 1 395 ? -10.743 -11.220 -34.641 1.00 50.12 395 ARG A CA 1
ATOM 3032 C C . ARG A 1 395 ? -9.652 -12.166 -34.117 1.00 50.12 395 ARG A C 1
ATOM 3034 O O . ARG A 1 395 ? -9.167 -12.973 -34.902 1.00 50.12 395 ARG A O 1
ATOM 3041 N N . ARG A 1 396 ? -9.453 -12.177 -32.784 1.00 50.38 396 ARG A N 1
ATOM 3042 C CA . ARG A 1 396 ? -8.613 -13.099 -31.963 1.00 50.38 396 ARG A CA 1
ATOM 3043 C C . ARG A 1 396 ? -7.113 -12.745 -31.996 1.00 50.38 396 ARG A C 1
ATOM 3045 O O . ARG A 1 396 ? -6.480 -12.906 -33.023 1.00 50.38 396 ARG A O 1
ATOM 3052 N N . GLU A 1 397 ? -6.483 -12.250 -30.931 1.00 52.09 397 GLU A N 1
ATOM 3053 C CA . GLU A 1 397 ? -6.613 -12.593 -29.501 1.00 52.09 397 GLU A CA 1
ATOM 3054 C C . GLU A 1 397 ? -6.918 -11.378 -28.593 1.00 52.09 397 GLU A C 1
ATOM 3056 O O . GLU A 1 397 ? -6.664 -10.229 -28.959 1.00 52.09 397 GLU A O 1
ATOM 3061 N N . LYS A 1 398 ? -7.462 -11.621 -27.388 1.00 68.44 398 LYS A N 1
ATOM 3062 C CA . LYS A 1 398 ? -7.748 -10.575 -26.384 1.00 68.44 398 LYS A CA 1
ATOM 3063 C C . LYS A 1 398 ? -6.427 -10.143 -25.731 1.00 68.44 398 LYS A C 1
ATOM 3065 O O . LYS A 1 398 ? -6.068 -10.664 -24.681 1.00 68.44 398 LYS A O 1
ATOM 3070 N N . ARG A 1 399 ? -5.683 -9.229 -26.372 1.00 79.69 399 ARG A N 1
ATOM 3071 C CA . ARG A 1 399 ? -4.472 -8.636 -25.772 1.00 79.69 399 ARG A CA 1
ATOM 3072 C C . ARG A 1 399 ? -4.803 -8.028 -24.402 1.00 79.69 399 ARG A C 1
ATOM 3074 O O . ARG A 1 399 ? -5.874 -7.422 -24.280 1.00 79.69 399 ARG A O 1
ATOM 3081 N N . PRO A 1 400 ? -3.898 -8.135 -23.414 1.00 91.81 400 PRO A N 1
ATOM 3082 C CA . PRO A 1 400 ? -4.096 -7.497 -22.124 1.00 91.81 400 PRO A CA 1
ATOM 3083 C C . PRO A 1 400 ? -4.224 -5.982 -22.297 1.00 91.81 400 PRO A C 1
ATOM 3085 O O . PRO A 1 400 ? -3.488 -5.366 -23.074 1.00 91.81 400 PRO A O 1
ATOM 3088 N N . ARG A 1 401 ? -5.147 -5.373 -21.554 1.00 95.75 401 ARG A N 1
ATOM 3089 C CA . ARG A 1 401 ? -5.262 -3.916 -21.479 1.00 95.75 401 ARG A CA 1
ATOM 3090 C C . ARG A 1 401 ? -4.139 -3.315 -20.642 1.00 95.75 401 ARG A C 1
ATOM 3092 O O . ARG A 1 401 ? -3.543 -3.977 -19.794 1.00 95.75 401 ARG A O 1
ATOM 3099 N N . VAL A 1 402 ? -3.901 -2.028 -20.842 1.00 97.88 402 VAL A N 1
ATOM 3100 C CA . VAL A 1 402 ? -3.164 -1.186 -19.906 1.00 97.88 402 VAL A CA 1
ATOM 3101 C C . VAL A 1 402 ? -4.108 -0.090 -19.435 1.00 97.88 402 VAL A C 1
ATOM 3103 O O . VAL A 1 402 ? -4.588 0.706 -20.239 1.00 97.88 402 VAL A O 1
ATOM 3106 N N . LEU A 1 403 ? -4.398 -0.079 -18.138 1.00 98.00 403 LEU A N 1
ATOM 3107 C CA . LEU A 1 403 ? -5.384 0.806 -17.525 1.00 98.00 403 LEU A CA 1
ATOM 3108 C C . LEU A 1 403 ? -4.709 1.739 -16.515 1.00 98.00 403 LEU A C 1
ATOM 3110 O O . LEU A 1 403 ? -3.725 1.368 -15.873 1.00 98.00 403 LEU A O 1
ATOM 3114 N N . ILE A 1 404 ? -5.280 2.925 -16.333 1.00 97.88 404 ILE A N 1
ATOM 3115 C CA . ILE A 1 404 ? -5.048 3.773 -15.162 1.00 97.88 404 ILE A CA 1
ATOM 3116 C C . ILE A 1 404 ? -6.307 3.694 -14.297 1.00 97.88 404 ILE A C 1
ATOM 3118 O O . ILE A 1 404 ? -7.405 3.877 -14.818 1.00 97.88 404 ILE A O 1
ATOM 3122 N N . CYS A 1 405 ? -6.158 3.427 -13.001 1.00 95.75 405 CYS A N 1
ATOM 3123 C CA . CYS A 1 405 ? -7.251 3.444 -12.032 1.00 95.75 405 CYS A CA 1
ATOM 3124 C C . CYS A 1 405 ? -6.986 4.546 -11.004 1.00 95.75 405 CYS A C 1
ATOM 3126 O O . CYS A 1 405 ? -6.016 4.454 -10.252 1.00 95.75 405 CYS A O 1
ATOM 3128 N N . GLN A 1 406 ? -7.841 5.570 -10.962 1.00 91.12 406 GLN A N 1
ATOM 3129 C CA . GLN A 1 406 ? -7.820 6.571 -9.899 1.00 91.12 406 GLN A CA 1
ATOM 3130 C C . GLN A 1 406 ? -8.328 5.922 -8.613 1.00 91.12 406 GLN A C 1
ATOM 3132 O O . GLN A 1 406 ? -9.465 5.463 -8.557 1.00 91.12 406 GLN A O 1
ATOM 3137 N N . THR A 1 407 ? -7.483 5.851 -7.590 1.00 79.12 407 THR A N 1
ATOM 3138 C CA . THR A 1 407 ? -7.822 5.145 -6.348 1.00 79.12 407 THR A CA 1
ATOM 3139 C C . THR A 1 407 ? -8.488 6.044 -5.313 1.00 79.12 407 THR A C 1
ATOM 3141 O O . THR A 1 407 ? -7.953 7.091 -4.955 1.00 79.12 407 THR A O 1
ATOM 3144 N N . ASP A 1 408 ? -9.625 5.594 -4.774 1.00 74.88 408 ASP A N 1
ATOM 3145 C CA . ASP A 1 408 ? -10.221 6.154 -3.559 1.00 74.88 408 ASP A CA 1
ATOM 3146 C C . ASP A 1 408 ? -10.263 5.084 -2.454 1.00 74.88 408 ASP A C 1
ATOM 3148 O O . ASP A 1 408 ? -11.167 4.253 -2.379 1.00 74.88 408 ASP A O 1
ATOM 3152 N N . GLU A 1 409 ? -9.241 5.085 -1.591 1.00 66.56 409 GLU A N 1
ATOM 3153 C CA . GLU A 1 409 ? -9.157 4.182 -0.432 1.00 66.56 409 GLU A CA 1
ATOM 3154 C C . GLU A 1 409 ? -10.214 4.489 0.650 1.00 66.56 409 GLU A C 1
ATOM 3156 O O . GLU A 1 409 ? -10.414 3.676 1.551 1.00 66.56 409 GLU A O 1
ATOM 3161 N N . GLU A 1 410 ? -10.881 5.648 0.594 1.00 62.22 410 GLU A N 1
ATOM 3162 C CA . GLU A 1 410 ? -11.877 6.076 1.586 1.00 62.22 410 GLU A CA 1
ATOM 3163 C C . GLU A 1 410 ? -13.276 5.552 1.239 1.00 62.22 410 GLU A C 1
ATOM 3165 O O . GLU A 1 410 ? -14.083 5.314 2.138 1.00 62.22 410 GLU A O 1
ATOM 3170 N N . VAL A 1 411 ? -13.535 5.291 -0.049 1.00 57.97 411 VAL A N 1
ATOM 3171 C CA . VAL A 1 411 ? -14.775 4.691 -0.566 1.00 57.97 411 VAL A CA 1
ATOM 3172 C C . VAL A 1 411 ? -14.576 3.190 -0.808 1.00 57.97 411 VAL A C 1
ATOM 3174 O O . VAL A 1 411 ? -14.659 2.674 -1.922 1.00 57.97 411 VAL A O 1
ATOM 3177 N N . CYS A 1 412 ? -14.336 2.436 0.269 1.00 49.78 412 CYS A N 1
ATOM 3178 C CA . CYS A 1 412 ? -14.313 0.971 0.204 1.00 49.78 412 CYS A CA 1
ATOM 3179 C C . CYS A 1 412 ? -15.733 0.373 0.281 1.00 49.78 412 CYS A C 1
ATOM 3181 O O . CYS A 1 412 ? -16.053 -0.429 1.156 1.00 49.78 412 CYS A O 1
ATOM 3183 N N . THR A 1 413 ? -16.608 0.776 -0.638 1.00 40.47 413 THR A N 1
ATOM 3184 C CA . THR A 1 413 ? -17.976 0.256 -0.730 1.00 40.47 413 THR A CA 1
ATOM 3185 C C . THR A 1 413 ? -18.000 -1.034 -1.542 1.00 40.47 413 THR A C 1
ATOM 3187 O O . THR A 1 413 ? -17.591 -1.046 -2.706 1.00 40.47 413 THR A O 1
ATOM 3190 N N . ARG A 1 414 ? -18.509 -2.121 -0.952 1.00 38.28 414 ARG A N 1
ATOM 3191 C CA . ARG A 1 414 ? -19.171 -3.166 -1.740 1.00 38.28 414 ARG A CA 1
ATOM 3192 C C . ARG A 1 414 ? -20.579 -2.680 -2.067 1.00 38.28 414 ARG A C 1
ATOM 3194 O O . ARG A 1 414 ? -21.219 -2.051 -1.225 1.00 38.28 414 ARG A O 1
ATOM 3201 N N . GLU A 1 415 ? -21.050 -2.976 -3.270 1.00 35.53 415 GLU A N 1
ATOM 3202 C CA . GLU A 1 415 ? -22.457 -2.803 -3.622 1.00 35.53 415 GLU A CA 1
ATOM 3203 C C . GLU A 1 415 ? -23.297 -3.802 -2.815 1.00 35.53 415 GLU A C 1
ATOM 3205 O O . GLU A 1 415 ? -23.423 -4.954 -3.205 1.00 35.53 415 GLU A O 1
ATOM 3210 N N . GLU A 1 416 ? -23.752 -3.369 -1.635 1.00 31.66 416 GLU A N 1
ATOM 3211 C CA . GLU A 1 416 ? -25.053 -3.691 -1.011 1.00 31.66 416 GLU A CA 1
ATOM 3212 C C . GLU A 1 416 ? -25.186 -3.013 0.368 1.00 31.66 416 GLU A C 1
ATOM 3214 O O . GLU A 1 416 ? -26.284 -2.591 0.722 1.00 31.66 416 GLU A O 1
ATOM 3219 N N . TYR A 1 417 ? -24.081 -2.788 1.100 1.00 33.75 417 TYR A N 1
ATOM 3220 C CA . TYR A 1 417 ? -24.080 -2.024 2.361 1.00 33.75 417 TYR A CA 1
ATOM 3221 C C . TYR A 1 417 ? -22.816 -1.152 2.542 1.00 33.75 417 TYR A C 1
ATOM 3223 O O . TYR A 1 417 ? -21.699 -1.626 2.303 1.00 33.75 417 TYR A O 1
ATOM 3231 N N . PRO A 1 418 ? -22.948 0.117 2.988 1.00 32.97 418 PRO A N 1
ATOM 3232 C CA . PRO A 1 418 ? -21.822 0.927 3.437 1.00 32.97 418 PRO A CA 1
ATOM 3233 C C . PRO A 1 418 ? -21.368 0.406 4.800 1.00 32.97 418 PRO A C 1
ATOM 3235 O O . PRO A 1 418 ? -22.125 0.471 5.766 1.00 32.97 418 PRO A O 1
ATOM 3238 N N . VAL A 1 419 ? -20.120 -0.067 4.877 1.00 39.72 419 VAL A N 1
ATOM 3239 C CA . VAL A 1 419 ? -19.622 -0.914 5.976 1.00 39.72 419 VAL A CA 1
ATOM 3240 C C . VAL A 1 419 ? -20.264 -2.307 5.946 1.00 39.72 419 VAL A C 1
ATOM 3242 O O . VAL A 1 419 ? -21.456 -2.454 5.682 1.00 39.72 419 VAL A O 1
ATOM 3245 N N . TYR A 1 420 ? -19.482 -3.357 6.222 1.00 41.09 420 TYR A N 1
ATOM 3246 C CA . TYR A 1 420 ? -20.041 -4.697 6.424 1.00 41.09 420 TYR A CA 1
ATOM 3247 C C . TYR A 1 420 ? -20.784 -4.728 7.757 1.00 41.09 420 TYR A C 1
ATOM 3249 O O . TYR A 1 420 ? -20.231 -4.999 8.824 1.00 41.09 420 TYR A O 1
ATOM 3257 N N . LEU A 1 421 ? -22.062 -4.396 7.677 1.00 37.88 421 LEU A N 1
ATOM 3258 C CA . LEU A 1 421 ? -23.005 -4.450 8.772 1.00 37.88 421 LEU A CA 1
ATOM 3259 C C . LEU A 1 421 ? -23.755 -5.773 8.645 1.00 37.88 421 LEU A C 1
ATOM 3261 O O . LEU A 1 421 ? -24.737 -5.865 7.916 1.00 37.88 421 LEU A O 1
ATOM 3265 N N . ASP A 1 422 ? -23.244 -6.804 9.321 1.00 33.66 422 ASP A N 1
ATOM 3266 C CA . ASP A 1 422 ? -23.891 -8.117 9.404 1.00 33.66 422 ASP A CA 1
ATOM 3267 C C . ASP A 1 422 ? -25.364 -7.946 9.826 1.00 33.66 422 ASP A C 1
ATOM 3269 O O . ASP A 1 422 ? -25.598 -7.424 10.919 1.00 33.66 422 ASP A O 1
ATOM 3273 N N . PRO A 1 423 ? -26.362 -8.375 9.027 1.00 33.91 423 PRO A N 1
ATOM 3274 C CA . PRO A 1 423 ? -27.770 -8.250 9.398 1.00 33.91 423 PRO A CA 1
ATOM 3275 C C . PRO A 1 423 ? -28.116 -8.963 10.717 1.00 33.91 423 PRO A C 1
ATOM 3277 O O . PRO A 1 423 ? -29.067 -8.560 11.381 1.00 33.91 423 PRO A O 1
ATOM 3280 N N . TYR A 1 424 ? -27.334 -9.951 11.170 1.00 37.19 424 TYR A N 1
ATOM 3281 C CA . TYR A 1 424 ? -27.534 -10.583 12.481 1.00 37.19 424 TYR A CA 1
ATOM 3282 C C . TYR A 1 424 ? -27.080 -9.715 13.674 1.00 37.19 424 TYR A C 1
ATOM 3284 O O . TYR A 1 424 ? -27.491 -9.978 14.804 1.00 37.19 424 TYR A O 1
ATOM 3292 N N . LEU A 1 425 ? -26.317 -8.634 13.448 1.00 36.66 425 LEU A N 1
ATOM 3293 C CA . LEU A 1 425 ? -26.027 -7.594 14.452 1.00 36.66 425 LEU A CA 1
ATOM 3294 C C . LEU A 1 425 ? -27.150 -6.543 14.585 1.00 36.66 425 LEU A C 1
ATOM 3296 O O . LEU A 1 425 ? -27.019 -5.606 15.381 1.00 36.66 425 LEU A O 1
ATOM 3300 N N . PHE A 1 426 ? -28.242 -6.683 13.825 1.00 41.91 426 PHE A N 1
ATOM 3301 C CA . PHE A 1 426 ? -29.381 -5.767 13.824 1.00 41.91 426 PHE A CA 1
ATOM 3302 C C . PHE A 1 426 ? -30.701 -6.551 13.796 1.00 41.91 426 PHE A C 1
ATOM 3304 O O . PHE A 1 426 ? -31.236 -6.807 12.716 1.00 41.91 426 PHE A O 1
ATOM 3311 N N . PRO A 1 427 ? -31.318 -6.873 14.952 1.00 28.52 427 PRO A N 1
ATOM 3312 C CA . PRO A 1 427 ? -32.762 -7.044 14.933 1.00 28.52 427 PRO A CA 1
ATOM 3313 C C . PRO A 1 427 ? -33.355 -5.735 14.383 1.00 28.52 427 PRO A C 1
ATOM 3315 O O . PRO A 1 427 ? -33.013 -4.662 14.898 1.00 28.52 427 PRO A O 1
ATOM 3318 N N . PRO A 1 428 ? -34.198 -5.763 13.334 1.00 30.70 428 PRO A N 1
ATOM 3319 C CA . PRO A 1 428 ? -34.899 -4.559 12.931 1.00 30.70 428 PRO A CA 1
ATOM 3320 C C . PRO A 1 428 ? -35.697 -4.063 14.135 1.00 30.70 428 PRO A C 1
ATOM 3322 O O . PRO A 1 428 ? -36.331 -4.854 14.838 1.00 30.70 428 PRO A O 1
ATOM 3325 N N . ALA A 1 429 ? -35.684 -2.752 14.368 1.00 35.94 429 ALA A N 1
ATOM 3326 C CA . ALA A 1 429 ? -36.667 -2.133 15.239 1.00 35.94 429 ALA A CA 1
ATOM 3327 C C . ALA A 1 429 ? -38.027 -2.267 14.542 1.00 35.94 429 ALA A C 1
ATOM 3329 O O . ALA A 1 429 ? -38.414 -1.404 13.755 1.00 35.94 429 ALA A O 1
ATOM 3330 N N . ILE A 1 430 ? -38.697 -3.400 14.769 1.00 33.03 430 ILE A N 1
ATOM 3331 C CA . ILE A 1 430 ? -40.063 -3.646 14.318 1.00 33.03 430 ILE A CA 1
ATOM 3332 C C . ILE A 1 430 ? -40.906 -2.520 14.924 1.00 33.03 430 ILE A C 1
ATOM 3334 O O . ILE A 1 430 ? -40.941 -2.406 16.151 1.00 33.03 430 ILE A O 1
ATOM 3338 N N . PRO A 1 431 ? -41.555 -1.667 14.112 1.00 32.72 431 PRO A N 1
ATOM 3339 C CA . PRO A 1 431 ? -42.533 -0.737 14.640 1.00 32.72 431 PRO A CA 1
ATOM 3340 C C . PRO A 1 431 ? -43.655 -1.550 15.283 1.00 32.72 431 PRO A C 1
ATOM 3342 O O . PRO A 1 431 ? -44.171 -2.483 14.659 1.00 32.72 431 PRO A O 1
ATOM 3345 N N . ASP A 1 432 ? -44.037 -1.204 16.511 1.00 37.56 432 ASP A N 1
ATOM 3346 C CA . ASP A 1 432 ? -45.241 -1.762 17.120 1.00 37.56 432 ASP A CA 1
ATOM 3347 C C . ASP A 1 432 ? -46.415 -1.605 16.138 1.00 37.56 432 ASP A C 1
ATOM 3349 O O . ASP A 1 432 ? -46.664 -0.508 15.637 1.00 37.56 432 ASP A O 1
ATOM 3353 N N . PHE A 1 433 ? -47.123 -2.715 15.888 1.00 31.03 433 PHE A N 1
ATOM 3354 C CA . PHE A 1 433 ? -48.102 -2.945 14.808 1.00 31.03 433 PHE A CA 1
ATOM 3355 C C . PHE A 1 433 ? -47.530 -3.115 13.382 1.00 31.03 433 PHE A C 1
ATOM 3357 O O . PHE A 1 433 ? -47.494 -2.168 12.607 1.00 31.03 433 PHE A O 1
ATOM 3364 N N . VAL A 1 434 ? -47.325 -4.374 12.960 1.00 27.17 434 VAL A N 1
ATOM 3365 C CA . VAL A 1 434 ? -48.347 -5.125 12.185 1.00 27.17 434 VAL A CA 1
ATOM 3366 C C . VAL A 1 434 ? -48.275 -6.621 12.530 1.00 27.17 434 VAL A C 1
ATOM 3368 O O . VAL A 1 434 ? -47.273 -7.283 12.285 1.00 27.17 434 VAL A O 1
ATOM 3371 N N . MET A 1 435 ? -49.381 -7.172 13.035 1.00 29.97 435 MET A N 1
ATOM 3372 C CA . MET A 1 435 ? -49.620 -8.618 13.122 1.00 29.97 435 MET A CA 1
ATOM 3373 C C . MET A 1 435 ? -50.343 -9.084 11.850 1.00 29.97 435 MET A C 1
ATOM 3375 O O . MET A 1 435 ? -51.548 -8.870 11.736 1.00 29.97 435 MET A O 1
ATOM 3379 N N . ILE A 1 436 ? -49.643 -9.746 10.922 1.00 28.42 436 ILE A N 1
ATOM 3380 C CA . ILE A 1 436 ? -50.254 -10.683 9.962 1.00 28.42 436 ILE A CA 1
ATOM 3381 C C . ILE A 1 436 ? -49.352 -11.917 9.863 1.00 28.42 436 ILE A C 1
ATOM 3383 O O . ILE A 1 436 ? -48.141 -11.808 9.700 1.00 28.42 436 ILE A O 1
ATOM 3387 N N . ALA A 1 437 ? -49.962 -13.091 10.008 1.00 31.23 437 ALA A N 1
ATOM 3388 C CA . ALA A 1 437 ? -49.282 -14.378 10.018 1.00 31.23 437 ALA A CA 1
ATOM 3389 C C . ALA A 1 437 ? -48.856 -14.840 8.617 1.00 31.23 437 ALA A C 1
ATOM 3391 O O . ALA A 1 437 ? -49.604 -14.639 7.664 1.00 31.23 437 ALA A O 1
ATOM 3392 N N . ILE A 1 438 ? -47.725 -15.551 8.549 1.00 27.98 438 ILE A N 1
ATOM 3393 C CA . ILE A 1 438 ? -47.488 -16.822 7.831 1.00 27.98 438 ILE A CA 1
ATOM 3394 C C . ILE A 1 438 ? -46.038 -17.257 8.144 1.00 27.98 438 ILE A C 1
ATOM 3396 O O . ILE A 1 438 ? -45.170 -16.405 8.278 1.00 27.98 438 ILE A O 1
ATOM 3400 N N . ASP A 1 439 ? -45.817 -18.570 8.295 1.00 24.72 439 ASP A N 1
ATOM 3401 C CA . ASP A 1 439 ? -44.527 -19.260 8.520 1.00 24.72 439 ASP A CA 1
ATOM 3402 C C . ASP A 1 439 ? -43.743 -18.909 9.820 1.00 24.72 439 ASP A C 1
ATOM 3404 O O . ASP A 1 439 ? -43.336 -17.782 10.052 1.00 24.72 439 ASP A O 1
ATOM 3408 N N . CYS A 1 440 ? -43.431 -19.821 10.754 1.00 28.02 440 CYS A N 1
ATOM 3409 C CA . CYS A 1 440 ? -43.523 -21.286 10.766 1.00 28.02 440 CYS A CA 1
ATOM 3410 C C . CYS A 1 440 ? -44.072 -21.832 12.102 1.00 28.02 440 CYS A C 1
ATOM 3412 O O . CYS A 1 440 ? -43.318 -22.200 13.005 1.00 28.02 440 CYS A O 1
ATOM 3414 N N . LEU A 1 441 ? -45.389 -22.057 12.171 1.00 29.70 441 LEU A N 1
ATOM 3415 C CA . LEU A 1 441 ? -46.058 -22.903 13.182 1.00 29.70 441 LEU A CA 1
ATOM 3416 C C . LEU A 1 441 ? -45.765 -24.412 12.952 1.00 29.70 441 LEU A C 1
ATOM 3418 O O . LEU A 1 441 ? -46.635 -25.262 13.105 1.00 29.70 441 LEU A O 1
ATOM 3422 N N . PHE A 1 442 ? -44.548 -24.760 12.519 1.00 30.31 442 PHE A N 1
ATOM 3423 C CA . PHE A 1 442 ? -44.222 -26.078 11.953 1.00 30.31 442 PHE A CA 1
ATOM 3424 C C . PHE A 1 442 ? -43.021 -26.797 12.586 1.00 30.31 442 PHE A C 1
ATOM 3426 O O . PHE A 1 442 ? -42.717 -27.917 12.180 1.00 30.31 442 PHE A O 1
ATOM 3433 N N . LEU A 1 443 ? -42.372 -26.216 13.607 1.00 29.23 443 LEU A N 1
ATOM 3434 C CA . LEU A 1 443 ? -41.192 -26.821 14.253 1.00 29.23 443 LEU A CA 1
ATOM 3435 C C . LEU A 1 443 ? -41.381 -27.281 15.713 1.00 29.23 443 LEU A C 1
ATOM 3437 O O . LEU A 1 443 ? -40.434 -27.789 16.302 1.00 29.23 443 LEU A O 1
ATOM 3441 N N . VAL A 1 444 ? -42.578 -27.135 16.303 1.00 30.92 444 VAL A N 1
ATOM 3442 C CA . VAL A 1 444 ? -42.816 -27.406 17.746 1.00 30.92 444 VAL A CA 1
ATOM 3443 C C . VAL A 1 444 ? -43.896 -28.479 18.011 1.00 30.92 444 VAL A C 1
ATOM 3445 O O . VAL A 1 444 ? -44.134 -28.844 19.154 1.00 30.92 444 VAL A O 1
ATOM 3448 N N . LEU A 1 445 ? -44.517 -29.068 16.977 1.00 30.50 445 LEU A N 1
ATOM 3449 C CA . LEU A 1 445 ? -45.588 -30.079 17.133 1.00 30.50 445 LEU A CA 1
ATOM 3450 C C . LEU A 1 445 ? -45.331 -31.425 16.421 1.00 30.50 445 LEU A C 1
ATOM 3452 O O . LEU A 1 445 ? -46.273 -32.108 16.025 1.00 30.50 445 LEU A O 1
ATOM 3456 N N . ARG A 1 446 ? -44.062 -31.840 16.269 1.00 31.80 446 ARG A N 1
ATOM 3457 C CA . ARG A 1 446 ? -43.690 -33.205 15.818 1.00 31.80 446 ARG A CA 1
ATOM 3458 C C . ARG A 1 446 ? -42.445 -33.792 16.505 1.00 31.80 446 ARG A C 1
ATOM 3460 O O . ARG A 1 446 ? -41.609 -34.408 15.852 1.00 31.80 446 ARG A O 1
ATOM 3467 N N . VAL A 1 447 ? -42.347 -33.662 17.830 1.00 31.08 447 VAL A N 1
ATOM 3468 C CA . VAL A 1 447 ? -41.508 -34.555 18.660 1.00 31.08 447 VAL A CA 1
ATOM 3469 C C . VAL A 1 447 ? -42.266 -34.945 19.934 1.00 31.08 447 VAL A C 1
ATOM 3471 O O . VAL A 1 447 ? -41.895 -34.578 21.041 1.00 31.08 447 VAL A O 1
ATOM 3474 N N . HIS A 1 448 ? -43.360 -35.683 19.762 1.00 28.45 448 HIS A N 1
ATOM 3475 C CA . HIS A 1 448 ? -43.909 -36.585 20.774 1.00 28.45 448 HIS A CA 1
ATOM 3476 C C . HIS A 1 448 ? -44.643 -37.730 20.058 1.00 28.45 448 HIS A C 1
ATOM 3478 O O . HIS A 1 448 ? -45.076 -37.567 18.918 1.00 28.45 448 HIS A O 1
ATOM 3484 N N . ASP A 1 449 ? -44.715 -38.884 20.721 1.00 28.91 449 ASP A N 1
ATOM 3485 C CA . ASP A 1 449 ? -45.316 -40.148 20.269 1.00 28.91 449 ASP A CA 1
ATOM 3486 C C . ASP A 1 449 ? -44.651 -40.840 19.066 1.00 28.91 449 ASP A C 1
ATOM 3488 O O . ASP A 1 449 ? -45.182 -40.925 17.960 1.00 28.91 449 ASP A O 1
ATOM 3492 N N . PHE A 1 450 ? -43.503 -41.470 19.348 1.00 28.39 450 PHE A N 1
ATOM 3493 C CA . PHE A 1 450 ? -42.947 -42.555 18.530 1.00 28.39 450 PHE A CA 1
ATOM 3494 C C . PHE A 1 450 ? -42.886 -43.881 19.312 1.00 28.39 450 PHE A C 1
ATOM 3496 O O . PHE A 1 450 ? -41.841 -44.518 19.432 1.00 28.39 450 PHE A O 1
ATOM 3503 N N . THR A 1 451 ? -44.035 -44.312 19.841 1.00 28.61 451 THR A N 1
ATOM 3504 C CA . THR A 1 451 ? -44.219 -45.648 20.435 1.00 28.61 451 THR A CA 1
ATOM 3505 C C . THR A 1 451 ? -45.660 -46.119 20.274 1.00 28.61 451 THR A C 1
ATOM 3507 O O . THR A 1 451 ? -46.514 -45.679 21.035 1.00 28.61 451 THR A O 1
ATOM 3510 N N . LEU A 1 452 ? -45.895 -47.036 19.320 1.00 27.42 452 LEU A N 1
ATOM 3511 C CA . LEU A 1 452 ? -46.771 -48.230 19.383 1.00 27.42 452 LEU A CA 1
ATOM 3512 C C . LEU A 1 452 ? -47.321 -48.642 17.999 1.00 27.42 452 LEU A C 1
ATOM 3514 O O . LEU A 1 452 ? -47.774 -47.821 17.213 1.00 27.42 452 LEU A O 1
ATOM 3518 N N . ASN A 1 453 ? -47.340 -49.961 17.775 1.00 28.09 453 ASN A N 1
ATOM 3519 C CA . ASN A 1 453 ? -48.171 -50.699 16.812 1.00 28.09 453 ASN A CA 1
ATOM 3520 C C . ASN A 1 453 ? -48.042 -50.380 15.308 1.00 28.09 453 ASN A C 1
ATOM 3522 O O . ASN A 1 453 ? -48.923 -49.776 14.705 1.00 28.09 453 ASN A O 1
ATOM 3526 N N . TYR A 1 454 ? -47.036 -50.986 14.663 1.00 25.64 454 TYR A N 1
ATOM 3527 C CA . TYR A 1 454 ? -47.060 -51.257 13.218 1.00 25.64 454 TYR A CA 1
ATOM 3528 C C . TYR A 1 454 ? -47.263 -52.759 12.950 1.00 25.64 454 TYR A C 1
ATOM 3530 O O . TYR A 1 454 ? -46.329 -53.507 12.646 1.00 25.64 454 TYR A O 1
ATOM 3538 N N . HIS A 1 455 ? -48.506 -53.224 13.103 1.00 27.36 455 HIS A N 1
ATOM 3539 C CA . HIS A 1 455 ? -48.912 -54.573 12.706 1.00 27.36 455 HIS A CA 1
ATOM 3540 C C . HIS A 1 455 ? -50.314 -54.578 12.085 1.00 27.36 455 HIS A C 1
ATOM 3542 O O . HIS A 1 455 ? -51.309 -54.440 12.789 1.00 27.36 455 HIS A O 1
ATOM 3548 N N . LYS A 1 456 ? -50.332 -54.880 10.777 1.00 25.88 456 LYS A N 1
ATOM 3549 C CA . LYS A 1 456 ? -51.486 -55.179 9.909 1.00 25.88 456 LYS A CA 1
ATOM 3550 C C . LYS A 1 456 ? -52.420 -54.011 9.557 1.00 25.88 456 LYS A C 1
ATOM 3552 O O . LYS A 1 456 ? -52.593 -53.075 10.323 1.00 25.88 456 LYS A O 1
ATOM 3557 N N . ILE A 1 457 ? -53.082 -54.215 8.410 1.00 26.38 457 ILE A N 1
ATOM 3558 C CA . ILE A 1 457 ? -54.124 -53.404 7.755 1.00 26.38 457 ILE A CA 1
ATOM 3559 C C . ILE A 1 457 ? -53.569 -52.285 6.854 1.00 26.38 457 ILE A C 1
ATOM 3561 O O . ILE A 1 457 ? -53.060 -51.289 7.349 1.00 26.38 457 ILE A O 1
ATOM 3565 N N . THR A 1 458 ? -53.650 -52.385 5.521 1.00 23.55 458 THR A N 1
ATOM 3566 C CA . THR A 1 458 ? -53.901 -53.560 4.649 1.00 23.55 458 THR A CA 1
ATOM 3567 C C . THR A 1 458 ? -53.401 -53.258 3.236 1.00 23.55 458 THR A C 1
ATOM 3569 O O . THR A 1 458 ? -53.310 -52.107 2.822 1.00 23.55 458 THR A O 1
ATOM 3572 N N . ASP A 1 459 ? -53.125 -54.336 2.513 1.00 29.47 459 ASP A N 1
ATOM 3573 C CA . ASP A 1 459 ? -53.356 -54.538 1.079 1.00 29.47 459 ASP A CA 1
ATOM 3574 C C . ASP A 1 459 ? -54.147 -53.432 0.339 1.00 29.47 459 ASP A C 1
ATOM 3576 O O . ASP A 1 459 ? -55.372 -53.447 0.368 1.00 29.47 459 ASP A O 1
ATOM 3580 N N . GLU A 1 460 ? -53.469 -52.533 -0.391 1.00 29.06 460 GLU A N 1
ATOM 3581 C CA . GLU A 1 460 ? -54.051 -51.851 -1.573 1.00 29.06 460 GLU A CA 1
ATOM 3582 C C . GLU A 1 460 ? -53.017 -51.175 -2.504 1.00 29.06 460 GLU A C 1
ATOM 3584 O O . GLU A 1 460 ? -53.266 -50.148 -3.132 1.00 29.06 460 GLU A O 1
ATOM 3589 N N . LEU A 1 461 ? -51.843 -51.799 -2.674 1.00 27.97 461 LEU A N 1
ATOM 3590 C CA . LEU A 1 461 ? -51.027 -51.573 -3.872 1.00 27.97 461 LEU A CA 1
ATOM 3591 C C . LEU A 1 461 ? -51.280 -52.685 -4.897 1.00 27.97 461 LEU A C 1
ATOM 3593 O O . LEU A 1 461 ? -51.112 -53.865 -4.605 1.00 27.97 461 LEU A O 1
ATOM 3597 N N . ALA A 1 462 ? -51.591 -52.265 -6.125 1.00 29.20 462 ALA A N 1
ATOM 3598 C CA . ALA A 1 462 ? -51.489 -53.053 -7.355 1.00 29.20 462 ALA A CA 1
ATOM 3599 C C . ALA A 1 462 ? -52.448 -54.254 -7.530 1.00 29.20 462 ALA A C 1
ATOM 3601 O O . ALA A 1 462 ? -52.016 -55.353 -7.874 1.00 29.20 462 ALA A O 1
ATOM 3602 N N . ASN A 1 463 ? -53.763 -54.011 -7.463 1.00 27.69 463 ASN A N 1
ATOM 3603 C CA . ASN A 1 463 ? -54.738 -54.847 -8.174 1.00 27.69 463 ASN A CA 1
ATOM 3604 C C . ASN A 1 463 ? -55.584 -54.025 -9.164 1.00 27.69 463 ASN A C 1
ATOM 3606 O O . ASN A 1 463 ? -56.138 -52.984 -8.823 1.00 27.69 463 ASN A O 1
ATOM 3610 N N . SER A 1 464 ? -55.714 -54.555 -10.387 1.00 26.42 464 SER A N 1
ATOM 3611 C CA . SER A 1 464 ? -56.357 -53.967 -11.581 1.00 26.42 464 SER A CA 1
ATOM 3612 C C . SER A 1 464 ? -55.639 -52.776 -12.262 1.00 26.42 464 SER A C 1
ATOM 3614 O O . SER A 1 464 ? -54.947 -52.003 -11.616 1.00 26.42 464 SER A O 1
ATOM 3616 N N . SER A 1 465 ? -55.825 -52.509 -13.565 1.00 25.97 465 SER A N 1
ATOM 3617 C CA . SER A 1 465 ? -55.581 -53.362 -14.755 1.00 25.97 465 SER A CA 1
ATOM 3618 C C . SER A 1 465 ? -55.660 -52.512 -16.042 1.00 25.97 465 SER A C 1
ATOM 3620 O O . SER A 1 465 ? -56.451 -51.575 -16.081 1.00 25.97 465 SER A O 1
ATOM 3622 N N . LYS A 1 466 ? -54.978 -52.944 -17.124 1.00 26.67 466 LYS A N 1
ATOM 3623 C CA . LYS A 1 466 ? -54.989 -52.365 -18.500 1.00 26.67 466 LYS A CA 1
ATOM 3624 C C . LYS A 1 466 ? -54.183 -51.046 -18.597 1.00 26.67 466 LYS A C 1
ATOM 3626 O O . LYS A 1 466 ? -54.287 -50.198 -17.728 1.00 26.67 466 LYS A O 1
ATOM 3631 N N . TRP A 1 467 ? -53.337 -50.810 -19.606 1.00 25.78 467 TRP A N 1
ATOM 3632 C CA . TRP A 1 467 ? -53.392 -51.251 -21.012 1.00 25.78 467 TRP A CA 1
ATOM 3633 C C . TRP A 1 467 ? -52.089 -51.882 -21.556 1.00 25.78 467 TRP A C 1
ATOM 3635 O O . TRP A 1 467 ? -51.076 -51.949 -20.868 1.00 25.78 467 TRP A O 1
ATOM 3645 N N . ARG A 1 468 ? -52.153 -52.426 -22.783 1.00 25.09 468 ARG A N 1
ATOM 3646 C CA . ARG A 1 468 ? -51.164 -53.338 -23.393 1.00 25.09 468 ARG A CA 1
ATOM 3647 C C . ARG A 1 468 ? -50.293 -52.694 -24.494 1.00 25.09 468 ARG A C 1
ATOM 3649 O O . ARG A 1 468 ? -50.823 -52.007 -25.352 1.00 25.09 468 ARG A O 1
ATOM 3656 N N . THR A 1 469 ? -49.009 -53.077 -24.495 1.00 24.11 469 THR A N 1
ATOM 3657 C CA . THR A 1 469 ? -48.115 -53.445 -25.632 1.00 24.11 469 THR A CA 1
ATOM 3658 C C . THR A 1 469 ? -48.108 -52.662 -26.959 1.00 24.11 469 THR A C 1
ATOM 3660 O O . THR A 1 469 ? -49.101 -52.687 -27.674 1.00 24.11 469 THR A O 1
ATOM 3663 N N . THR A 1 470 ? -46.897 -52.299 -27.417 1.00 24.27 470 THR A N 1
ATOM 3664 C CA . THR A 1 470 ? -46.221 -52.925 -28.592 1.00 24.27 470 THR A CA 1
ATOM 3665 C C . THR A 1 470 ? -44.691 -52.739 -28.518 1.00 24.27 470 THR A C 1
ATOM 3667 O O . THR A 1 470 ? -44.226 -51.662 -28.164 1.00 24.27 470 THR A O 1
ATOM 3670 N N . ALA A 1 471 ? -43.923 -53.778 -28.871 1.00 24.25 471 ALA A N 1
ATOM 3671 C CA . ALA A 1 471 ? -42.464 -53.781 -29.142 1.00 24.25 471 ALA A CA 1
ATOM 3672 C C . ALA A 1 471 ? -42.251 -54.189 -30.640 1.00 24.25 471 ALA A C 1
ATOM 3674 O O . ALA A 1 471 ? -43.296 -54.413 -31.263 1.00 24.25 471 ALA A O 1
ATOM 3675 N N . PRO A 1 472 ? -41.043 -54.306 -31.274 1.00 34.22 472 PRO A N 1
ATOM 3676 C CA . PRO A 1 472 ? -39.784 -54.911 -30.765 1.00 34.22 472 PRO A CA 1
ATOM 3677 C C . PRO A 1 472 ? -38.437 -54.202 -31.159 1.00 34.22 472 PRO A C 1
ATOM 3679 O O . PRO A 1 472 ? -38.375 -53.445 -32.117 1.00 34.22 472 PRO A O 1
ATOM 3682 N N . ILE A 1 473 ? -37.384 -54.257 -30.322 1.00 25.92 473 ILE A N 1
ATOM 3683 C CA . ILE A 1 473 ? -36.142 -55.094 -30.389 1.00 25.92 473 ILE A CA 1
ATOM 3684 C C . ILE A 1 473 ? -35.178 -54.857 -31.580 1.00 25.92 473 ILE A C 1
ATOM 3686 O O . ILE A 1 473 ? -35.500 -55.222 -32.704 1.00 25.92 473 ILE A O 1
ATOM 3690 N N . GLN A 1 474 ? -33.926 -54.464 -31.274 1.00 25.05 474 GLN A N 1
ATOM 3691 C CA . GLN A 1 474 ? -32.679 -55.128 -31.730 1.00 25.05 474 GLN A CA 1
ATOM 3692 C C . GLN A 1 474 ? -31.468 -54.702 -30.860 1.00 25.05 474 GLN A C 1
ATOM 3694 O O . GLN A 1 474 ? -31.308 -53.523 -30.561 1.00 25.05 474 GLN A O 1
ATOM 3699 N N . GLY A 1 475 ? -30.657 -55.673 -30.416 1.00 23.59 475 GLY A N 1
ATOM 3700 C CA . GLY A 1 475 ? -29.358 -55.484 -29.732 1.00 23.59 475 GLY A CA 1
ATOM 3701 C C . GLY A 1 475 ? -28.190 -55.934 -30.633 1.00 23.59 475 GLY A C 1
ATOM 3702 O O . GLY A 1 475 ? -28.415 -55.994 -31.845 1.00 23.59 475 GLY A O 1
ATOM 3703 N N . PRO A 1 476 ? -27.000 -56.322 -30.110 1.00 37.50 476 PRO A N 1
ATOM 3704 C CA . PRO A 1 476 ? -26.620 -56.579 -28.702 1.00 37.50 476 PRO A CA 1
ATOM 3705 C C . PRO A 1 476 ? -25.351 -55.747 -28.282 1.00 37.50 476 PRO A C 1
ATOM 3707 O O . PRO A 1 476 ? -25.123 -54.714 -28.902 1.00 37.50 476 PRO A O 1
ATOM 3710 N N . ASP A 1 477 ? -24.502 -56.012 -27.265 1.00 27.14 477 ASP A N 1
ATOM 3711 C CA . ASP A 1 477 ? -24.354 -57.134 -26.309 1.00 27.14 477 ASP A CA 1
ATOM 3712 C C . ASP A 1 477 ? -23.590 -56.762 -24.988 1.00 27.14 477 ASP A C 1
ATOM 3714 O O . ASP A 1 477 ? -23.386 -55.591 -24.674 1.00 27.14 477 ASP A O 1
ATOM 3718 N N . VAL A 1 478 ? -23.185 -57.793 -24.228 1.00 25.03 478 VAL A N 1
ATOM 3719 C CA . VAL A 1 478 ? -22.341 -57.898 -23.002 1.00 25.03 478 VAL A CA 1
ATOM 3720 C C . VAL A 1 478 ? -20.974 -57.148 -22.973 1.00 25.03 478 VAL A C 1
ATOM 3722 O O . VAL A 1 478 ? -20.430 -56.799 -24.012 1.00 25.03 478 VAL A O 1
ATOM 3725 N N . SER A 1 479 ? -20.311 -56.889 -21.820 1.00 25.64 479 SER A N 1
ATOM 3726 C CA . SER A 1 479 ? -20.258 -57.667 -20.551 1.00 25.64 479 SER A CA 1
ATOM 3727 C C . SER A 1 479 ? -19.840 -56.901 -19.268 1.00 25.64 479 SER A C 1
ATOM 3729 O O . SER A 1 479 ? -18.958 -56.051 -19.342 1.00 25.64 479 SER A O 1
ATOM 3731 N N . ASN A 1 480 ? -20.293 -57.401 -18.099 1.00 25.50 480 ASN A N 1
ATOM 3732 C CA . ASN A 1 480 ? -19.718 -57.270 -16.731 1.00 25.50 480 ASN A CA 1
ATOM 3733 C C . ASN A 1 480 ? -19.721 -55.868 -16.059 1.00 25.50 480 ASN A C 1
ATOM 3735 O O . ASN A 1 480 ? -19.386 -54.873 -16.678 1.00 25.50 480 ASN A O 1
ATOM 3739 N N . CYS A 1 481 ? -20.005 -55.691 -14.758 1.00 24.33 481 CYS A N 1
ATOM 3740 C CA . CYS A 1 481 ? -20.480 -56.598 -13.700 1.00 24.33 481 CYS A CA 1
ATOM 3741 C C . CYS A 1 481 ? -21.131 -55.764 -12.571 1.00 24.33 481 CYS A C 1
ATOM 3743 O O . CYS A 1 481 ? -20.516 -54.813 -12.096 1.00 24.33 481 CYS A O 1
ATOM 3745 N N . PHE A 1 482 ? -22.312 -56.148 -12.070 1.00 22.28 482 PHE A N 1
ATOM 3746 C CA . PHE A 1 482 ? -22.855 -55.615 -10.809 1.00 22.28 482 PHE A CA 1
ATOM 3747 C C . PHE A 1 482 ? -22.622 -56.620 -9.677 1.00 22.28 482 PHE A C 1
ATOM 3749 O O . PHE A 1 482 ? -23.124 -57.742 -9.730 1.00 22.28 482 PHE A O 1
ATOM 3756 N N . GLN A 1 483 ? -21.925 -56.205 -8.617 1.00 22.75 483 GLN A N 1
ATOM 3757 C CA . GLN A 1 483 ? -21.901 -56.940 -7.353 1.00 22.75 483 GLN A CA 1
ATOM 3758 C C . GLN A 1 483 ? -22.129 -55.972 -6.189 1.00 22.75 483 GLN A C 1
ATOM 3760 O O . GLN A 1 483 ? -21.289 -55.133 -5.876 1.00 22.75 483 GLN A O 1
ATOM 3765 N N . VAL A 1 484 ? -23.292 -56.084 -5.547 1.00 22.22 484 VAL A N 1
ATOM 3766 C CA . VAL A 1 484 ? -23.636 -55.293 -4.361 1.00 22.22 484 VAL A CA 1
ATOM 3767 C C . VAL A 1 484 ? -23.054 -55.976 -3.125 1.00 22.22 484 VAL A C 1
ATOM 3769 O O . VAL A 1 484 ? -23.473 -57.077 -2.765 1.00 22.22 484 VAL A O 1
ATOM 3772 N N . ARG A 1 485 ? -22.133 -55.305 -2.426 1.00 22.31 485 ARG A N 1
ATOM 3773 C CA . ARG A 1 485 ? -21.777 -55.627 -1.037 1.00 22.31 485 ARG A CA 1
ATOM 3774 C C . ARG A 1 485 ? -21.716 -54.361 -0.190 1.00 22.31 485 ARG A C 1
ATOM 3776 O O . ARG A 1 485 ? -21.164 -53.348 -0.602 1.00 22.31 485 ARG A O 1
ATOM 3783 N N . LYS A 1 486 ? -22.300 -54.451 1.007 1.00 23.28 486 LYS A N 1
ATOM 3784 C CA . LYS A 1 486 ? -22.231 -53.427 2.054 1.00 23.28 486 LYS A CA 1
ATOM 3785 C C . LYS A 1 486 ? -20.781 -53.225 2.502 1.00 23.28 486 LYS A C 1
ATOM 3787 O O . LYS A 1 486 ? -20.139 -54.207 2.865 1.00 23.28 486 LYS A O 1
ATOM 3792 N N . CYS A 1 487 ? -20.362 -51.972 2.643 1.00 22.30 487 CYS A N 1
ATOM 3793 C CA . CYS A 1 487 ? -19.307 -51.584 3.576 1.00 22.30 487 CYS A CA 1
ATOM 3794 C C . CYS A 1 487 ? -19.798 -50.403 4.418 1.00 22.30 487 CYS A C 1
ATOM 3796 O O . CYS A 1 487 ? -20.056 -49.321 3.899 1.00 22.30 487 CYS A O 1
ATOM 3798 N N . ASN A 1 488 ? -19.923 -50.635 5.725 1.00 23.64 488 ASN A N 1
ATOM 3799 C CA . ASN A 1 488 ? -19.925 -49.562 6.711 1.00 23.64 488 ASN A CA 1
ATOM 3800 C C . ASN A 1 488 ? -18.484 -49.055 6.845 1.00 23.64 488 ASN A C 1
ATOM 3802 O O . ASN A 1 488 ? -17.601 -49.889 7.008 1.00 23.64 488 ASN A O 1
ATOM 3806 N N . GLU A 1 489 ? -18.271 -47.739 6.827 1.00 24.97 489 GLU A N 1
ATOM 3807 C CA . GLU A 1 489 ? -17.308 -47.000 7.668 1.00 24.97 489 GLU A CA 1
ATOM 3808 C C . GLU A 1 489 ? -17.269 -45.524 7.224 1.00 24.97 489 GLU A C 1
ATOM 3810 O O . GLU A 1 489 ? -16.599 -45.167 6.259 1.00 24.97 489 GLU A O 1
ATOM 3815 N N . MET A 1 490 ? -17.956 -44.636 7.953 1.00 22.14 490 MET A N 1
ATOM 3816 C CA . MET A 1 490 ? -17.569 -43.221 7.987 1.00 22.14 490 MET A CA 1
ATOM 3817 C C . MET A 1 490 ? -16.575 -43.048 9.135 1.00 22.14 490 MET A C 1
ATOM 3819 O O . MET A 1 490 ? -16.959 -43.162 10.300 1.00 22.14 490 MET A O 1
ATOM 3823 N N . LYS A 1 491 ? -15.305 -42.772 8.826 1.00 24.16 491 LYS A N 1
ATOM 3824 C CA . LYS A 1 491 ? -14.306 -42.386 9.832 1.00 24.16 491 LYS A CA 1
ATOM 3825 C C . LYS A 1 491 ? -14.182 -40.867 9.907 1.00 24.16 491 LYS A C 1
ATOM 3827 O O . LYS A 1 491 ? -13.955 -40.194 8.906 1.00 24.16 491 LYS A O 1
ATOM 3832 N N . TYR A 1 492 ? -14.326 -40.355 11.126 1.00 24.44 492 TYR A N 1
ATOM 3833 C CA . TYR A 1 492 ? -14.086 -38.963 11.497 1.00 24.44 492 TYR A CA 1
ATOM 3834 C C . TYR A 1 492 ? -12.638 -38.545 11.214 1.00 24.44 492 TYR A C 1
ATOM 3836 O O . TYR A 1 492 ? -11.714 -39.187 11.708 1.00 24.44 492 TYR A O 1
ATOM 3844 N N . LEU A 1 493 ? -12.451 -37.396 10.557 1.00 23.45 493 LEU A N 1
ATOM 3845 C CA . LEU A 1 493 ? -11.242 -36.570 10.667 1.00 23.45 493 LEU A CA 1
ATOM 3846 C C . LEU A 1 493 ? -11.614 -35.080 10.569 1.00 23.45 493 LEU A C 1
ATOM 3848 O O . LEU A 1 493 ? -11.586 -34.484 9.496 1.00 23.45 493 LEU A O 1
ATOM 3852 N N . SER A 1 494 ? -11.935 -34.458 11.706 1.00 26.89 494 SER A N 1
ATOM 3853 C CA . SER A 1 494 ? -12.070 -32.996 11.817 1.00 26.89 494 SER A CA 1
ATOM 3854 C C . SER A 1 494 ? -11.463 -32.477 13.127 1.00 26.89 494 SER A C 1
ATOM 3856 O O . SER A 1 494 ? -12.164 -32.004 14.021 1.00 26.89 494 SER A O 1
ATOM 3858 N N . ASN A 1 495 ? -10.135 -32.553 13.244 1.00 26.86 495 ASN A N 1
ATOM 3859 C CA . ASN A 1 495 ? -9.402 -31.953 14.361 1.00 26.86 495 ASN A CA 1
ATOM 3860 C C . ASN A 1 495 ? -9.213 -30.439 14.154 1.00 26.86 495 ASN A C 1
ATOM 3862 O O . ASN A 1 495 ? -8.161 -29.993 13.700 1.00 26.86 495 ASN A O 1
ATOM 3866 N N . LYS A 1 496 ? -10.219 -29.643 14.536 1.00 26.06 496 LYS A N 1
ATOM 3867 C CA . LYS A 1 496 ? -10.047 -28.237 14.942 1.00 26.06 496 LYS A CA 1
ATOM 3868 C C . LYS A 1 496 ? -11.018 -27.916 16.088 1.00 26.06 496 LYS A C 1
ATOM 3870 O O . LYS A 1 496 ? -12.224 -28.020 15.872 1.00 26.06 496 LYS A O 1
ATOM 3875 N N . PRO A 1 497 ? -10.545 -27.504 17.279 1.00 27.28 497 PRO A N 1
ATOM 3876 C CA . PRO A 1 497 ? -11.433 -27.032 18.332 1.00 27.28 497 PRO A CA 1
ATOM 3877 C C . PRO A 1 497 ? -11.967 -25.644 17.959 1.00 27.28 497 PRO A C 1
ATOM 3879 O O . PRO A 1 497 ? -11.208 -24.680 17.886 1.00 27.28 497 PRO A O 1
ATOM 3882 N N . ARG A 1 498 ? -13.279 -25.530 17.727 1.00 25.97 498 ARG A N 1
ATOM 3883 C CA . ARG A 1 498 ? -13.962 -24.232 17.757 1.00 25.97 498 ARG A CA 1
ATOM 3884 C C . ARG A 1 498 ? -14.400 -23.962 19.191 1.00 25.97 498 ARG A C 1
ATOM 3886 O O . ARG A 1 498 ? -15.291 -24.639 19.696 1.00 25.97 498 ARG A O 1
ATOM 3893 N N . PHE A 1 499 ? -13.779 -22.978 19.832 1.00 22.83 499 PHE A N 1
ATOM 3894 C CA . PHE A 1 499 ? -14.283 -22.433 21.085 1.00 22.83 499 PHE A CA 1
ATOM 3895 C C . PHE A 1 499 ? -15.520 -21.580 20.784 1.00 22.83 499 PHE A C 1
ATOM 3897 O O . PHE A 1 499 ? -15.401 -20.511 20.195 1.00 22.83 499 PHE A O 1
ATOM 3904 N N . TYR A 1 500 ? -16.696 -22.048 21.198 1.00 25.28 500 TYR A N 1
ATOM 3905 C CA . TYR A 1 500 ? -17.887 -21.212 21.329 1.00 25.28 500 TYR A CA 1
ATOM 3906 C C . TYR A 1 500 ? -18.207 -21.089 22.815 1.00 25.28 500 TYR A C 1
ATOM 3908 O O . TYR A 1 500 ? -18.628 -22.055 23.449 1.00 25.28 500 TYR A O 1
ATOM 3916 N N . MET A 1 501 ? -17.965 -19.906 23.375 1.00 22.36 501 MET A N 1
ATOM 3917 C CA . MET A 1 501 ? -18.265 -19.603 24.769 1.00 22.36 501 MET A CA 1
ATOM 3918 C C . MET A 1 501 ? -19.629 -18.913 24.836 1.00 22.36 501 MET A C 1
ATOM 3920 O O . MET A 1 501 ? -19.728 -17.697 24.706 1.00 22.36 501 MET A O 1
ATOM 3924 N N . LEU A 1 502 ? -20.693 -19.696 25.010 1.00 23.16 502 LEU A N 1
ATOM 3925 C CA . LEU A 1 502 ? -22.017 -19.161 25.323 1.00 23.16 502 LEU A CA 1
ATOM 3926 C C . LEU A 1 502 ? -22.135 -19.008 26.842 1.00 23.16 502 LEU A C 1
ATOM 3928 O O . LEU A 1 502 ? -22.217 -20.001 27.563 1.00 23.16 502 LEU A O 1
ATOM 3932 N N . ARG A 1 503 ? -22.143 -17.761 27.326 1.00 22.69 503 ARG A N 1
ATOM 3933 C CA . ARG A 1 503 ? -22.641 -17.430 28.666 1.00 22.69 503 ARG A CA 1
ATOM 3934 C C . ARG A 1 503 ? -24.129 -17.105 28.572 1.00 22.69 503 ARG A C 1
ATOM 3936 O O . ARG A 1 503 ? -24.511 -16.193 27.846 1.00 22.69 503 ARG A O 1
ATOM 3943 N N . SER A 1 504 ? -24.931 -17.791 29.373 1.00 25.16 504 SER A N 1
ATOM 3944 C CA . SER A 1 504 ? -26.209 -17.285 29.869 1.00 25.16 504 SER A CA 1
ATOM 3945 C C . SER A 1 504 ? -26.183 -17.389 31.387 1.00 25.16 504 SER A C 1
ATOM 3947 O O . SER A 1 504 ? -25.751 -18.413 31.919 1.00 25.16 504 SER A O 1
ATOM 3949 N N . ASP A 1 505 ? -26.615 -16.340 32.075 1.00 26.45 505 ASP A N 1
ATOM 3950 C CA . ASP A 1 505 ? -26.670 -16.337 33.533 1.00 26.45 505 ASP A CA 1
ATOM 3951 C C . ASP A 1 505 ? -27.746 -17.288 34.088 1.00 26.45 505 ASP A C 1
ATOM 3953 O O . ASP A 1 505 ? -28.709 -17.642 33.408 1.00 26.45 505 ASP A O 1
ATOM 3957 N N . ALA A 1 506 ? -27.580 -17.598 35.377 1.00 26.97 506 ALA A N 1
ATOM 3958 C CA . ALA A 1 506 ? -28.479 -18.321 36.282 1.00 26.97 506 ALA A CA 1
ATOM 3959 C C . ALA A 1 506 ? -28.398 -19.870 36.333 1.00 26.97 506 ALA A C 1
ATOM 3961 O O . ALA A 1 506 ? -28.632 -20.592 35.371 1.00 26.97 506 ALA A O 1
ATOM 3962 N N . HIS A 1 507 ? -28.195 -20.329 37.577 1.00 27.08 507 HIS A N 1
ATOM 3963 C CA . HIS A 1 507 ? -28.347 -21.680 38.140 1.00 27.08 507 HIS A CA 1
ATOM 3964 C C . HIS A 1 507 ? -27.277 -22.754 37.862 1.00 27.08 507 HIS A C 1
ATOM 3966 O O . HIS A 1 507 ? -27.280 -23.466 36.862 1.00 27.08 507 HIS A O 1
ATOM 3972 N N . GLU A 1 508 ? -26.445 -22.980 38.889 1.00 28.42 508 GLU A N 1
ATOM 3973 C CA . GLU A 1 508 ? -25.746 -24.250 39.108 1.00 28.42 508 GLU A CA 1
ATOM 3974 C C . GLU A 1 508 ? -26.738 -25.424 39.177 1.00 28.42 508 GLU A C 1
ATOM 3976 O O . GLU A 1 508 ? -27.601 -25.463 40.055 1.00 28.42 508 GLU A O 1
ATOM 3981 N N . LEU A 1 509 ? -26.532 -26.449 38.348 1.00 25.12 509 LEU A N 1
ATOM 3982 C CA . LEU A 1 509 ? -27.069 -27.790 38.582 1.00 25.12 509 LEU A CA 1
ATOM 3983 C C . LEU A 1 509 ? -25.982 -28.832 38.298 1.00 25.12 509 LEU A C 1
ATOM 3985 O O . LEU A 1 509 ? -25.475 -28.961 37.186 1.00 25.12 509 LEU A O 1
ATOM 3989 N N . LYS A 1 510 ? -25.602 -29.575 39.343 1.00 29.44 510 LYS A N 1
ATOM 3990 C CA . LYS A 1 510 ? -24.575 -30.622 39.277 1.00 29.44 510 LYS A CA 1
ATOM 3991 C C . LYS A 1 510 ? -25.115 -31.838 38.526 1.00 29.44 510 LYS A C 1
ATOM 3993 O O . LYS A 1 510 ? -25.955 -32.548 39.068 1.00 29.44 510 LYS A O 1
ATOM 3998 N N . PHE A 1 511 ? -24.552 -32.145 37.360 1.00 24.59 511 PHE A N 1
ATOM 3999 C CA . PHE A 1 511 ? -24.721 -33.451 36.720 1.00 24.59 511 PHE A CA 1
ATOM 4000 C C . PHE A 1 511 ? -23.489 -34.333 36.943 1.00 24.59 511 PHE A C 1
ATOM 4002 O O . PHE A 1 511 ? -22.497 -34.275 36.219 1.00 24.59 511 PHE A O 1
ATOM 4009 N N . LYS A 1 512 ? -23.582 -35.168 37.980 1.00 26.03 512 LYS A N 1
ATOM 4010 C CA . LYS A 1 512 ? -22.936 -36.484 38.002 1.00 26.03 512 LYS A CA 1
ATOM 4011 C C . LYS A 1 512 ? -23.915 -37.515 37.431 1.00 26.03 512 LYS A C 1
ATOM 4013 O O . LYS A 1 512 ? -25.109 -37.254 37.351 1.00 26.03 512 LYS A O 1
ATOM 4018 N N . ASP A 1 513 ? -23.375 -38.683 37.101 1.00 28.27 513 ASP A N 1
ATOM 4019 C CA . ASP A 1 513 ? -24.107 -39.924 36.835 1.00 28.27 513 ASP A CA 1
ATOM 4020 C C . ASP A 1 513 ? -24.955 -39.961 35.556 1.00 28.27 513 ASP A C 1
ATOM 4022 O O . ASP A 1 513 ? -26.180 -39.948 35.594 1.00 28.27 513 ASP A O 1
ATOM 4026 N N . LEU A 1 514 ? -24.272 -40.138 34.418 1.00 26.33 514 LEU A N 1
ATOM 4027 C CA . LEU A 1 514 ? -24.702 -41.024 33.324 1.00 26.33 514 LEU A CA 1
ATOM 4028 C C . LEU A 1 514 ? -23.554 -41.189 32.315 1.00 26.33 514 LEU A C 1
ATOM 4030 O O . LEU A 1 514 ? -23.375 -40.343 31.454 1.00 26.33 514 LEU A O 1
ATOM 4034 N N . PHE A 1 515 ? -22.752 -42.251 32.469 1.00 26.92 515 PHE A N 1
ATOM 4035 C CA . PHE A 1 515 ? -22.217 -43.115 31.396 1.00 26.92 515 PHE A CA 1
ATOM 4036 C C . PHE A 1 515 ? -21.231 -44.136 31.989 1.00 26.92 515 PHE A C 1
ATOM 4038 O O . PHE A 1 515 ? -20.031 -43.903 32.103 1.00 26.92 515 PHE A O 1
ATOM 4045 N N . ASN A 1 516 ? -21.759 -45.306 32.356 1.00 26.47 516 ASN A N 1
ATOM 4046 C CA . ASN A 1 516 ? -20.956 -46.492 32.646 1.00 26.47 516 ASN A CA 1
ATOM 4047 C C . ASN A 1 516 ? -20.604 -47.189 31.326 1.00 26.47 516 ASN A C 1
ATOM 4049 O O . ASN A 1 516 ? -21.490 -47.775 30.708 1.00 26.47 516 ASN A O 1
ATOM 4053 N N . PHE A 1 517 ? -19.327 -47.222 30.943 1.00 26.77 517 PHE A N 1
ATOM 4054 C CA . PHE A 1 517 ? -18.813 -48.255 30.040 1.00 26.77 517 PHE A CA 1
ATOM 4055 C C . PHE A 1 517 ? -17.511 -48.838 30.586 1.00 26.77 517 PHE A C 1
ATOM 4057 O O . PHE A 1 517 ? -16.598 -48.121 30.986 1.00 26.77 517 PHE A O 1
ATOM 4064 N N . ARG A 1 518 ? -17.474 -50.173 30.661 1.00 25.73 518 ARG A N 1
ATOM 4065 C CA . ARG A 1 518 ? -16.368 -50.937 31.245 1.00 25.73 518 ARG A CA 1
ATOM 4066 C C . ARG A 1 518 ? -15.149 -50.908 30.331 1.00 25.73 518 ARG A C 1
ATOM 4068 O O . ARG A 1 518 ? -15.266 -51.199 29.144 1.00 25.73 518 ARG A O 1
ATOM 4075 N N . VAL A 1 519 ? -13.981 -50.691 30.926 1.00 25.45 519 VAL A N 1
ATOM 4076 C CA . VAL A 1 519 ? -12.709 -51.129 30.345 1.00 25.45 519 VAL A CA 1
ATOM 4077 C C . VAL A 1 519 ? -12.671 -52.658 30.394 1.00 25.45 519 VAL A C 1
ATOM 4079 O O . VAL A 1 519 ? -12.921 -53.248 31.446 1.00 25.45 519 VAL A O 1
ATOM 4082 N N . LEU A 1 520 ? -12.353 -53.289 29.267 1.00 26.84 520 LEU A N 1
ATOM 4083 C CA . LEU A 1 520 ? -11.860 -54.661 29.223 1.00 26.84 520 LEU A CA 1
ATOM 4084 C C . LEU A 1 520 ? -10.431 -54.612 28.684 1.00 26.84 520 LEU A C 1
ATOM 4086 O O . LEU A 1 520 ? -10.217 -54.299 27.515 1.00 26.84 520 LEU A O 1
ATOM 4090 N N . ASP A 1 521 ? -9.474 -54.899 29.565 1.00 29.23 521 ASP A N 1
ATOM 4091 C CA . ASP A 1 521 ? -8.148 -55.368 29.169 1.00 29.23 521 ASP A CA 1
ATOM 4092 C C . ASP A 1 521 ? -8.303 -56.640 28.324 1.00 29.23 521 ASP A C 1
ATOM 4094 O O . ASP A 1 521 ? -9.028 -57.546 28.735 1.00 29.23 521 ASP A O 1
ATOM 4098 N N . ASP A 1 522 ? -7.518 -56.778 27.253 1.00 28.73 522 ASP A N 1
ATOM 4099 C CA . ASP A 1 522 ? -6.682 -57.978 27.164 1.00 28.73 522 ASP A CA 1
ATOM 4100 C C . ASP A 1 522 ? -5.383 -57.753 26.370 1.00 28.73 522 ASP A C 1
ATOM 4102 O O . ASP A 1 522 ? -5.195 -56.758 25.668 1.00 28.73 522 ASP A O 1
ATOM 4106 N N . LYS A 1 523 ? -4.432 -58.666 26.573 1.00 31.25 523 LYS A N 1
ATOM 4107 C CA . LYS A 1 523 ? -2.997 -58.489 26.335 1.00 31.25 523 LYS A CA 1
ATOM 4108 C C . L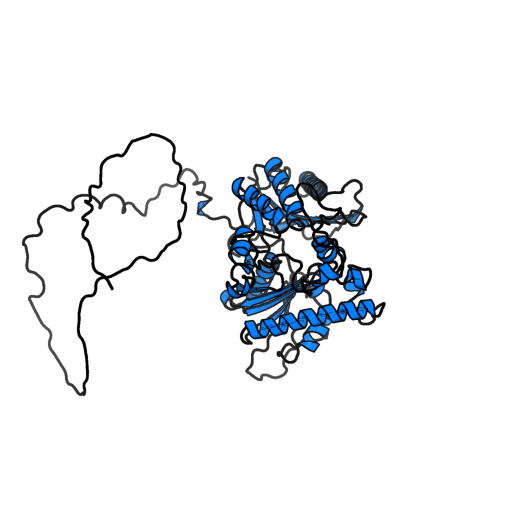YS A 1 523 ? -2.480 -59.235 25.096 1.00 31.25 523 LYS A C 1
ATOM 4110 O O . LYS A 1 523 ? -2.923 -60.336 24.805 1.00 31.25 523 LYS A O 1
ATOM 4115 N N . ARG A 1 524 ? -1.356 -58.718 24.567 1.00 30.78 524 ARG A N 1
ATOM 4116 C CA . ARG A 1 524 ? -0.287 -59.408 23.792 1.00 30.78 524 ARG A CA 1
ATOM 4117 C C . ARG A 1 524 ? -0.624 -59.953 22.393 1.00 30.78 524 ARG A C 1
ATOM 4119 O O . ARG A 1 524 ? -1.401 -60.882 22.260 1.00 30.78 524 ARG A O 1
ATOM 4126 N N . LEU A 1 525 ? 0.147 -59.497 21.400 1.00 28.30 525 LEU A N 1
ATOM 4127 C CA . LEU A 1 525 ? 1.147 -60.239 20.587 1.00 28.30 525 LEU A CA 1
ATOM 4128 C C . LEU A 1 525 ? 1.519 -59.307 19.405 1.00 28.30 525 LEU A C 1
ATOM 4130 O O . LEU A 1 525 ? 0.651 -58.961 18.619 1.00 28.30 525 LEU A O 1
ATOM 4134 N N . ALA A 1 526 ? 2.685 -58.655 19.363 1.00 32.19 526 ALA A N 1
ATOM 4135 C CA . ALA A 1 526 ? 4.029 -59.198 19.119 1.00 32.19 526 ALA A CA 1
ATOM 4136 C C . ALA A 1 526 ? 4.284 -59.651 17.663 1.00 32.19 526 ALA A C 1
ATOM 4138 O O . ALA A 1 526 ? 4.316 -60.851 17.394 1.00 32.19 526 ALA A O 1
ATOM 4139 N N . LEU A 1 527 ? 4.531 -58.684 16.768 1.00 30.28 527 LEU A N 1
ATOM 4140 C CA . LEU A 1 527 ? 5.772 -58.561 15.978 1.00 30.28 527 LEU A CA 1
ATOM 4141 C C . LEU A 1 527 ? 5.880 -57.162 15.345 1.00 30.28 527 LEU A C 1
ATOM 4143 O O . LEU A 1 527 ? 4.814 -56.609 15.000 1.00 30.28 527 LEU A O 1
#

Sequence (527 aa):
MSRAILSVNAGSSSVKVTIYRFEIPPVKLASAQVAGLTAPPCTFKNAQGVNREKNEEILEGISSPQEAFKYLLDHFVNDPDLKEVASKDDFAYICHRVVHGGDFETEAVITEDAYDYLQALKSLAPLHNTASLDIINICLREIPKAKTVAYFDSTFHQSMPDYVKVYPINPEKAKENLLRKYGFHGISYSFITRSVAEFFKQPIESTSIIALHLGSGASVCAIRNGKSIDTSMGLTPLAGLPGATRSGDIDPSLVFHYTSKAGNLSPESTKDMHISTAERILNKQSGWKSLTGTTDFSQIATETPLTDQHRLAFEIFIDRIVGFIGNYVVKLDGHVDALVFAGGIGEKSALLRKKVVERCRCLGFVIDQEVNGKGLGDEGIVVTDISQKLEGGQRREKRPRVLICQTDEEVCTREEYPVYLDPYLFPPAIPDFVMIAIDCLFLVLRVHDFTLNYHKITDELANSSKWRTTAPIQGPDVSNCFQVRKCNEMKYLSNKPRFYMLRSDAHELKFKDLFNFRVLDDKRLAL

pLDDT: mean 76.11, std 27.11, range [22.14, 98.88]

InterPro domains:
  IPR000890 Aliphatic acid kinase, short-chain [PF00871] (5-388)
  IPR000890 Aliphatic acid kinase, short-chain [PR00471] (5-16)
  IPR000890 Aliphatic acid kinase, short-chain [PR00471] (179-192)
  IPR000890 Aliphatic acid kinase, short-chain [PR00471] (209-230)
  IPR000890 Aliphatic acid kinase, short-chain [PR00471] (313-326)
  IPR000890 Aliphatic acid kinase, short-chain [PR00471] (336-352)
  IPR000890 Aliphatic acid kinase, short-chain [PTHR21060] (2-412)
  IPR004372 Acetate/propionate kinase [MF_00020] (1-424)
  IPR004372 Acetate/propionate kinase [TIGR00016] (2-387)
  IPR023865 Aliphatic acid kinase, short-chain, conserved site [PS01075] (5-16)
  IPR023865 Aliphatic acid kinase, short-chain, conserved site [PS01076] (209-226)
  IPR043129 ATPase, nucleotide binding domain [SSF53067] (4-201)
  IPR043129 ATPase, nucleotide binding domain [SSF53067] (163-383)

Secondary structure (DSSP, 8-state):
---EEEEEEEETTEEEEEEEESSSSPEEEEEEEEE-TTSSSEEEEEEESSS----EEEESS--SHHHHHHHHHHHHHT-TT-TT-SSGGGEEEEEEEES--TT-SS-EE--HHHHHHHHHGGGTSHHHHHHHHHHHHHHHHH-TTSEEEEEETTGGGGGS-HHHH--SS-HHHHHHTT-S---S-HHHHHHHHHHHHHHHTS-GGG--EEEEEESSSEEEEEEETTEEEEES--SSTTSSS--SS---S--TTHHHHH-TTTTSBPTT-BTTB--BHHHHHHHHS-HHHHHHS-S-GGGTSSSS-SSHHHHHHHHHHHHHHHHHHHHHHHHTTT--SEEEEEHHHHHH-HHHHHHHHHHHGGGT--B-HHHHHH-S-STT--EEE-BPPPPS------PPEEEEE---SS---BTTBSS---GGG----PPS------S-TTSSSSSS---S--------SS-----------------------------------------------------------------

Radius of gyration: 31.04 Å; chains: 1; bounding box: 84×87×78 Å